Protein AF-A0A5B0BFZ2-F1 (afdb_monomer)

Radius of gyration: 32.08 Å; Cα contacts (8 Å, |Δi|>4): 1021; chains: 1; bounding box: 74×65×81 Å

Nearest PDB structures (foldseek):
  8qja-assembly3_C  TM=8.800E-01  e=3.690E-23  Advenella mimigardefordensis DPN7
  8qja-assembly2_B  TM=8.776E-01  e=1.046E-22  Advenella mimigardefordensis DPN7
  8h8b-assembly1_A  TM=8.303E-01  e=1.239E-18  Vibrio parahaemolyticus RIMD 2210633
  8uy4-assembly1_A  TM=6.242E-01  e=7.356E-19  Acinetobacter baumannii AB307-0294
  8h8c-assembly1_A  TM=7.100E-01  e=2.045E-16  Vibrio parahaemolyticus RIMD 2210633

pLDDT: mean 84.27, std 15.03, range [33.41, 98.75]

Foldseek 3Di:
DVVVCVVLVPDDPVVNVVVVVVVLVVVLVVQVVVLVVLLVVLLVCLLPVVVNVVVVVLWFPPVLSVVSVPADPVLSVQLSLCSLPVVNVVVLVVVVVVVLVVDDPVVSSLLSVQDGSSLVSSLSSLQSVLLSVGQTFTNPNSLVSRPDPVSSVVSRVSSVVHRHDHCPVVSVVVVCCVVVDDPPQPPPPQDFDDQDPDTDGDDGDDDDDDPDDPDDDDDDDDAQEDADAWAALVGARDDQQVPFDDDVASQGQFQQWRWDKDFLDWDDDPDIDTWIKTATQLQQVPDQQQFGRIFTQQSWWWDDDPQKIWTQGRNRITDIDGHADPVRQKYHHLNRQKIWGDDPDPQWIWIDHDQKIFIDHPTHTAWIAGPVRQIWGFDADPVRHTQWTDRPQFWIWGFDDDPRHGQWIFIWGWDDDVPDDTDTDTPFTQKGFDADPNRATAWIAGRVGQIKGFDADPLNGTAWIAGSVRKMKGFDWPDGHSSTHTQWIAIPDQQFIKGWDDDPQRKIWIQGSVRFIKIFHADSNSHTAWIQGSVRQIKGWDADPSGHTQWIAGSVGDIDGDDARPVGD

Sequence (569 aa):
FKPIWESYSKAGFVERYTSLQLAYAQGFGNVLYGLWDGIAQLYKWLADVKPNSEKLLQYLSQTELEALLQLSNEAIANGLLILSDEPLLFIYLSAMVSWMRMLPPHYLIELLSEITAEVLLNLLLLRAIGGMGVAVRMGTQVLGKVKSGRARKWLEQMARLGGTARMDGHAEVLKPVSLKSHAVPVKAASVPLKVGADEVSNPAPMVREPKTARTSLVKQEPVDDVPSSAKNPNGDAAASADKTATNGCPVSMVTGEELLTLTDGELDGLLPFAWTRVYRTSAVEVDCGLGFGWSHSLAQRLSVIGESVVWTDHENRSTTFVLPTVSRPAISNSLAEAAIYLGSVPDELVLAQASHFYHFRDGVLTSISDAYDNRLRISRDHSGRIQRLDNGVGRGLLLRYDRGHIVAVDYQVQRAEEYQEYVWVTELNVVSYRYDDAGRLIEATNAVGESERYRYDDQQVILERELAGGASFFWEWERSGKAARCMRHWASFSQMDTRYAWDDNGSVTVHNADGSQEVYVHDQRARLVQRIDPDGAEHFKSYDDKGRLTVEQDPLGAVTAYQYDEAGR

Structure (mmCIF, N/CA/C/O backbone):
data_AF-A0A5B0BFZ2-F1
#
_entry.id   AF-A0A5B0BFZ2-F1
#
loop_
_atom_site.group_PDB
_atom_site.id
_atom_site.type_symbol
_atom_site.label_atom_id
_atom_site.label_alt_id
_atom_site.label_comp_id
_atom_site.label_asym_id
_atom_site.label_entity_id
_atom_site.label_seq_id
_atom_site.pdbx_PDB_ins_code
_atom_site.Cartn_x
_atom_site.Cartn_y
_atom_site.Cartn_z
_atom_site.occupancy
_atom_site.B_iso_or_equiv
_atom_site.auth_seq_id
_atom_site.auth_comp_id
_atom_site.auth_asym_id
_atom_site.auth_atom_id
_atom_site.pdbx_PDB_model_num
ATOM 1 N N . PHE A 1 1 ? -26.107 25.507 -2.285 1.00 47.56 1 PHE A N 1
ATOM 2 C CA . PHE A 1 1 ? -27.474 25.271 -1.758 1.00 47.56 1 PHE A CA 1
ATOM 3 C C . PHE A 1 1 ? -28.508 24.867 -2.806 1.00 47.56 1 PHE A C 1
ATOM 5 O O . PHE A 1 1 ? -29.315 24.007 -2.489 1.00 47.56 1 PHE A O 1
ATOM 12 N N . LYS A 1 2 ? -28.516 25.433 -4.026 1.00 56.81 2 LYS A N 1
ATOM 13 C CA . LYS A 1 2 ? -29.507 25.091 -5.072 1.00 56.81 2 LYS A CA 1
ATOM 14 C C . LYS A 1 2 ? -29.691 23.573 -5.329 1.00 56.81 2 LYS A C 1
ATOM 16 O O . LYS A 1 2 ? -30.836 23.139 -5.309 1.00 56.81 2 LYS A O 1
ATOM 21 N N . PRO A 1 3 ? -28.628 22.747 -5.432 1.00 58.38 3 PRO A N 1
ATOM 22 C CA . PRO A 1 3 ? -28.780 21.299 -5.644 1.00 58.38 3 PRO A CA 1
ATOM 23 C C . PRO A 1 3 ? -29.414 20.578 -4.444 1.00 58.38 3 PRO A C 1
ATOM 25 O O . PRO A 1 3 ? -30.233 19.680 -4.600 1.00 58.38 3 PRO A O 1
ATOM 28 N N . ILE A 1 4 ? -29.074 21.019 -3.230 1.00 61.56 4 ILE A N 1
ATOM 29 C CA . ILE A 1 4 ? -29.591 20.468 -1.969 1.00 61.56 4 ILE A CA 1
ATOM 30 C C . ILE A 1 4 ? -31.086 20.790 -1.829 1.00 61.56 4 ILE A C 1
ATOM 32 O O . ILE A 1 4 ? -31.872 19.925 -1.457 1.00 61.56 4 ILE A O 1
ATOM 36 N N . TRP A 1 5 ? -31.494 22.011 -2.188 1.00 68.88 5 TRP A N 1
ATOM 37 C CA . TRP A 1 5 ? -32.904 22.412 -2.215 1.00 68.88 5 TRP A CA 1
ATOM 38 C C . TRP A 1 5 ? -33.705 21.686 -3.294 1.00 68.88 5 TRP A C 1
ATOM 40 O O . TRP A 1 5 ? -34.846 21.301 -3.043 1.00 68.88 5 TRP A O 1
ATOM 50 N N . GLU A 1 6 ? -33.131 21.466 -4.477 1.00 71.25 6 GLU A N 1
ATOM 51 C CA . GLU A 1 6 ? -33.769 20.659 -5.522 1.00 71.25 6 GLU A CA 1
ATOM 52 C C . GLU A 1 6 ? -33.957 19.203 -5.076 1.00 71.25 6 GLU A C 1
ATOM 54 O O . GLU A 1 6 ? -35.036 18.653 -5.272 1.00 71.25 6 GLU A O 1
ATOM 59 N N . SER A 1 7 ? -32.964 18.602 -4.414 1.00 68.88 7 SER A N 1
ATOM 60 C CA . SER A 1 7 ? -33.077 17.256 -3.832 1.00 68.88 7 SER A CA 1
ATOM 61 C C . SER A 1 7 ? -34.153 17.194 -2.736 1.00 68.88 7 SER A C 1
ATOM 63 O O . SER A 1 7 ? -35.082 16.390 -2.804 1.00 68.88 7 SER A O 1
ATOM 65 N N . TYR A 1 8 ? -34.111 18.124 -1.778 1.00 72.62 8 TYR A N 1
ATOM 66 C CA . TYR A 1 8 ? -35.060 18.172 -0.664 1.00 72.62 8 TYR A CA 1
ATOM 67 C C . TYR A 1 8 ? -36.505 18.444 -1.118 1.00 72.62 8 TYR A C 1
ATOM 69 O O . TYR A 1 8 ? -37.452 17.839 -0.617 1.00 72.62 8 TYR A O 1
ATOM 77 N N . SER A 1 9 ? -36.703 19.341 -2.088 1.00 81.00 9 SER A N 1
ATOM 78 C CA . SER A 1 9 ? -38.039 19.659 -2.615 1.00 81.00 9 SER A CA 1
ATOM 79 C C . SER A 1 9 ? -38.655 18.508 -3.416 1.00 81.00 9 SER A C 1
ATOM 81 O O . SER A 1 9 ? -39.875 18.337 -3.367 1.00 81.00 9 SER A O 1
ATOM 83 N N . LYS A 1 10 ? -37.831 17.692 -4.085 1.00 83.44 10 LYS A N 1
ATOM 84 C CA . LYS A 1 10 ? -38.267 16.496 -4.824 1.00 83.44 10 LYS A CA 1
ATOM 85 C C . LYS A 1 10 ? -38.565 15.287 -3.922 1.00 83.44 10 LYS A C 1
ATOM 87 O O . LYS A 1 10 ? -39.339 14.431 -4.338 1.00 83.44 10 LYS A O 1
ATOM 92 N N . ALA A 1 11 ? -38.006 15.228 -2.711 1.00 79.81 11 ALA A N 1
ATOM 93 C CA . ALA A 1 11 ? -38.215 14.132 -1.757 1.00 79.81 11 ALA A CA 1
ATOM 94 C C . ALA A 1 11 ? -39.660 14.054 -1.217 1.00 79.81 11 ALA A C 1
ATOM 96 O O . ALA A 1 11 ? -40.379 15.055 -1.149 1.00 79.81 11 ALA A O 1
ATOM 97 N N . GLY A 1 12 ? -40.099 12.868 -0.787 1.00 87.25 12 GLY A N 1
ATOM 98 C CA . GLY A 1 12 ? -41.421 12.663 -0.182 1.00 87.25 12 GLY A CA 1
ATOM 99 C C . GLY A 1 12 ? -41.578 13.336 1.193 1.00 87.25 12 GLY A C 1
ATOM 100 O O . GLY A 1 12 ? -40.607 13.749 1.824 1.00 87.25 12 GLY A O 1
ATOM 101 N N . PHE A 1 13 ? -42.811 13.433 1.718 1.00 81.56 13 PHE A N 1
ATOM 102 C CA . PHE A 1 13 ? -43.048 13.998 3.063 1.00 81.56 13 PHE A CA 1
ATOM 103 C C . PHE A 1 13 ? -42.292 13.237 4.162 1.00 81.56 13 PHE A C 1
ATOM 105 O O . PHE A 1 13 ? -41.655 13.866 5.002 1.00 81.56 13 PHE A O 1
ATOM 112 N N . VAL A 1 14 ? -42.336 11.901 4.131 1.00 78.38 14 VAL A N 1
ATOM 113 C CA . VAL A 1 14 ? -41.679 11.041 5.130 1.00 78.38 14 VAL A CA 1
ATOM 114 C C . VAL A 1 14 ? -40.160 11.211 5.086 1.00 78.38 14 VAL A C 1
ATOM 116 O O . VAL A 1 14 ? -39.538 11.358 6.134 1.00 78.38 14 VAL A O 1
ATOM 119 N N . GLU A 1 15 ? -39.569 11.271 3.892 1.00 72.56 15 GLU A N 1
ATOM 120 C CA . GLU A 1 15 ? -38.127 11.471 3.696 1.00 72.56 15 GLU A CA 1
ATOM 121 C C . GLU A 1 15 ? -37.682 12.845 4.193 1.00 72.56 15 GLU A C 1
ATOM 123 O O . GLU A 1 15 ? -36.739 12.945 4.976 1.00 72.56 15 GLU A O 1
ATOM 128 N N . ARG A 1 16 ? -38.411 13.908 3.825 1.00 75.44 16 ARG A N 1
ATOM 129 C CA . ARG A 1 16 ? -38.146 15.259 4.333 1.00 75.44 16 ARG A CA 1
ATOM 130 C C . ARG A 1 16 ? -38.253 15.324 5.852 1.00 75.44 16 ARG A C 1
ATOM 132 O O . ARG A 1 16 ? -37.333 15.807 6.504 1.00 75.44 16 ARG A O 1
ATOM 139 N N . TYR A 1 17 ? -39.342 14.812 6.422 1.00 75.12 17 TYR A N 1
ATOM 140 C CA . TYR A 1 17 ? -39.551 14.808 7.869 1.00 75.12 17 TYR A CA 1
ATOM 141 C C . TYR A 1 17 ? -38.437 14.048 8.598 1.00 75.12 17 TYR A C 1
ATOM 143 O O . TYR A 1 17 ? -37.845 14.574 9.538 1.00 75.12 17 TYR A O 1
ATOM 151 N N . THR A 1 18 ? -38.093 12.851 8.120 1.00 72.00 18 THR A N 1
ATOM 152 C CA . THR A 1 18 ? -37.031 12.020 8.704 1.00 72.00 18 THR A CA 1
ATOM 153 C C . THR A 1 18 ? -35.666 12.689 8.581 1.00 72.00 18 THR A C 1
ATOM 155 O O . THR A 1 18 ? -34.926 12.724 9.557 1.00 72.00 18 THR A O 1
ATOM 158 N N . SER A 1 19 ? -35.353 13.298 7.433 1.00 70.56 19 SER A N 1
ATOM 159 C CA . SER A 1 19 ? -34.092 14.022 7.225 1.00 70.56 19 SER A CA 1
ATOM 160 C C . SER A 1 19 ? -33.923 15.208 8.181 1.00 70.56 19 SER A C 1
ATOM 162 O O . SER A 1 19 ? -32.835 15.408 8.715 1.00 70.56 19 SER A O 1
ATOM 164 N N . LEU A 1 20 ? -35.001 15.950 8.470 1.00 73.75 20 LEU A N 1
ATOM 165 C CA . LEU A 1 20 ? -34.976 17.054 9.430 1.00 73.75 20 LEU A CA 1
ATOM 166 C C . LEU A 1 20 ? -34.769 16.551 10.860 1.00 73.75 20 LEU A C 1
ATOM 168 O O . LEU A 1 20 ? -33.971 17.125 11.598 1.00 73.75 20 LEU A O 1
ATOM 172 N N . GLN A 1 21 ? -35.456 15.473 11.246 1.00 71.94 21 GLN A N 1
ATOM 173 C CA . GLN A 1 21 ? -35.282 14.853 12.563 1.00 71.94 21 GLN A CA 1
ATOM 174 C C . GLN A 1 21 ? -33.873 14.274 12.736 1.00 71.94 21 GLN A C 1
ATOM 176 O O . GLN A 1 21 ? -33.270 14.442 13.793 1.00 71.94 21 GLN A O 1
ATOM 181 N N . LEU A 1 22 ? -33.318 13.650 11.694 1.00 70.88 22 LEU A N 1
ATOM 182 C CA . LEU A 1 22 ? -31.965 13.101 11.704 1.00 70.88 22 LEU A CA 1
ATOM 183 C C . LEU A 1 22 ? -30.913 14.210 11.826 1.00 70.88 22 LEU A C 1
ATOM 185 O O . LEU A 1 22 ? -30.053 14.137 12.699 1.00 70.88 22 LEU A O 1
ATOM 189 N N . ALA A 1 23 ? -31.010 15.261 11.004 1.00 69.31 23 ALA A N 1
ATOM 190 C CA . ALA A 1 23 ? -30.098 16.405 11.061 1.00 69.31 23 ALA A CA 1
ATOM 191 C C . ALA A 1 23 ? -30.142 17.093 12.434 1.00 69.31 23 ALA A C 1
ATOM 193 O O . ALA A 1 23 ? -29.118 17.509 12.977 1.00 69.31 23 ALA A O 1
ATOM 194 N N . TYR A 1 24 ? -31.330 17.169 13.029 1.00 69.62 24 TYR A N 1
ATOM 195 C CA . TYR A 1 24 ? -31.516 17.708 14.365 1.00 69.62 24 TYR A CA 1
ATOM 196 C C . TYR A 1 24 ? -30.904 16.818 15.458 1.00 69.62 24 TYR A C 1
ATOM 198 O O . TYR A 1 24 ? -30.181 17.312 16.324 1.00 69.62 24 TYR A O 1
ATOM 206 N N . ALA A 1 25 ? -31.129 15.502 15.395 1.00 68.62 25 ALA A N 1
ATOM 207 C CA . ALA A 1 25 ? -30.516 14.536 16.303 1.00 68.62 25 ALA A CA 1
ATOM 208 C C . ALA A 1 25 ? -28.981 14.538 16.194 1.00 68.62 25 ALA A C 1
ATOM 210 O O . ALA A 1 25 ? -28.300 14.463 17.213 1.00 68.62 25 ALA A O 1
ATOM 211 N N . GLN A 1 26 ? -28.434 14.696 14.985 1.00 70.62 26 GLN A N 1
ATOM 212 C CA . GLN A 1 26 ? -26.998 14.877 14.755 1.00 70.62 26 GLN A CA 1
ATOM 213 C C . GLN A 1 26 ? -26.478 16.176 15.384 1.00 70.62 26 GLN A C 1
ATOM 215 O O . GLN A 1 26 ? -25.454 16.155 16.064 1.00 70.62 26 GLN A O 1
ATOM 220 N N . GLY A 1 27 ? -27.194 17.294 15.218 1.00 71.25 27 GLY A N 1
ATOM 221 C CA . GLY A 1 27 ? -26.853 18.566 15.859 1.00 71.25 27 GLY A CA 1
ATOM 222 C C . GLY A 1 27 ? -26.812 18.462 17.387 1.00 71.25 27 GLY A C 1
ATOM 223 O O . GLY A 1 27 ? -25.846 18.900 18.008 1.00 71.25 27 GLY A O 1
ATOM 224 N N . PHE A 1 28 ? -27.811 17.811 17.990 1.00 74.06 28 PHE A N 1
ATOM 225 C CA . PHE A 1 28 ? -27.832 17.531 19.428 1.00 74.06 28 PHE A CA 1
ATOM 226 C C . PHE A 1 28 ? -26.7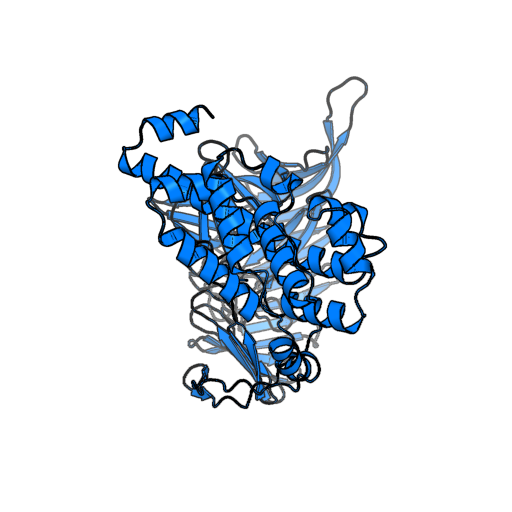11 16.570 19.856 1.00 74.06 28 PHE A C 1
ATOM 228 O O . PHE A 1 28 ? -26.059 16.797 20.873 1.00 74.06 28 PHE A O 1
ATOM 235 N N . GLY A 1 29 ? -26.434 15.534 19.059 1.00 72.56 29 GLY A N 1
ATOM 236 C CA . GLY A 1 29 ? -25.300 14.635 19.267 1.00 72.56 29 GLY A CA 1
ATOM 237 C C . GLY A 1 29 ? -23.977 15.398 19.338 1.00 72.56 29 GLY A C 1
ATOM 238 O O . GLY A 1 29 ? -23.227 15.227 20.293 1.00 72.56 29 GLY A O 1
ATOM 239 N N . ASN A 1 30 ? -23.727 16.317 18.403 1.00 72.94 30 ASN A N 1
ATOM 240 C CA . ASN A 1 30 ? -22.526 17.161 18.405 1.00 72.94 30 ASN A CA 1
ATOM 241 C C . ASN A 1 30 ? -22.423 18.043 19.662 1.00 72.94 30 ASN A C 1
ATOM 243 O O . ASN A 1 30 ? -21.329 18.233 20.189 1.00 72.94 30 ASN A O 1
ATOM 247 N N . VAL A 1 31 ? -23.550 18.548 20.177 1.00 77.00 31 VAL A N 1
ATOM 248 C CA . VAL A 1 31 ? -23.589 19.288 21.451 1.00 77.00 31 VAL A CA 1
ATOM 249 C C . VAL A 1 31 ? -23.185 18.394 22.631 1.00 77.00 31 VAL A C 1
ATOM 251 O O . VAL A 1 31 ? -22.442 18.847 23.501 1.00 77.00 31 VAL A O 1
ATOM 254 N N . LEU A 1 32 ? -23.616 17.128 22.653 1.00 73.69 32 LEU A N 1
ATOM 255 C CA . LEU A 1 32 ? -23.194 16.154 23.668 1.00 73.69 32 LEU A CA 1
ATOM 256 C C . LEU A 1 32 ? -21.711 15.779 23.544 1.00 73.69 32 LEU A C 1
ATOM 258 O O . LEU A 1 32 ? -21.042 15.660 24.566 1.00 73.69 32 LEU A O 1
ATOM 262 N N . TYR A 1 33 ? -21.175 15.648 22.327 1.00 70.56 33 TYR A N 1
ATOM 263 C CA . TYR A 1 33 ? -19.732 15.459 22.125 1.00 70.56 33 TYR A CA 1
ATOM 264 C C . TYR A 1 33 ? -18.936 16.652 22.675 1.00 70.56 33 TYR A C 1
ATOM 266 O O . TYR A 1 33 ? -17.994 16.460 23.440 1.00 70.56 33 TYR A O 1
ATOM 274 N N . GLY A 1 34 ? -19.364 17.885 22.378 1.00 69.94 34 GLY A N 1
ATOM 275 C CA . GLY A 1 34 ? -18.727 19.100 22.901 1.00 69.94 34 GLY A CA 1
ATOM 276 C C . GLY A 1 34 ? -18.830 19.269 24.425 1.00 69.94 34 GLY A C 1
ATOM 277 O O . GLY A 1 34 ? -17.996 19.946 25.026 1.00 69.94 34 GLY A O 1
ATOM 278 N N . LEU A 1 35 ? -19.816 18.638 25.079 1.00 78.31 35 LEU A N 1
ATOM 279 C CA . LEU A 1 35 ? -19.924 18.624 26.542 1.00 78.31 35 LEU A CA 1
ATOM 280 C C . LEU A 1 35 ? -18.721 17.921 27.190 1.00 78.31 35 LEU A C 1
ATOM 282 O O . LEU A 1 35 ? -18.278 18.361 28.249 1.00 78.31 35 LEU A O 1
ATOM 286 N N . TRP A 1 36 ? -18.181 16.870 26.564 1.00 73.06 36 TRP A N 1
ATOM 287 C CA . TRP A 1 36 ? -17.069 16.092 27.119 1.00 73.06 36 TRP A CA 1
ATOM 288 C C . TRP A 1 36 ? -15.797 16.934 27.279 1.00 73.06 36 TRP A C 1
ATOM 290 O O . TRP A 1 36 ? -15.208 16.973 28.361 1.00 73.06 36 TRP A O 1
ATOM 300 N N . ASP A 1 37 ? -15.446 17.717 26.255 1.00 71.81 37 ASP A N 1
ATOM 301 C CA . ASP A 1 37 ? -14.347 18.687 26.331 1.00 71.81 37 ASP A CA 1
ATOM 302 C C . ASP A 1 37 ? -14.602 19.749 27.410 1.00 71.81 37 ASP A C 1
ATOM 304 O O . ASP A 1 37 ? -13.692 20.169 28.133 1.00 71.81 37 ASP A O 1
ATOM 308 N N . GLY A 1 38 ? -15.859 20.171 27.554 1.00 77.06 38 GLY A N 1
ATOM 309 C CA . GLY A 1 38 ? -16.261 21.139 28.563 1.00 77.06 38 GLY A CA 1
ATOM 310 C C . GLY A 1 38 ? -16.169 20.611 30.003 1.00 77.06 38 GLY A C 1
ATOM 311 O O . GLY A 1 38 ? -15.830 21.384 30.898 1.00 77.06 38 GLY A O 1
ATOM 312 N N . ILE A 1 39 ? -16.378 19.312 30.254 1.00 79.44 39 ILE A N 1
ATOM 313 C CA . ILE A 1 39 ? -16.193 18.700 31.587 1.00 79.44 39 ILE A CA 1
ATOM 314 C C . ILE A 1 39 ? -14.726 18.802 32.023 1.00 79.44 39 ILE A C 1
ATOM 316 O O . ILE A 1 39 ? -14.441 19.210 33.151 1.00 79.44 39 ILE A O 1
ATOM 320 N N . ALA A 1 40 ? -13.781 18.521 31.119 1.00 77.88 40 ALA A N 1
ATOM 321 C CA . ALA A 1 40 ? -12.353 18.667 31.403 1.00 77.88 40 ALA A CA 1
ATOM 322 C C . ALA A 1 40 ? -11.968 20.127 31.715 1.00 77.88 40 ALA A C 1
ATOM 324 O O . ALA A 1 40 ? -11.109 20.387 32.563 1.00 77.88 40 ALA A O 1
ATOM 325 N N . GLN A 1 41 ? -12.612 21.096 31.057 1.00 80.81 41 GLN A N 1
ATOM 326 C CA . GLN A 1 41 ? -12.427 22.519 31.355 1.00 80.81 41 GLN A CA 1
ATOM 327 C C . GLN A 1 41 ? -13.018 22.904 32.715 1.00 80.81 41 GLN A C 1
ATOM 329 O O . GLN A 1 41 ? -12.334 23.565 33.496 1.00 80.81 41 GLN A O 1
ATOM 334 N N . LEU A 1 42 ? -14.234 22.448 33.029 1.00 82.44 42 LEU A N 1
ATOM 335 C CA . LEU A 1 42 ? -14.878 22.665 34.328 1.00 82.44 42 LEU A CA 1
ATOM 336 C C . LEU A 1 42 ? -14.030 22.118 35.477 1.00 82.44 42 LEU A C 1
ATOM 338 O O . LEU A 1 42 ? -13.842 22.809 36.478 1.00 82.44 42 LEU A O 1
ATOM 342 N N . TYR A 1 43 ? -13.465 20.919 35.309 1.00 83.19 43 TYR A N 1
ATOM 343 C CA . TYR A 1 43 ? -12.542 20.330 36.275 1.00 83.19 43 TYR A CA 1
ATOM 344 C C . TYR A 1 43 ? -11.345 21.257 36.534 1.00 83.19 43 TYR A C 1
ATOM 346 O O . TYR A 1 43 ? -11.033 21.562 37.683 1.00 83.19 43 TYR A O 1
ATOM 354 N N . LYS A 1 44 ? -10.708 21.778 35.475 1.00 82.56 44 LYS A N 1
ATOM 355 C CA . LYS A 1 44 ? -9.585 22.727 35.599 1.00 82.56 44 LYS A CA 1
ATOM 356 C C . LYS A 1 44 ? -9.993 24.033 36.286 1.00 82.56 44 LYS A C 1
ATOM 358 O O . LYS A 1 44 ? -9.218 24.556 37.081 1.00 82.56 44 LYS A O 1
ATOM 363 N N . TRP A 1 45 ? -11.179 24.567 35.988 1.00 85.81 45 TRP A N 1
ATOM 364 C CA . TRP A 1 45 ? -11.650 25.816 36.594 1.00 85.81 45 TRP A CA 1
ATOM 365 C C . TRP A 1 45 ? -11.954 25.665 38.082 1.00 85.81 45 TRP A C 1
ATOM 367 O O . TRP A 1 45 ? -11.647 26.569 38.851 1.00 85.81 45 TRP A O 1
ATOM 377 N N . LEU A 1 46 ? -12.531 24.534 38.491 1.00 82.44 46 LEU A N 1
ATOM 378 C CA . LEU A 1 46 ? -12.853 24.265 39.893 1.00 82.44 46 LEU A CA 1
ATOM 379 C C . LEU A 1 46 ? -11.641 23.815 40.714 1.00 82.44 46 LEU A C 1
ATOM 381 O O . LEU A 1 46 ? -11.612 24.055 41.917 1.00 82.44 46 LEU A O 1
ATOM 385 N N . ALA A 1 47 ? -10.634 23.206 40.082 1.00 82.00 47 ALA A N 1
ATOM 386 C CA . ALA A 1 47 ? -9.383 22.853 40.749 1.00 82.00 47 ALA A CA 1
ATOM 387 C C . ALA A 1 47 ? -8.581 24.084 41.194 1.00 82.00 47 ALA A C 1
ATOM 389 O O . ALA A 1 47 ? -7.879 24.019 42.200 1.00 82.00 47 ALA A O 1
ATOM 390 N N . ASP A 1 48 ? -8.716 25.205 40.480 1.00 82.06 48 ASP A N 1
ATOM 391 C CA . ASP A 1 48 ? -8.128 26.485 40.869 1.00 82.06 48 ASP A CA 1
ATOM 392 C C . ASP A 1 48 ? -9.118 27.634 40.619 1.00 82.06 48 ASP A C 1
ATOM 394 O O . ASP A 1 48 ? -9.113 28.303 39.579 1.00 82.06 48 ASP A O 1
ATOM 398 N N . VAL A 1 49 ? -10.020 27.833 41.584 1.00 82.19 49 VAL A N 1
ATOM 399 C CA . VAL A 1 49 ? -11.165 28.755 41.477 1.00 82.19 49 VAL A CA 1
ATOM 400 C C . VAL A 1 49 ? -10.712 30.210 41.317 1.00 82.19 49 VAL A C 1
ATOM 402 O O . VAL A 1 49 ? -11.278 30.957 40.521 1.00 82.19 49 VAL A O 1
ATOM 405 N N . LYS A 1 50 ? -9.662 30.627 42.036 1.00 78.44 50 LYS A N 1
ATOM 406 C CA . LYS A 1 50 ? -9.224 32.031 42.107 1.00 78.44 50 LYS A CA 1
ATOM 407 C C . LYS A 1 50 ? -8.805 32.610 40.741 1.00 78.44 50 LYS A C 1
ATOM 409 O O . LYS A 1 50 ? -9.408 33.609 40.344 1.00 78.44 50 LYS A O 1
ATOM 414 N N . PRO A 1 51 ? -7.861 32.021 39.982 1.00 82.75 51 PRO A N 1
ATOM 415 C CA . PRO A 1 51 ? -7.485 32.510 38.653 1.00 82.75 51 PRO A CA 1
ATOM 416 C C . PRO A 1 51 ? -8.560 32.273 37.584 1.00 82.75 51 PRO A C 1
ATOM 418 O O . PRO A 1 51 ? -8.503 32.891 36.525 1.00 82.75 51 PRO A O 1
ATOM 421 N N . ASN A 1 52 ? -9.551 31.410 37.836 1.00 86.38 52 ASN A N 1
ATOM 422 C CA . ASN A 1 52 ? -10.644 31.134 36.898 1.00 86.38 52 ASN A CA 1
ATOM 423 C C . ASN A 1 52 ? -11.957 31.864 37.246 1.00 86.38 52 ASN A C 1
ATOM 425 O O . ASN A 1 52 ? -12.982 31.611 36.612 1.00 86.38 52 ASN A O 1
ATOM 429 N N . SER A 1 53 ? -11.923 32.809 38.192 1.00 84.19 53 SER A N 1
ATOM 430 C CA . SER A 1 53 ? -13.090 33.567 38.672 1.00 84.19 53 SER A CA 1
ATOM 431 C C . SER A 1 53 ? -13.886 34.239 37.545 1.00 84.19 53 SER A C 1
ATOM 433 O O . SER A 1 53 ? -15.105 34.108 37.496 1.00 84.19 53 SER A O 1
ATOM 435 N N . GLU A 1 54 ? -13.215 34.898 36.592 1.00 84.94 54 GLU A N 1
ATOM 436 C CA . GLU A 1 54 ? -13.880 35.560 35.454 1.00 84.94 54 GLU A CA 1
ATOM 437 C C . GLU A 1 54 ? -14.642 34.577 34.555 1.00 84.94 54 GLU A C 1
ATOM 439 O O . GLU A 1 54 ? -15.717 34.896 34.049 1.00 84.94 54 GLU A O 1
ATOM 444 N N . LYS A 1 55 ? -14.113 33.360 34.382 1.00 86.25 55 LYS A N 1
ATOM 445 C CA . LYS A 1 55 ? -14.759 32.308 33.584 1.00 86.25 55 LYS A CA 1
ATOM 446 C C . LYS A 1 55 ? -15.957 31.724 34.326 1.00 86.25 55 LYS A C 1
ATOM 448 O O . LYS A 1 55 ? -17.009 31.521 33.731 1.00 86.25 55 LYS A O 1
ATOM 453 N N . LEU A 1 56 ? -15.823 31.499 35.634 1.00 83.69 56 LEU A N 1
ATOM 454 C CA . LEU A 1 56 ? -16.900 30.978 36.478 1.00 83.69 56 LEU A CA 1
ATOM 455 C C . LEU A 1 56 ? -18.072 31.965 36.610 1.00 83.69 56 LEU A C 1
ATOM 457 O O . LEU A 1 56 ? -19.219 31.526 36.639 1.00 83.69 56 LEU A O 1
ATOM 461 N N . LEU A 1 57 ? -17.821 33.280 36.586 1.00 86.44 57 LEU A N 1
ATOM 462 C CA . LEU A 1 57 ? -18.870 34.316 36.578 1.00 86.44 57 LEU A CA 1
ATOM 463 C C . LEU A 1 57 ? -19.756 34.307 35.320 1.00 86.44 57 LEU A C 1
ATOM 465 O O . LEU A 1 57 ? -20.823 34.918 35.324 1.00 86.44 57 LEU A O 1
ATOM 469 N N . GLN A 1 58 ? -19.362 33.598 34.256 1.00 84.50 58 GLN A N 1
ATOM 470 C CA . GLN A 1 58 ? -20.241 33.368 33.100 1.00 84.50 58 GLN A CA 1
ATOM 471 C C . GLN A 1 58 ? -21.386 32.396 33.429 1.00 84.50 58 GLN A C 1
ATOM 473 O O . GLN A 1 58 ? -22.435 32.403 32.783 1.00 84.50 58 GLN A O 1
ATOM 478 N N . TYR A 1 59 ? -21.187 31.561 34.451 1.00 83.62 59 TYR A N 1
ATOM 479 C CA . TYR A 1 59 ? -22.085 30.480 34.847 1.00 83.62 59 TYR A CA 1
ATOM 480 C C . TYR A 1 59 ? -22.710 30.692 36.231 1.00 83.62 59 TYR A C 1
ATOM 482 O O . TYR A 1 59 ? -23.749 30.095 36.519 1.00 83.62 59 TYR A O 1
ATOM 490 N N . LEU A 1 60 ? -22.087 31.527 37.066 1.00 83.25 60 LEU A N 1
ATOM 491 C CA . LEU A 1 60 ? -22.421 31.765 38.469 1.00 83.25 60 LEU A CA 1
ATOM 492 C C . LEU A 1 60 ? -22.646 33.253 38.737 1.00 83.25 60 LEU A C 1
ATOM 494 O O . LEU A 1 60 ? -22.055 34.120 38.097 1.00 83.25 60 LEU A O 1
ATOM 498 N N . SER A 1 61 ? -23.465 33.553 39.738 1.00 84.62 61 SER A N 1
ATOM 499 C CA . SER A 1 61 ? -23.568 34.898 40.306 1.00 84.62 61 SER A CA 1
ATOM 500 C C . SER A 1 61 ? -22.365 35.234 41.193 1.00 84.62 61 SER A C 1
ATOM 502 O O . SER A 1 61 ? -21.671 34.354 41.706 1.00 84.62 61 SER A O 1
ATOM 504 N N . GLN A 1 62 ? -22.149 36.528 41.439 1.00 84.00 62 GLN A N 1
ATOM 505 C CA . GLN A 1 62 ? -21.046 36.999 42.281 1.00 84.00 62 GLN A CA 1
ATOM 506 C C . GLN A 1 62 ? -21.108 36.431 43.709 1.00 84.00 62 GLN A C 1
ATOM 508 O O . GLN A 1 62 ? -20.092 36.003 44.247 1.00 84.00 62 GLN A O 1
ATOM 513 N N . THR A 1 63 ? -22.309 36.324 44.280 1.00 84.88 63 THR A N 1
ATOM 514 C CA . THR A 1 63 ? -22.531 35.729 45.606 1.00 84.88 63 THR A CA 1
ATOM 515 C C . THR A 1 63 ? -22.218 34.232 45.651 1.00 84.88 63 THR A C 1
ATOM 517 O O . THR A 1 63 ? -21.741 33.731 46.665 1.00 84.88 63 THR A O 1
ATOM 520 N N . GLU A 1 64 ? -22.472 33.499 44.564 1.00 83.69 64 GLU A N 1
ATOM 521 C CA . GLU A 1 64 ? -22.172 32.062 44.480 1.00 83.69 64 GLU A CA 1
ATOM 522 C C . GLU A 1 64 ? -20.667 31.818 44.306 1.00 83.69 64 GLU A C 1
ATOM 524 O O . GLU A 1 64 ? -20.126 30.890 44.906 1.00 83.69 64 GLU A O 1
ATOM 529 N N . LEU A 1 65 ? -19.970 32.675 43.551 1.00 85.00 65 LEU A N 1
ATOM 530 C CA . LEU A 1 65 ? -18.511 32.619 43.439 1.00 85.00 65 LEU A CA 1
ATOM 531 C C . LEU A 1 65 ? -17.824 32.941 44.776 1.00 85.00 65 LEU A C 1
ATOM 533 O O . LEU A 1 65 ? -16.869 32.265 45.153 1.00 85.00 65 LEU A O 1
ATOM 537 N N . GLU A 1 66 ? -18.304 33.945 45.511 1.00 84.75 66 GLU A N 1
ATOM 538 C CA . GLU A 1 66 ? -17.779 34.267 46.845 1.00 84.75 66 GLU A CA 1
ATOM 539 C C . GLU A 1 66 ? -17.957 33.094 47.818 1.00 84.75 66 GLU A C 1
ATOM 541 O O . GLU A 1 66 ? -17.027 32.767 48.555 1.00 84.75 66 GLU A O 1
ATOM 546 N N . ALA A 1 67 ? -19.103 32.405 47.768 1.00 84.06 67 ALA A N 1
ATOM 547 C CA . ALA A 1 67 ? -19.333 31.193 48.551 1.00 84.06 67 ALA A CA 1
ATOM 548 C C . ALA A 1 67 ? -18.373 30.053 48.162 1.00 84.06 67 ALA A C 1
ATOM 550 O O . ALA A 1 67 ? -17.860 29.367 49.044 1.00 84.06 67 ALA A O 1
ATOM 551 N N . LEU A 1 68 ? -18.078 29.878 46.867 1.00 82.06 68 LEU A N 1
ATOM 552 C CA . LEU A 1 68 ? -17.084 28.906 46.391 1.00 82.06 68 LEU A CA 1
ATOM 553 C C . LEU A 1 68 ? -15.667 29.209 46.887 1.00 82.06 68 LEU A C 1
ATOM 555 O O . LEU A 1 68 ? -14.952 28.295 47.283 1.00 82.06 68 LEU A O 1
ATOM 559 N N . LEU A 1 69 ? -15.256 30.479 46.883 1.00 83.12 69 LEU A N 1
ATOM 560 C CA . LEU A 1 69 ? -13.924 30.896 47.340 1.00 83.12 69 LEU A CA 1
ATOM 561 C C . LEU A 1 69 ? -13.718 30.704 48.852 1.00 83.12 69 LEU A C 1
ATOM 563 O O . LEU A 1 69 ? -12.577 30.676 49.308 1.00 83.12 69 LEU A O 1
ATOM 567 N N . GLN A 1 70 ? -14.803 30.571 49.622 1.00 84.75 70 GLN A N 1
ATOM 568 C CA . GLN A 1 70 ? -14.771 30.293 51.061 1.00 84.75 70 GLN A CA 1
ATOM 569 C C . GLN A 1 70 ? -14.776 28.792 51.401 1.00 84.75 70 GLN A C 1
ATOM 571 O O . GLN A 1 70 ? -14.686 28.438 52.578 1.00 84.75 70 GLN A O 1
ATOM 576 N N . LEU A 1 71 ? -14.885 27.904 50.407 1.00 81.62 71 LEU A N 1
ATOM 577 C CA . LEU A 1 71 ? -14.891 26.460 50.636 1.00 81.62 71 LEU A CA 1
ATOM 578 C C . LEU A 1 71 ? -13.528 25.929 51.089 1.00 81.62 71 LEU A C 1
ATOM 580 O O . LEU A 1 71 ? -12.470 26.454 50.746 1.00 81.62 71 LEU A O 1
ATOM 584 N N . SER A 1 72 ? -13.558 24.829 51.844 1.00 76.56 72 SER A N 1
ATOM 585 C CA . SER A 1 72 ? -12.347 24.093 52.199 1.00 76.56 72 SER A CA 1
ATOM 586 C C . SER A 1 72 ? -11.794 23.325 50.994 1.00 76.56 72 SER A C 1
ATOM 588 O O . SER A 1 72 ? -12.536 22.918 50.096 1.00 76.56 72 SER A O 1
ATOM 590 N N . ASN A 1 73 ? -10.491 23.032 51.021 1.00 74.44 73 ASN A N 1
ATOM 591 C CA . ASN A 1 73 ? -9.854 22.166 50.021 1.00 74.44 73 ASN A CA 1
ATOM 592 C C . ASN A 1 73 ? -10.544 20.794 49.918 1.00 74.44 73 ASN A C 1
ATOM 594 O O . ASN A 1 73 ? -10.601 20.211 48.840 1.00 74.44 73 ASN A O 1
ATOM 598 N N . GLU A 1 74 ? -11.090 20.283 51.025 1.00 73.12 74 GLU A N 1
ATOM 599 C CA . GLU A 1 74 ? -11.821 19.015 51.045 1.00 73.12 74 GLU A CA 1
ATOM 600 C C . GLU A 1 74 ? -13.181 19.106 50.340 1.00 73.12 74 GLU A C 1
ATOM 602 O O . GLU A 1 74 ? -13.539 18.199 49.590 1.00 73.12 74 GLU A O 1
ATOM 607 N N . ALA A 1 75 ? -13.912 20.212 50.506 1.00 74.50 75 ALA A N 1
ATOM 608 C CA . ALA A 1 75 ? -15.167 20.433 49.792 1.00 74.50 75 ALA A CA 1
ATOM 609 C C . ALA A 1 75 ? -14.931 20.555 48.278 1.00 74.50 75 ALA A C 1
ATOM 611 O O . ALA A 1 75 ? -15.646 19.933 47.494 1.00 74.50 75 ALA A O 1
ATOM 612 N N . ILE A 1 76 ? -13.877 21.271 47.868 1.00 74.94 76 ILE A N 1
ATOM 613 C CA . ILE A 1 76 ? -13.466 21.367 46.458 1.00 74.94 76 ILE A CA 1
ATOM 614 C C . ILE A 1 76 ? -13.088 19.981 45.915 1.00 74.94 76 ILE A C 1
ATOM 616 O O . ILE A 1 76 ? -13.556 19.590 44.846 1.00 74.94 76 ILE A O 1
ATOM 620 N N . ALA A 1 77 ? -12.310 19.197 46.669 1.00 72.62 77 ALA A N 1
ATOM 621 C CA . ALA A 1 77 ? -11.940 17.836 46.284 1.00 72.62 77 ALA A CA 1
ATOM 622 C C . ALA A 1 77 ? -13.163 16.916 46.113 1.00 72.62 77 ALA A C 1
ATOM 624 O O . ALA A 1 77 ? -13.216 16.152 45.151 1.00 72.62 77 ALA A O 1
ATOM 625 N N . ASN A 1 78 ? -14.171 17.013 46.988 1.00 73.75 78 ASN A N 1
ATOM 626 C CA . ASN A 1 78 ? -15.415 16.247 46.858 1.00 73.75 78 ASN A CA 1
ATOM 627 C C . ASN A 1 78 ? -16.172 16.598 45.564 1.00 73.75 78 ASN A C 1
ATOM 629 O O . ASN A 1 78 ? -16.667 15.702 44.882 1.00 73.75 78 ASN A O 1
ATOM 633 N N . GLY A 1 79 ? -16.237 17.876 45.180 1.00 73.81 79 GLY A N 1
ATOM 634 C CA . GLY A 1 79 ? -16.888 18.262 43.925 1.00 73.81 79 GLY A CA 1
ATOM 635 C C . GLY A 1 79 ? -16.088 17.892 42.669 1.00 73.81 79 GLY A C 1
ATOM 636 O O . GLY A 1 79 ? -16.683 17.533 41.655 1.00 73.81 79 GLY A O 1
ATOM 637 N N . LEU A 1 80 ? -14.753 17.899 42.734 1.00 78.56 80 LEU A N 1
ATOM 638 C CA . LEU A 1 80 ? -13.901 17.381 41.653 1.00 78.56 80 LEU A CA 1
ATOM 639 C C . LEU A 1 80 ? -14.045 15.864 41.486 1.00 78.56 80 LEU A C 1
ATOM 641 O O . LEU A 1 80 ? -14.073 15.380 40.357 1.00 78.56 80 LEU A O 1
ATOM 645 N N . LEU A 1 81 ? -14.206 15.127 42.588 1.00 75.69 81 LEU A N 1
ATOM 646 C CA . LEU A 1 81 ? -14.468 13.688 42.560 1.00 75.69 81 LEU A CA 1
ATOM 647 C C . LEU A 1 81 ? -15.771 13.355 41.817 1.00 75.69 81 LEU A C 1
ATOM 649 O O . LEU A 1 81 ? -15.793 12.426 41.015 1.00 75.69 81 LEU A O 1
ATOM 653 N N . ILE A 1 82 ? -16.826 14.154 42.004 1.00 75.94 82 ILE A N 1
ATOM 654 C CA . ILE A 1 82 ? -18.095 14.013 41.265 1.00 75.94 82 ILE A CA 1
ATOM 655 C C . ILE A 1 82 ? -17.891 14.226 39.761 1.00 75.94 82 ILE A C 1
ATOM 657 O O . ILE A 1 82 ? -18.465 13.498 38.957 1.00 75.94 82 ILE A O 1
ATOM 661 N N . LEU A 1 83 ? -17.067 15.205 39.377 1.00 77.25 83 LEU A N 1
ATOM 662 C CA . LEU A 1 83 ? -16.735 15.462 37.971 1.00 77.25 83 LEU A CA 1
ATOM 663 C C . LEU A 1 83 ? -15.855 14.373 37.349 1.00 77.25 83 LEU A C 1
ATOM 665 O O . LEU A 1 83 ? -15.833 14.248 36.129 1.00 77.25 83 LEU A O 1
ATOM 669 N N . SER A 1 84 ? -15.141 13.602 38.170 1.00 76.31 84 SER A N 1
ATOM 670 C CA . SER A 1 84 ? -14.329 12.465 37.725 1.00 76.31 84 SER A CA 1
ATOM 671 C C . SER A 1 84 ? -15.076 11.125 37.712 1.00 76.31 84 SER A C 1
ATOM 673 O O . SER A 1 84 ? -14.549 10.144 37.195 1.00 76.31 84 SER A O 1
ATOM 675 N N . ASP A 1 85 ? -16.288 11.060 38.272 1.00 77.50 85 ASP A N 1
ATOM 676 C CA . ASP A 1 85 ? -17.109 9.846 38.307 1.00 77.50 85 ASP A CA 1
ATOM 677 C C . ASP A 1 85 ? -17.994 9.758 37.056 1.00 77.50 85 ASP A C 1
ATOM 679 O O . ASP A 1 85 ? -19.144 10.202 37.026 1.00 77.50 85 ASP A O 1
ATOM 683 N N . GLU A 1 86 ? -17.433 9.201 35.985 1.00 75.38 86 GLU A N 1
ATOM 684 C CA . GLU A 1 86 ? -18.113 9.082 34.692 1.00 75.38 86 GLU A CA 1
ATOM 685 C C . GLU A 1 86 ? -19.417 8.259 34.762 1.00 75.38 86 GLU A C 1
ATOM 687 O O . GLU A 1 86 ? -20.412 8.709 34.182 1.00 75.38 86 GLU A O 1
ATOM 692 N N . PRO A 1 87 ? -19.496 7.117 35.487 1.00 76.19 87 PRO A N 1
ATOM 693 C CA . PRO A 1 87 ? -20.766 6.425 35.714 1.00 76.19 87 PRO A CA 1
ATOM 694 C C . PRO A 1 87 ? -21.834 7.311 36.363 1.00 76.19 87 PRO A C 1
ATOM 696 O O . PRO A 1 87 ? -22.987 7.308 35.924 1.00 76.19 87 PRO A O 1
ATOM 699 N N . LEU A 1 88 ? -21.473 8.099 37.380 1.00 78.75 88 LEU A N 1
ATOM 700 C CA . LEU A 1 88 ? -22.404 9.022 38.024 1.00 78.75 88 LEU A CA 1
ATOM 701 C C . LEU A 1 88 ? -22.872 10.120 37.055 1.00 78.75 88 LEU A C 1
ATOM 703 O O . LEU A 1 88 ? -24.070 10.414 36.988 1.00 78.75 88 LEU A O 1
ATOM 707 N N . LEU A 1 89 ? -21.959 10.698 36.268 1.00 78.62 89 LEU A N 1
ATOM 708 C CA . LEU A 1 89 ? -22.306 11.677 35.232 1.00 78.62 89 LEU A CA 1
ATOM 709 C C . LEU A 1 89 ? -23.241 11.076 34.171 1.00 78.62 89 LEU A C 1
ATOM 711 O O . LEU A 1 89 ? -24.212 11.724 33.771 1.00 78.62 89 LEU A O 1
ATOM 715 N N . PHE A 1 90 ? -23.012 9.823 33.768 1.00 77.44 90 PHE A N 1
ATOM 716 C CA . PHE A 1 90 ? -23.888 9.100 32.847 1.00 77.44 90 PHE A CA 1
ATOM 717 C C . PHE A 1 90 ? -25.285 8.870 33.434 1.00 77.44 90 PHE A C 1
ATOM 719 O O . PHE A 1 90 ? -26.281 9.030 32.724 1.00 77.44 90 PHE A O 1
ATOM 726 N N . ILE A 1 91 ? -25.392 8.543 34.726 1.00 80.81 91 ILE A N 1
ATOM 727 C CA . ILE A 1 91 ? -26.683 8.406 35.416 1.00 80.81 91 ILE A CA 1
ATOM 728 C C . ILE A 1 91 ? -27.428 9.746 35.424 1.00 80.81 91 ILE A C 1
ATOM 730 O O . ILE A 1 91 ? -28.621 9.779 35.110 1.00 80.81 91 ILE A O 1
ATOM 734 N N . TYR A 1 92 ? -26.746 10.858 35.716 1.00 78.44 92 TYR A N 1
ATOM 735 C CA . TYR A 1 92 ? -27.364 12.186 35.661 1.00 78.44 92 TYR A CA 1
ATOM 736 C C . TYR A 1 92 ? -27.855 12.536 34.258 1.00 78.44 92 TYR A C 1
ATOM 738 O O . TYR A 1 92 ? -29.001 12.963 34.101 1.00 78.44 92 TYR A O 1
ATOM 746 N N . LEU A 1 93 ? -27.027 12.303 33.239 1.00 77.12 93 LEU A N 1
ATOM 747 C CA . LEU A 1 93 ? -27.403 12.534 31.849 1.00 77.12 93 LEU A CA 1
ATOM 748 C C . LEU A 1 93 ? -28.593 11.654 31.442 1.00 77.12 93 LEU A C 1
ATOM 750 O O . LEU A 1 93 ? -29.558 12.145 30.859 1.00 77.12 93 LEU A O 1
ATOM 754 N N . SER A 1 94 ? -28.577 10.374 31.812 1.00 76.06 94 SER A N 1
ATOM 755 C CA . SER A 1 94 ? -29.659 9.424 31.533 1.00 76.06 94 SER A CA 1
ATOM 756 C C . SER A 1 94 ? -30.967 9.823 32.212 1.00 76.06 94 SER A C 1
ATOM 758 O O . SER A 1 94 ? -32.034 9.724 31.601 1.00 76.06 94 SER A O 1
ATOM 760 N N . ALA A 1 95 ? -30.908 10.327 33.447 1.00 81.94 95 ALA A N 1
ATOM 761 C CA . ALA A 1 95 ? -32.070 10.848 34.158 1.00 81.94 95 ALA A CA 1
ATOM 762 C C . ALA A 1 95 ? -32.629 12.110 33.479 1.00 81.94 95 ALA A C 1
ATOM 764 O O . ALA A 1 95 ? -33.843 12.216 33.294 1.00 81.94 95 ALA A O 1
ATOM 765 N N . MET A 1 96 ? -31.761 13.030 33.042 1.00 79.69 96 MET A N 1
ATOM 766 C CA . MET A 1 96 ? -32.160 14.216 32.273 1.00 79.69 96 MET A CA 1
ATOM 767 C C . MET A 1 96 ? -32.827 13.822 30.950 1.00 79.69 96 MET A C 1
ATOM 769 O O . MET A 1 96 ? -33.918 14.301 30.648 1.00 79.69 96 MET A O 1
ATOM 773 N N . VAL A 1 97 ? -32.225 12.904 30.187 1.00 78.81 97 VAL A N 1
ATOM 774 C CA . VAL A 1 97 ? -32.783 12.392 28.923 1.00 78.81 97 VAL A CA 1
ATOM 775 C C . VAL A 1 97 ? -34.119 11.690 29.146 1.00 78.81 97 VAL A C 1
ATOM 777 O O . VAL A 1 97 ? -35.064 11.918 28.391 1.00 78.81 97 VAL A O 1
ATOM 780 N N . SER A 1 98 ? -34.232 10.879 30.196 1.00 80.00 98 SER A N 1
ATOM 781 C CA . SER A 1 98 ? -35.478 10.190 30.543 1.00 80.00 98 SER A CA 1
ATOM 782 C C . SER A 1 98 ? -36.583 11.179 30.902 1.00 80.00 98 SER A C 1
ATOM 784 O O . SER A 1 98 ? -37.696 11.048 30.404 1.00 80.00 98 SER A O 1
ATOM 786 N N . TRP A 1 99 ? -36.267 12.216 31.684 1.00 85.31 99 TRP A N 1
ATOM 787 C CA . TRP A 1 99 ? -37.209 13.290 31.996 1.00 85.31 99 TRP A CA 1
ATOM 788 C C . TRP A 1 99 ? -37.657 14.039 30.736 1.00 85.31 99 TRP A C 1
ATOM 790 O O . TRP A 1 99 ? -38.849 14.270 30.548 1.00 85.31 99 TRP A O 1
ATOM 800 N N . MET A 1 100 ? -36.730 14.360 29.827 1.00 82.25 100 MET A N 1
ATOM 801 C CA . MET A 1 100 ? -37.067 15.016 28.559 1.00 82.25 100 MET A CA 1
ATOM 802 C C . MET A 1 100 ? -37.994 14.148 27.705 1.00 82.25 100 MET A C 1
ATOM 804 O O . MET A 1 100 ? -38.966 14.658 27.156 1.00 82.25 100 MET A O 1
ATOM 808 N N . ARG A 1 101 ? -37.760 12.831 27.642 1.00 78.38 101 ARG A N 1
ATOM 809 C CA . ARG A 1 101 ? -38.614 11.876 26.910 1.00 78.38 101 ARG A CA 1
ATOM 810 C C . ARG A 1 101 ? -40.048 11.791 27.441 1.00 78.38 101 ARG A C 1
ATOM 812 O O . ARG A 1 101 ? -40.915 11.303 26.724 1.00 78.38 101 ARG A O 1
ATOM 819 N N . MET A 1 102 ? -40.316 12.272 28.656 1.00 83.62 102 MET A N 1
ATOM 820 C CA . MET A 1 102 ? -41.676 12.375 29.196 1.00 83.62 102 MET A CA 1
ATOM 821 C C . MET A 1 102 ? -42.446 13.592 28.652 1.00 83.62 102 MET A C 1
ATOM 823 O O . MET A 1 102 ? -43.655 13.690 28.866 1.00 83.62 102 MET A O 1
ATOM 827 N N . LEU A 1 103 ? -41.781 14.527 27.962 1.00 82.25 103 LEU A N 1
ATOM 828 C CA . LEU A 1 103 ? -42.434 15.677 27.339 1.00 82.25 103 LEU A CA 1
ATOM 829 C C . LEU A 1 103 ? -43.144 15.273 26.032 1.00 82.25 103 LEU A C 1
ATOM 831 O O . LEU A 1 103 ? -42.603 14.496 25.245 1.00 82.25 103 LEU A O 1
ATOM 835 N N . PRO A 1 104 ? -44.323 15.854 25.738 1.00 83.75 104 PRO A N 1
ATOM 836 C CA . PRO A 1 104 ? -44.950 15.758 24.422 1.00 83.75 104 PRO A CA 1
ATOM 837 C C . PRO A 1 104 ? -43.986 16.135 23.277 1.00 83.75 104 PRO A C 1
ATOM 839 O O . PRO A 1 104 ? -43.205 17.075 23.449 1.00 83.75 104 PRO A O 1
ATOM 842 N N . PRO A 1 105 ? -44.061 15.491 22.092 1.00 77.19 105 PRO A N 1
ATOM 843 C CA . PRO A 1 105 ? -43.058 15.637 21.027 1.00 77.19 105 PRO A CA 1
ATOM 844 C C . PRO A 1 105 ? -42.743 17.080 20.608 1.00 77.19 105 PRO A C 1
ATOM 846 O O . PRO A 1 105 ? -41.584 17.431 20.407 1.00 77.19 105 PRO A O 1
ATOM 849 N N . HIS A 1 106 ? -43.748 17.953 20.518 1.00 76.69 106 HIS A N 1
ATOM 850 C CA . HIS A 1 106 ? -43.543 19.361 20.160 1.00 76.69 106 HIS A CA 1
ATOM 851 C C . HIS A 1 106 ? -42.830 20.163 21.258 1.00 76.69 106 HIS A C 1
ATOM 853 O O . HIS A 1 106 ? -42.068 21.073 20.947 1.00 76.69 106 HIS A O 1
ATOM 859 N N . TYR A 1 107 ? -43.029 19.810 22.531 1.00 83.69 107 TYR A N 1
ATOM 860 C CA . TYR A 1 107 ? -42.317 20.413 23.663 1.00 83.69 107 TYR A CA 1
ATOM 861 C C . TYR A 1 107 ? -40.908 19.851 23.830 1.00 83.69 107 TYR A C 1
ATOM 863 O O . TYR A 1 107 ? -39.999 20.593 24.195 1.00 83.69 107 TYR A O 1
ATOM 871 N N . LEU A 1 108 ? -40.718 18.568 23.521 1.00 80.50 108 LEU A N 1
ATOM 872 C CA . LEU A 1 108 ? -39.402 17.947 23.462 1.00 80.50 108 LEU A CA 1
ATOM 873 C C . LEU A 1 108 ? -38.514 18.658 22.431 1.00 80.50 108 LEU A C 1
ATOM 875 O O . LEU A 1 108 ? -37.395 19.031 22.761 1.00 80.50 108 LEU A O 1
ATOM 879 N N . ILE A 1 109 ? -39.027 18.906 21.220 1.00 78.31 109 ILE A N 1
ATOM 880 C CA . ILE A 1 109 ? -38.295 19.627 20.164 1.00 78.31 109 ILE A CA 1
ATOM 881 C C . ILE A 1 109 ? -38.026 21.087 20.566 1.00 78.31 109 ILE A C 1
ATOM 883 O O . ILE A 1 109 ? -36.930 21.597 20.344 1.00 78.31 109 ILE A O 1
ATOM 887 N N . GLU A 1 110 ? -38.992 21.765 21.194 1.00 83.88 110 GLU A N 1
ATOM 888 C CA . GLU A 1 110 ? -38.792 23.128 21.708 1.00 83.88 110 GLU A CA 1
ATOM 889 C C . GLU A 1 110 ? -37.649 23.173 22.733 1.00 83.88 110 GLU A C 1
ATOM 891 O O . GLU A 1 110 ? -36.753 24.005 22.617 1.00 83.88 110 GLU A O 1
ATOM 896 N N . LEU A 1 111 ? -37.631 22.244 23.693 1.00 84.31 111 LEU A N 1
ATOM 897 C CA . LEU A 1 111 ? -36.579 22.163 24.703 1.00 84.31 111 LEU A CA 1
ATOM 898 C C . LEU A 1 111 ? -35.220 21.798 24.095 1.00 84.31 111 LEU A C 1
ATOM 900 O O . LEU A 1 111 ? -34.239 22.488 24.351 1.00 84.31 111 LEU A O 1
ATOM 904 N N . LEU A 1 112 ? -35.160 20.741 23.282 1.00 79.31 112 LEU A N 1
ATOM 905 C CA . LEU A 1 112 ? -33.920 20.279 22.656 1.00 79.31 112 LEU A CA 1
ATOM 906 C C . LEU A 1 112 ? -33.280 21.377 21.783 1.00 79.31 112 LEU A C 1
ATOM 908 O O . LEU A 1 112 ? -32.060 21.424 21.676 1.00 79.31 112 LEU A O 1
ATOM 912 N N . SER A 1 113 ? -34.075 22.297 21.213 1.00 76.38 113 SER A N 1
ATOM 913 C CA . SER A 1 113 ? -33.568 23.351 20.316 1.00 76.38 113 SER A CA 1
ATOM 914 C C . SER A 1 113 ? -32.842 24.468 21.061 1.00 76.38 113 SER A C 1
ATOM 916 O O . SER A 1 113 ? -32.105 25.245 20.462 1.00 76.38 113 SER A O 1
ATOM 918 N N . GLU A 1 114 ? -33.051 24.525 22.372 1.00 85.12 114 GLU A N 1
ATOM 919 C CA . GLU A 1 114 ? -32.485 25.516 23.276 1.00 85.12 114 GLU A CA 1
ATOM 920 C C . GLU A 1 114 ? -31.356 24.931 24.140 1.00 85.12 114 GLU A C 1
ATOM 922 O O . GLU A 1 114 ? -30.666 25.672 24.843 1.00 85.12 114 GLU A O 1
ATOM 927 N N . ILE A 1 115 ? -31.155 23.605 24.112 1.00 81.75 115 ILE A N 1
ATOM 928 C CA . ILE A 1 115 ? -30.068 22.944 24.838 1.00 81.75 115 ILE A CA 1
ATOM 929 C C . ILE A 1 115 ? -28.765 23.139 24.062 1.00 81.75 115 ILE A C 1
ATOM 931 O O . ILE A 1 115 ? -28.514 22.508 23.039 1.00 81.75 115 ILE A O 1
ATOM 935 N N . THR A 1 116 ? -27.914 24.012 24.590 1.00 82.69 116 THR A N 1
ATOM 936 C CA . THR A 1 116 ? -26.544 24.228 24.117 1.00 82.69 116 THR A CA 1
ATOM 937 C C . THR A 1 116 ? -25.535 23.557 25.049 1.00 82.69 116 THR A C 1
ATOM 939 O O . THR A 1 116 ? -25.864 23.172 26.175 1.00 82.69 116 THR A O 1
ATOM 942 N N . ALA A 1 117 ? -24.277 23.461 24.608 1.00 79.00 117 ALA A N 1
ATOM 943 C CA . ALA A 1 117 ? -23.193 22.949 25.446 1.00 79.00 117 ALA A CA 1
ATOM 944 C C . ALA A 1 117 ? -23.057 23.765 26.745 1.00 79.00 117 ALA A C 1
ATOM 946 O O . ALA A 1 117 ? -22.901 23.189 27.814 1.00 79.00 117 ALA A O 1
ATOM 947 N N . GLU A 1 118 ? -23.220 25.091 26.682 1.00 81.56 118 GLU A N 1
ATOM 948 C CA . GLU A 1 118 ? -23.183 25.970 27.860 1.00 81.56 118 GLU A CA 1
ATOM 949 C C . GLU A 1 118 ? -24.304 25.669 28.866 1.00 81.56 118 GLU A C 1
ATOM 951 O O . GLU A 1 118 ? -24.068 25.691 30.072 1.00 81.56 118 GLU A O 1
ATOM 956 N N . VAL A 1 119 ? -25.520 25.364 28.393 1.00 85.75 119 VAL A N 1
ATOM 957 C CA . VAL A 1 119 ? -26.655 24.999 29.260 1.00 85.75 119 VAL A CA 1
ATOM 958 C C . VAL A 1 119 ? -26.369 23.687 29.988 1.00 85.75 119 VAL A C 1
ATOM 960 O O . VAL A 1 119 ? -26.581 23.598 31.198 1.00 85.75 119 VAL A O 1
ATOM 963 N N . LEU A 1 120 ? -25.853 22.684 29.273 1.00 83.56 120 LEU A N 1
ATOM 964 C CA . LEU A 1 120 ? -25.481 21.395 29.859 1.00 83.56 120 LEU A CA 1
ATOM 965 C C . LEU A 1 120 ? -24.304 21.529 30.833 1.00 83.56 120 LEU A C 1
ATOM 967 O O . LEU A 1 120 ? -24.355 20.966 31.925 1.00 83.56 120 LEU A O 1
ATOM 971 N N . LEU A 1 121 ? -23.288 22.324 30.483 1.00 83.69 121 LEU A N 1
ATOM 972 C CA . LEU A 1 121 ? -22.162 22.635 31.363 1.00 83.69 121 LEU A CA 1
ATOM 973 C C . LEU A 1 121 ? -22.620 23.355 32.625 1.00 83.69 121 LEU A C 1
ATOM 975 O O . LEU A 1 121 ? -22.160 23.014 33.710 1.00 83.69 121 LEU A O 1
ATOM 979 N N . ASN A 1 122 ? -23.553 24.305 32.515 1.00 86.62 122 ASN A N 1
ATOM 980 C CA . ASN A 1 122 ? -24.093 24.983 33.684 1.00 86.62 122 ASN A CA 1
ATOM 981 C C . ASN A 1 122 ? -24.837 23.994 34.584 1.00 86.62 122 ASN A C 1
ATOM 983 O O . ASN A 1 122 ? -24.548 23.946 35.772 1.00 86.62 122 ASN A O 1
ATOM 987 N N . LEU A 1 123 ? -25.703 23.137 34.031 1.00 85.00 123 LEU A N 1
ATOM 988 C CA . LEU A 1 123 ? -26.400 22.097 34.798 1.00 85.00 123 LEU A CA 1
ATOM 989 C C . LEU A 1 123 ? -25.433 21.144 35.517 1.00 85.00 123 LEU A C 1
ATOM 991 O O . LEU A 1 123 ? -25.669 20.796 36.672 1.00 85.00 123 LEU A O 1
ATOM 995 N N . LEU A 1 124 ? -24.341 20.749 34.863 1.00 82.69 124 LEU A N 1
ATOM 996 C CA . LEU A 1 124 ? -23.319 19.867 35.426 1.00 82.69 124 LEU A CA 1
ATOM 997 C C . LEU A 1 124 ? -22.474 20.577 36.499 1.00 82.69 124 LEU A C 1
ATOM 999 O O . LEU A 1 124 ? -22.226 20.011 37.565 1.00 82.69 124 LEU A O 1
ATOM 1003 N N . LEU A 1 125 ? -22.134 21.850 36.280 1.00 84.88 125 LEU A N 1
ATOM 1004 C CA . LEU A 1 125 ? -21.496 22.721 37.268 1.00 84.88 125 LEU A CA 1
ATOM 1005 C C . LEU A 1 125 ? -22.363 22.859 38.531 1.00 84.88 125 LEU A C 1
ATOM 1007 O O . LEU A 1 125 ? -21.842 22.744 39.638 1.00 84.88 125 LEU A O 1
ATOM 1011 N N . LEU A 1 126 ? -23.685 23.021 38.389 1.00 82.31 126 LEU A N 1
ATOM 1012 C CA . LEU A 1 126 ? -24.607 23.052 39.532 1.00 82.31 126 LEU A CA 1
ATOM 1013 C C . LEU A 1 126 ? -24.555 21.760 40.354 1.00 82.31 126 LEU A C 1
ATOM 1015 O O . LEU A 1 126 ? -24.643 21.818 41.579 1.00 82.31 126 LEU A O 1
ATOM 1019 N N . ARG A 1 127 ? -24.402 20.596 39.705 1.00 79.50 127 ARG A N 1
ATOM 1020 C CA . ARG A 1 127 ? -24.268 19.308 40.407 1.00 79.50 127 ARG A CA 1
ATOM 1021 C C . ARG A 1 127 ? -22.955 19.208 41.162 1.00 79.50 127 ARG A C 1
ATOM 1023 O O . ARG A 1 127 ? -22.967 18.815 42.325 1.00 79.50 127 ARG A O 1
ATOM 1030 N N . ALA A 1 128 ? -21.853 19.588 40.519 1.00 79.38 128 ALA A N 1
ATOM 1031 C CA . ALA A 1 128 ? -20.538 19.567 41.141 1.00 79.38 128 ALA A CA 1
ATOM 1032 C C . ALA A 1 128 ? -20.506 20.475 42.377 1.00 79.38 128 ALA A C 1
ATOM 1034 O O . ALA A 1 128 ? -20.172 20.009 43.461 1.00 79.38 128 ALA A O 1
ATOM 1035 N N . ILE A 1 129 ? -20.944 21.732 42.241 1.00 79.31 129 ILE A N 1
ATOM 1036 C CA . ILE A 1 129 ? -20.944 22.711 43.336 1.00 79.31 129 ILE A CA 1
ATOM 1037 C C . ILE A 1 129 ? -21.972 22.362 44.426 1.00 79.31 129 ILE A C 1
ATOM 1039 O O . ILE A 1 129 ? -21.681 22.495 45.616 1.00 79.31 129 ILE A O 1
ATOM 1043 N N . GLY A 1 130 ? -23.151 21.860 44.044 1.00 77.12 130 GLY A N 1
ATOM 1044 C CA . GLY A 1 130 ? -24.141 21.346 44.993 1.00 77.12 130 GLY A CA 1
ATOM 1045 C C . GLY A 1 130 ? -23.575 20.216 45.857 1.00 77.12 130 GLY A C 1
ATOM 1046 O O . GLY A 1 130 ? -23.793 20.191 47.068 1.00 77.12 130 GLY A O 1
ATOM 1047 N N . GLY A 1 131 ? -22.759 19.342 45.259 1.00 72.19 131 GLY A N 1
ATOM 1048 C CA . GLY A 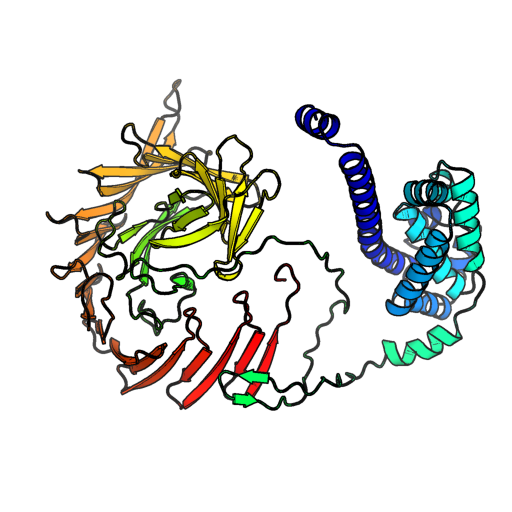1 131 ? -21.994 18.317 45.967 1.00 72.19 131 GLY A CA 1
ATOM 1049 C C . GLY A 1 131 ? -20.924 18.870 46.916 1.00 72.19 131 GLY A C 1
ATOM 1050 O O . GLY A 1 131 ? -20.641 18.229 47.922 1.00 72.19 131 GLY A O 1
ATOM 1051 N N . MET A 1 132 ? -20.398 20.074 46.656 1.00 76.75 132 MET A N 1
ATOM 1052 C CA . MET A 1 132 ? -19.499 20.811 47.563 1.00 76.75 132 MET A CA 1
ATOM 1053 C C . MET A 1 132 ? -20.248 21.523 48.709 1.00 76.75 132 MET A C 1
ATOM 1055 O O . MET A 1 132 ? -19.626 22.150 49.565 1.00 76.75 132 MET A O 1
ATOM 1059 N N . GLY A 1 133 ? -21.584 21.452 48.733 1.00 71.25 133 GLY A N 1
ATOM 1060 C CA . GLY A 1 133 ? -22.419 22.032 49.785 1.00 71.25 133 GLY A CA 1
ATOM 1061 C C . GLY A 1 133 ? -22.849 23.483 49.550 1.00 71.25 133 GLY A C 1
ATOM 1062 O O . GLY A 1 133 ? -23.418 24.083 50.464 1.00 71.25 133 GLY A O 1
ATOM 1063 N N . VAL A 1 134 ? -22.628 24.038 48.353 1.00 76.75 134 VAL A N 1
ATOM 1064 C CA . VAL A 1 134 ? -23.099 25.380 47.974 1.00 76.75 134 VAL A CA 1
ATOM 1065 C C . VAL A 1 134 ? -24.330 25.248 47.082 1.00 76.75 134 VAL A C 1
ATOM 1067 O O . VAL A 1 134 ? -24.302 24.600 46.039 1.00 76.75 134 VAL A O 1
ATOM 1070 N N . ALA A 1 135 ? -25.433 25.876 47.488 1.00 73.69 135 ALA A N 1
ATOM 1071 C CA . ALA A 1 135 ? -26.649 25.910 46.686 1.00 73.69 135 ALA A CA 1
ATOM 1072 C C . ALA A 1 135 ? -26.506 26.956 45.576 1.00 73.69 135 ALA A C 1
ATOM 1074 O O . ALA A 1 135 ? -26.428 28.151 45.856 1.00 73.69 135 ALA A O 1
ATOM 1075 N N . VAL A 1 136 ? -26.509 26.499 44.327 1.00 72.75 136 VAL A N 1
ATOM 1076 C CA . VAL A 1 136 ? -26.348 27.350 43.144 1.00 72.75 136 VAL A CA 1
ATOM 1077 C C . VAL A 1 136 ? -27.596 27.259 42.272 1.00 72.75 136 VAL A C 1
ATOM 1079 O O . VAL A 1 136 ? -28.255 26.216 42.200 1.00 72.75 136 VAL A O 1
ATOM 1082 N N . ARG A 1 137 ? -27.949 28.359 41.611 1.00 79.75 137 ARG A N 1
ATOM 1083 C CA . ARG A 1 137 ? -29.028 28.421 40.617 1.00 79.75 137 ARG A CA 1
ATOM 1084 C C . ARG A 1 137 ? -28.452 28.517 39.210 1.00 79.75 137 ARG A C 1
ATOM 1086 O O . ARG A 1 137 ? -27.330 28.960 39.016 1.00 79.75 137 ARG A O 1
ATOM 1093 N N . MET A 1 138 ? -29.250 28.132 38.214 1.00 78.25 138 MET A N 1
ATOM 1094 C CA . MET A 1 138 ? -28.879 28.344 36.810 1.00 78.25 138 MET A CA 1
ATOM 1095 C C . MET A 1 138 ? -28.500 29.808 36.578 1.00 78.25 138 MET A C 1
ATOM 1097 O O . MET A 1 138 ? -29.244 30.714 36.970 1.00 78.25 138 MET A O 1
ATOM 1101 N N . GLY A 1 139 ? -27.356 30.023 35.933 1.00 75.88 139 GLY A N 1
ATOM 1102 C CA . GLY A 1 139 ? -26.811 31.349 35.687 1.00 75.88 139 GLY A CA 1
ATOM 1103 C C . GLY A 1 139 ? -27.764 32.171 34.825 1.00 75.88 139 GLY A C 1
ATOM 1104 O O . GLY A 1 139 ? -28.225 31.722 33.772 1.00 75.88 139 GLY A O 1
ATOM 1105 N N . THR A 1 140 ? -28.050 33.404 35.242 1.00 76.56 140 THR A N 1
ATOM 1106 C CA . THR A 1 140 ? -28.948 34.313 34.506 1.00 76.56 140 THR A CA 1
ATOM 1107 C C . THR A 1 140 ? -28.430 34.625 33.102 1.00 76.56 140 THR A C 1
ATOM 1109 O O . THR A 1 140 ? -29.224 34.797 32.181 1.00 76.56 140 THR A O 1
ATOM 1112 N N . GLN A 1 141 ? -27.107 34.628 32.917 1.00 78.81 141 GLN A N 1
ATOM 1113 C CA . GLN A 1 141 ? -26.458 34.805 31.617 1.00 78.81 141 GLN A CA 1
ATOM 1114 C C . GLN A 1 141 ? -26.700 33.613 30.679 1.00 78.81 141 GLN A C 1
ATOM 1116 O O . GLN A 1 141 ? -26.993 33.812 29.501 1.00 78.81 141 GLN A O 1
ATOM 1121 N N . VAL A 1 142 ? -26.651 32.382 31.201 1.00 81.94 142 VAL A N 1
ATOM 1122 C CA . VAL A 1 142 ? -26.901 31.149 30.435 1.00 81.94 142 VAL A CA 1
ATOM 1123 C C . VAL A 1 142 ? -28.387 31.029 30.081 1.00 81.94 142 VAL A C 1
ATOM 1125 O O . VAL A 1 142 ? -28.739 30.811 28.923 1.00 81.94 142 VAL A O 1
ATOM 1128 N N . LEU A 1 143 ? -29.284 31.268 31.045 1.00 81.94 143 LEU A N 1
ATOM 1129 C CA . LEU A 1 143 ? -30.735 31.270 30.807 1.00 81.94 143 LEU A CA 1
ATOM 1130 C C . LEU A 1 143 ? -31.199 32.416 29.896 1.00 81.94 143 LEU A C 1
ATOM 1132 O O . LEU A 1 143 ? -32.193 32.269 29.184 1.00 81.94 143 LEU A O 1
ATOM 1136 N N . GLY A 1 144 ? -30.490 33.547 29.896 1.00 80.69 144 GLY A N 1
ATOM 1137 C CA . GLY A 1 144 ? -30.771 34.683 29.018 1.00 80.69 144 GLY A CA 1
ATOM 1138 C C . GLY A 1 144 ? -30.583 34.363 27.533 1.00 80.69 144 GLY A C 1
ATOM 1139 O O . GLY A 1 144 ? -31.259 34.962 26.696 1.00 80.69 144 GLY A O 1
ATOM 11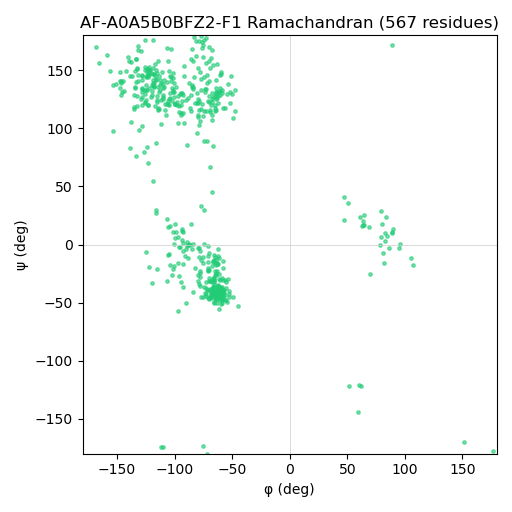40 N N . LYS A 1 145 ? -29.723 33.387 27.206 1.00 84.19 145 LYS A N 1
ATOM 1141 C CA . LYS A 1 145 ? -29.478 32.923 25.830 1.00 84.19 145 LYS A CA 1
ATOM 1142 C C . LYS A 1 145 ? -30.574 31.988 25.304 1.00 84.19 145 LYS A C 1
ATOM 1144 O O . LYS A 1 145 ? -30.778 31.931 24.094 1.00 84.19 145 LYS A O 1
ATOM 1149 N N . VAL A 1 146 ? -31.305 31.310 26.192 1.00 86.06 146 VAL A N 1
ATOM 1150 C CA . VAL A 1 146 ? -32.457 30.463 25.840 1.00 86.06 146 VAL A CA 1
ATOM 1151 C C . VAL A 1 146 ? -33.606 31.360 25.397 1.00 86.06 146 VAL A C 1
ATOM 1153 O O . VAL A 1 146 ? -34.012 32.228 26.166 1.00 86.06 146 VAL A O 1
ATOM 1156 N N . LYS A 1 147 ? -34.163 31.191 24.196 1.00 85.56 147 LYS A N 1
ATOM 1157 C CA . LYS A 1 147 ? -35.217 32.086 23.677 1.00 85.56 147 LYS A CA 1
ATOM 1158 C C . LYS A 1 147 ? -36.603 31.693 24.179 1.00 85.56 147 LYS A C 1
ATOM 1160 O O . LYS A 1 147 ? -37.380 32.570 24.563 1.00 85.56 147 LYS A O 1
ATOM 1165 N N . SER A 1 148 ? -36.912 30.398 24.234 1.00 87.56 148 SER A N 1
ATOM 1166 C CA . SER A 1 148 ? -38.199 29.916 24.744 1.00 87.56 148 SER A CA 1
ATOM 1167 C C . SER A 1 148 ? -38.358 30.149 26.252 1.00 87.56 148 SER A C 1
ATOM 1169 O O . SER A 1 148 ? -37.650 29.586 27.088 1.00 87.56 148 SER A O 1
ATOM 1171 N N . GLY A 1 149 ? -39.386 30.916 26.628 1.00 86.88 149 GLY A N 1
ATOM 1172 C CA . GLY A 1 149 ? -39.760 31.113 28.031 1.00 86.88 149 GLY A CA 1
ATOM 1173 C C . GLY A 1 149 ? -40.237 29.833 28.733 1.00 86.88 149 GLY A C 1
ATOM 1174 O O . GLY A 1 149 ? -40.124 29.735 29.955 1.00 86.88 149 GLY A O 1
ATOM 1175 N N . ARG A 1 150 ? -40.748 28.840 27.988 1.00 86.69 150 ARG A N 1
ATOM 1176 C CA . ARG A 1 150 ? -41.117 27.525 28.542 1.00 86.69 150 ARG A CA 1
ATOM 1177 C C . ARG A 1 150 ? -39.886 26.662 28.774 1.00 86.69 150 ARG A C 1
ATOM 1179 O O . ARG A 1 150 ? -39.747 26.122 29.869 1.00 86.69 150 ARG A O 1
ATOM 1186 N N . ALA A 1 151 ? -38.971 26.619 27.804 1.00 86.88 151 ALA A N 1
ATOM 1187 C CA . ALA A 1 151 ? -37.702 25.913 27.947 1.00 86.88 151 ALA A CA 1
ATOM 1188 C C . ALA A 1 151 ? -36.903 26.432 29.152 1.00 86.88 151 ALA A C 1
ATOM 1190 O O . ALA A 1 151 ? -36.423 25.625 29.942 1.00 86.88 151 ALA A O 1
ATOM 1191 N N . ARG A 1 152 ? -36.865 27.757 29.383 1.00 88.50 152 ARG A N 1
ATOM 1192 C CA . ARG A 1 152 ? -36.252 28.337 30.597 1.00 88.50 152 ARG A CA 1
ATOM 1193 C C . ARG A 1 152 ? -36.830 27.748 31.885 1.00 88.50 152 ARG A C 1
ATOM 1195 O O . ARG A 1 152 ? -36.074 27.299 32.738 1.00 88.50 152 ARG A O 1
ATOM 1202 N N . LYS A 1 153 ? -38.162 27.695 32.014 1.00 87.56 153 LYS A N 1
ATOM 1203 C CA . LYS A 1 153 ? -38.827 27.136 33.208 1.00 87.56 153 LYS A CA 1
ATOM 1204 C C . LYS A 1 153 ? -38.495 25.658 33.414 1.00 87.56 153 LYS A C 1
ATOM 1206 O O . LYS A 1 153 ? -38.291 25.233 34.547 1.00 87.56 153 LYS A O 1
ATOM 1211 N N . TRP A 1 154 ? -38.435 24.883 32.335 1.00 88.62 154 TRP A N 1
ATOM 1212 C CA . TRP A 1 154 ? -38.075 23.466 32.382 1.00 88.62 154 TRP A CA 1
ATOM 1213 C C . TRP A 1 154 ? -36.613 23.242 32.773 1.00 88.62 154 TRP A C 1
ATOM 1215 O O . TRP A 1 154 ? -36.345 22.411 33.638 1.00 88.62 154 TRP A O 1
ATOM 1225 N N . LEU A 1 155 ? -35.682 24.018 32.215 1.00 86.75 155 LEU A N 1
ATOM 1226 C CA . LEU A 1 155 ? -34.265 23.974 32.589 1.00 86.75 155 LEU A CA 1
ATOM 1227 C C . LEU A 1 155 ? -34.056 24.384 34.054 1.00 86.75 155 LEU A C 1
ATOM 1229 O O . LEU A 1 155 ? -33.322 23.721 34.783 1.00 86.75 155 LEU A O 1
ATOM 1233 N N . GLU A 1 156 ? -34.761 25.414 34.526 1.00 85.62 156 GLU A N 1
ATOM 1234 C CA . GLU A 1 156 ? -34.765 25.791 35.944 1.00 85.62 156 GLU A CA 1
ATOM 1235 C C . GLU A 1 156 ? -35.328 24.682 36.843 1.00 85.62 156 GLU A C 1
ATOM 1237 O O . GLU A 1 156 ? -34.788 24.422 37.919 1.00 85.62 156 GLU A O 1
ATOM 1242 N N . GLN A 1 157 ? -36.405 24.011 36.426 1.00 84.38 157 GLN A N 1
ATOM 1243 C CA . GLN A 1 157 ? -36.975 22.888 37.171 1.00 84.38 157 GLN A CA 1
ATOM 1244 C C . GLN A 1 157 ? -35.992 21.712 37.243 1.00 84.38 157 GLN A C 1
ATOM 1246 O O . GLN A 1 157 ? -35.802 21.134 38.313 1.00 84.38 157 GLN A O 1
ATOM 1251 N N . MET A 1 158 ? -35.325 21.400 36.132 1.00 82.25 158 MET A N 1
ATOM 1252 C CA . MET A 1 158 ? -34.308 20.353 36.042 1.00 82.25 158 MET A CA 1
ATOM 1253 C C . MET A 1 158 ? -33.092 20.650 36.931 1.00 82.25 158 MET A C 1
ATOM 1255 O O . MET A 1 158 ? -32.588 19.755 37.611 1.00 82.25 158 MET A O 1
ATOM 1259 N N . ALA A 1 159 ? -32.670 21.914 36.997 1.00 79.00 159 ALA A N 1
ATOM 1260 C CA . ALA A 1 159 ? -31.627 22.373 37.908 1.00 79.00 159 ALA A CA 1
ATOM 1261 C C . ALA A 1 159 ? -32.031 22.233 39.387 1.00 79.00 159 ALA A C 1
ATOM 1263 O O . ALA A 1 159 ? -31.248 21.760 40.211 1.00 79.00 159 ALA A O 1
ATOM 1264 N N . ARG A 1 160 ? -33.277 22.588 39.734 1.00 76.25 160 ARG A N 1
ATOM 1265 C CA . ARG A 1 160 ? -33.797 22.491 41.112 1.00 76.25 160 ARG A CA 1
ATOM 1266 C C . ARG A 1 160 ? -33.913 21.062 41.616 1.00 76.25 160 ARG A C 1
ATOM 1268 O O . ARG A 1 160 ? -33.613 20.820 42.778 1.00 76.25 160 ARG A O 1
ATOM 1275 N N . LEU A 1 161 ? -34.289 20.123 40.748 1.00 69.50 161 LEU A N 1
ATOM 1276 C CA . LEU A 1 161 ? -34.311 18.689 41.064 1.00 69.50 161 LEU A CA 1
ATOM 1277 C C . LEU A 1 161 ? -32.917 18.138 41.407 1.00 69.50 161 LEU A C 1
ATOM 1279 O O . LEU A 1 161 ? -32.783 16.966 41.748 1.00 69.50 161 LEU A O 1
ATOM 1283 N N . GLY A 1 162 ? -31.878 18.968 41.296 1.00 60.16 162 GLY A N 1
ATOM 1284 C CA . GLY A 1 162 ? -30.507 18.555 41.452 1.00 60.16 162 GLY A CA 1
ATOM 1285 C C . GLY A 1 162 ? -29.620 19.197 42.486 1.00 60.16 162 GLY A C 1
ATOM 1286 O O . GLY A 1 162 ? -28.586 18.618 42.802 1.00 60.16 162 GLY A O 1
ATOM 1287 N N . GLY A 1 163 ? -29.986 20.377 42.971 1.00 56.22 163 GLY A N 1
ATOM 1288 C CA . GLY A 1 163 ? -29.061 21.260 43.678 1.00 56.22 163 GLY A CA 1
ATOM 1289 C C . GLY A 1 163 ? -29.018 21.125 45.200 1.00 56.22 163 GLY A C 1
ATOM 1290 O O . GLY A 1 163 ? -28.467 22.013 45.838 1.00 56.22 163 GLY A O 1
ATOM 1291 N N . THR A 1 164 ? -29.624 20.102 45.816 1.00 54.00 164 THR A N 1
ATOM 1292 C CA . THR A 1 164 ? -29.815 20.090 47.286 1.00 54.00 164 THR A CA 1
ATOM 1293 C C . THR A 1 164 ? -29.267 18.872 48.022 1.00 54.00 164 THR A C 1
ATOM 1295 O O . THR A 1 164 ? -29.307 18.851 49.250 1.00 54.00 164 THR A O 1
ATOM 1298 N N . ALA A 1 165 ? -28.776 17.851 47.323 1.00 59.88 165 ALA A N 1
ATOM 1299 C CA . ALA A 1 165 ? -28.261 16.650 47.972 1.00 59.88 165 ALA A CA 1
ATOM 1300 C C . ALA A 1 165 ? -26.748 16.781 48.197 1.00 59.88 165 ALA A C 1
ATOM 1302 O O . ALA A 1 165 ? -25.981 16.810 47.236 1.00 59.88 165 ALA A O 1
ATOM 1303 N N . ARG A 1 166 ? -26.323 16.856 49.467 1.00 60.03 166 ARG A N 1
ATOM 1304 C CA . ARG A 1 166 ? -24.908 16.708 49.827 1.00 60.03 166 ARG A CA 1
ATOM 1305 C C . ARG A 1 166 ? -24.448 15.308 49.446 1.00 60.03 166 ARG A C 1
ATOM 1307 O O . ARG A 1 166 ? -25.110 14.328 49.780 1.00 60.03 166 ARG A O 1
ATOM 1314 N N . MET A 1 167 ? -23.316 15.233 48.760 1.00 64.94 167 MET A N 1
ATOM 1315 C CA . MET A 1 167 ? -22.759 13.984 48.238 1.00 64.94 167 MET A CA 1
ATOM 1316 C C . MET A 1 167 ? -21.541 13.522 49.038 1.00 64.94 167 MET A C 1
ATOM 1318 O O . MET A 1 167 ? -20.749 12.726 48.542 1.00 64.94 167 MET A O 1
ATOM 1322 N N . ASP A 1 168 ? -21.406 13.987 50.283 1.00 68.62 168 ASP A N 1
ATOM 1323 C CA . ASP A 1 168 ? -20.303 13.620 51.177 1.00 68.62 168 ASP A CA 1
ATOM 1324 C C . ASP A 1 168 ? -20.169 12.090 51.286 1.00 68.62 168 ASP A C 1
ATOM 1326 O O . ASP A 1 168 ? -19.080 11.553 51.112 1.00 68.62 168 ASP A O 1
ATOM 1330 N N . GLY A 1 169 ? -21.295 11.372 51.410 1.00 70.06 169 GLY A N 1
ATOM 1331 C CA . GLY A 1 169 ? -21.312 9.904 51.427 1.00 70.06 169 GLY A CA 1
ATOM 1332 C C . GLY A 1 169 ? -20.891 9.243 50.106 1.00 70.06 169 GLY A C 1
ATOM 1333 O O . GLY A 1 169 ? -20.298 8.169 50.126 1.00 70.06 169 GLY A O 1
ATOM 1334 N N . HIS A 1 170 ? -21.135 9.877 48.952 1.00 74.62 170 HIS A N 1
ATOM 1335 C CA . HIS A 1 170 ? -20.656 9.377 47.653 1.00 74.62 170 HIS A CA 1
ATOM 1336 C C . HIS A 1 170 ? -19.144 9.576 47.520 1.00 74.62 170 HIS A C 1
ATOM 1338 O O . HIS A 1 170 ? -18.424 8.656 47.138 1.00 74.62 170 HIS A O 1
ATOM 1344 N N . ALA A 1 171 ? -18.648 10.757 47.902 1.00 69.31 171 ALA A N 1
ATOM 1345 C CA . ALA A 1 171 ? -17.223 11.063 47.894 1.00 69.31 171 ALA A CA 1
ATOM 1346 C C . ALA A 1 171 ? -16.440 10.164 48.867 1.00 69.31 171 ALA A C 1
ATOM 1348 O O . ALA A 1 171 ? -15.358 9.696 48.522 1.00 69.31 171 ALA A O 1
ATOM 1349 N N . GLU A 1 172 ? -16.982 9.864 50.050 1.00 73.00 172 GLU A N 1
ATOM 1350 C CA . GLU A 1 172 ? -16.381 8.928 51.011 1.00 73.00 172 GLU A CA 1
ATOM 1351 C C . GLU A 1 172 ? -16.253 7.500 50.459 1.00 73.00 172 GLU A C 1
ATOM 1353 O O . GLU A 1 172 ? -15.221 6.860 50.669 1.00 73.00 172 GLU A O 1
ATOM 1358 N N . VAL A 1 173 ? -17.251 7.016 49.709 1.00 76.00 173 VAL A N 1
ATOM 1359 C CA . VAL A 1 173 ? -17.214 5.697 49.050 1.00 76.00 173 VAL A CA 1
ATOM 1360 C C . VAL A 1 173 ? -16.266 5.692 47.846 1.00 76.00 173 VAL A C 1
ATOM 1362 O O . VAL A 1 173 ? -15.555 4.710 47.623 1.00 76.00 173 VAL A O 1
ATOM 1365 N N . LEU A 1 174 ? -16.210 6.788 47.085 1.00 71.62 174 LEU A N 1
ATOM 1366 C CA . LEU A 1 174 ? -15.405 6.888 45.866 1.00 71.62 174 LEU A CA 1
ATOM 1367 C C . LEU A 1 174 ? -13.913 7.122 46.147 1.00 71.62 174 LEU A C 1
ATOM 1369 O O . LEU A 1 174 ? -13.072 6.565 45.443 1.00 71.62 174 LEU A O 1
ATOM 1373 N N . LYS A 1 175 ? -13.558 7.895 47.187 1.00 68.50 175 LYS A N 1
ATOM 1374 C CA . LYS A 1 175 ? -12.167 8.184 47.600 1.00 68.50 175 LYS A CA 1
ATOM 1375 C C . LYS A 1 175 ? -11.266 6.932 47.618 1.00 68.50 175 LYS A C 1
ATOM 1377 O O . LYS A 1 175 ? -10.225 6.966 46.962 1.00 68.50 175 LYS A O 1
ATOM 1382 N N . PRO A 1 176 ? -11.608 5.817 48.297 1.00 66.25 176 PRO A N 1
ATOM 1383 C CA . PRO A 1 176 ? -10.768 4.620 48.297 1.00 66.25 176 PRO A CA 1
ATOM 1384 C C . PRO A 1 176 ? -10.703 3.928 46.929 1.00 66.25 176 PRO A C 1
ATOM 1386 O O . PRO A 1 176 ? -9.655 3.392 46.594 1.00 66.25 176 PRO A O 1
ATOM 1389 N N . VAL A 1 177 ? -11.763 3.964 46.119 1.00 65.50 177 VAL A N 1
ATOM 1390 C CA . VAL A 1 177 ? -11.789 3.338 44.783 1.00 65.50 177 VAL A CA 1
ATOM 1391 C C . VAL A 1 177 ? -10.942 4.130 43.780 1.00 65.50 177 VAL A C 1
ATOM 1393 O O . VAL A 1 177 ? -10.170 3.549 43.020 1.00 65.50 177 VAL A O 1
ATOM 1396 N N . SER A 1 178 ? -11.043 5.461 43.813 1.00 61.06 178 SER A N 1
ATOM 1397 C CA . SER A 1 178 ? -10.342 6.365 42.898 1.00 61.06 178 SER A CA 1
ATOM 1398 C C . SER A 1 178 ? -8.877 6.600 43.280 1.00 61.06 178 SER A C 1
ATOM 1400 O O . SER A 1 178 ? -8.059 6.827 42.393 1.00 61.06 178 SER A O 1
ATOM 1402 N N . LEU A 1 179 ? -8.532 6.569 44.575 1.00 59.53 179 LEU A N 1
ATOM 1403 C CA . LEU A 1 179 ? -7.169 6.831 45.068 1.00 59.53 179 LEU A CA 1
ATOM 1404 C C . LEU A 1 179 ? -6.383 5.552 45.402 1.00 59.53 179 LEU A C 1
ATOM 1406 O O . LEU A 1 179 ? -5.158 5.600 45.475 1.00 59.53 179 LEU A O 1
ATOM 1410 N N . LYS A 1 180 ? -7.056 4.407 45.596 1.00 51.97 180 LYS A N 1
ATOM 1411 C CA . LYS A 1 180 ? -6.423 3.088 45.778 1.00 51.97 180 LYS A CA 1
ATOM 1412 C C . LYS A 1 180 ? -6.848 2.119 44.675 1.00 51.97 180 LYS A C 1
ATOM 1414 O O . LYS A 1 180 ? -7.308 1.016 44.970 1.00 51.97 180 LYS A O 1
ATOM 1419 N N . SER A 1 181 ? -6.677 2.480 43.402 1.00 43.69 181 SER A N 1
ATOM 1420 C CA . SER A 1 181 ? -6.851 1.491 42.334 1.00 43.69 181 SER A CA 1
ATOM 1421 C C . SER A 1 181 ? -5.682 0.500 42.360 1.00 43.69 181 SER A C 1
ATOM 1423 O O . SER A 1 181 ? -4.665 0.706 41.707 1.00 43.69 181 SER A O 1
ATOM 1425 N N . HIS A 1 182 ? -5.808 -0.582 43.125 1.00 46.03 182 HIS A N 1
ATOM 1426 C CA . HIS A 1 182 ? -5.149 -1.818 42.715 1.00 46.03 182 HIS A CA 1
ATOM 1427 C C . HIS A 1 182 ? -5.893 -2.319 41.481 1.00 46.03 182 HIS A C 1
ATOM 1429 O O . HIS A 1 182 ? -7.119 -2.200 41.418 1.00 46.03 182 HIS A O 1
ATOM 1435 N N . ALA A 1 183 ? -5.152 -2.840 40.504 1.00 40.72 183 ALA A N 1
ATOM 1436 C CA . ALA A 1 183 ? -5.721 -3.486 39.333 1.00 40.72 183 ALA A CA 1
ATOM 1437 C C . ALA A 1 183 ? -6.770 -4.507 39.795 1.00 40.72 183 ALA A C 1
ATOM 1439 O O . ALA A 1 183 ? -6.435 -5.520 40.405 1.00 40.72 183 ALA A O 1
ATOM 1440 N N . VAL A 1 184 ? -8.051 -4.214 39.561 1.00 39.84 184 VAL A N 1
ATOM 1441 C CA . VAL A 1 184 ? -9.096 -5.223 39.702 1.00 39.84 184 VAL A CA 1
ATOM 1442 C C . VAL A 1 184 ? -8.844 -6.189 38.551 1.00 39.84 184 VAL A C 1
ATOM 1444 O O . VAL A 1 184 ? -8.921 -5.753 37.400 1.00 39.84 184 VAL A O 1
ATOM 1447 N N . PRO A 1 185 ? -8.497 -7.461 38.813 1.00 37.47 185 PRO A N 1
ATOM 1448 C CA . PRO A 1 185 ? -8.401 -8.432 37.743 1.00 37.47 185 PRO A CA 1
ATOM 1449 C C . PRO A 1 185 ? -9.769 -8.475 37.073 1.00 37.47 185 PRO A C 1
ATOM 1451 O O . PRO A 1 185 ? -10.784 -8.779 37.708 1.00 37.47 185 PRO A O 1
ATOM 1454 N N . VAL A 1 186 ? -9.805 -8.106 35.796 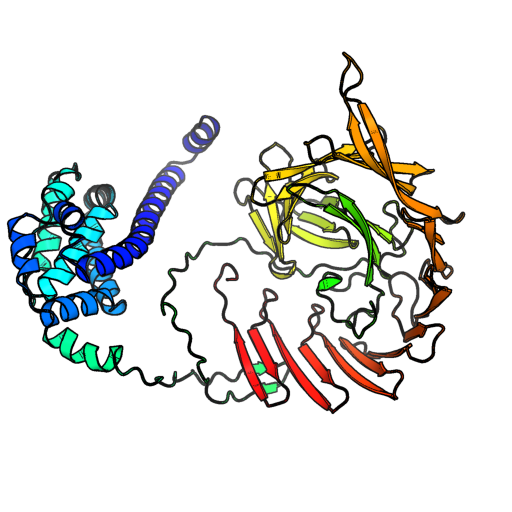1.00 34.81 186 VAL A N 1
ATOM 1455 C CA . VAL A 1 186 ? -10.986 -8.304 34.969 1.00 34.81 186 VAL A CA 1
ATOM 1456 C C . VAL A 1 186 ? -11.284 -9.797 35.051 1.00 34.81 186 VAL A C 1
ATOM 1458 O O . VAL A 1 186 ? -10.450 -10.616 34.664 1.00 34.81 186 VAL A O 1
ATOM 1461 N N . LYS A 1 187 ? -12.452 -10.176 35.586 1.00 33.94 187 LYS A N 1
ATOM 1462 C CA . LYS A 1 187 ? -12.987 -11.521 35.361 1.00 33.94 187 LYS A CA 1
ATOM 1463 C C . LYS A 1 187 ? -13.315 -11.593 33.877 1.00 33.94 187 LYS A C 1
ATOM 1465 O O . LYS A 1 187 ? -14.430 -11.284 33.468 1.00 33.94 187 LYS A O 1
ATOM 1470 N N . ALA A 1 188 ? -12.305 -11.918 33.077 1.00 34.56 188 ALA A N 1
ATOM 1471 C CA . ALA A 1 188 ? -12.496 -12.260 31.688 1.00 34.56 188 ALA A CA 1
ATOM 1472 C C . ALA A 1 188 ? -13.516 -13.399 31.656 1.00 34.56 188 ALA A C 1
ATOM 1474 O O . ALA A 1 188 ? -13.385 -14.381 32.394 1.00 34.56 188 ALA A O 1
ATOM 1475 N N . ALA A 1 189 ? -14.552 -13.252 30.833 1.00 33.59 189 ALA A N 1
ATOM 1476 C CA . ALA A 1 189 ? -15.292 -14.416 30.393 1.00 33.59 189 ALA A CA 1
ATOM 1477 C C . ALA A 1 189 ? -14.250 -15.394 29.836 1.00 33.59 189 ALA A C 1
ATOM 1479 O O . ALA A 1 189 ? -13.464 -15.030 28.962 1.00 33.59 189 ALA A O 1
ATOM 1480 N N . SER A 1 190 ? -14.191 -16.594 30.407 1.00 39.25 190 SER A N 1
ATOM 1481 C CA . SER A 1 190 ? -13.350 -17.699 29.956 1.00 39.25 190 SER A CA 1
ATOM 1482 C C . SER A 1 190 ? -13.892 -18.214 28.624 1.00 39.25 190 SER A C 1
ATOM 1484 O O . SER A 1 190 ? -14.474 -19.294 28.554 1.00 39.25 190 SER A O 1
ATOM 1486 N N . VAL A 1 191 ? -13.807 -17.386 27.587 1.00 42.44 191 VAL A N 1
ATOM 1487 C CA . VAL A 1 191 ? -14.079 -17.800 26.220 1.00 42.44 191 VAL A CA 1
ATOM 1488 C C . VAL A 1 191 ? -12.760 -18.376 25.706 1.00 42.44 191 VAL A C 1
ATOM 1490 O O . VAL A 1 191 ? -11.776 -17.631 25.662 1.00 42.44 191 VAL A O 1
ATOM 1493 N N . PRO A 1 192 ? -12.684 -19.683 25.402 1.00 44.44 192 PRO A N 1
ATOM 1494 C CA . PRO A 1 192 ? -11.500 -20.253 24.777 1.00 44.44 192 PRO A CA 1
ATOM 1495 C C . PRO A 1 192 ? -11.247 -19.532 23.449 1.00 44.44 192 PRO A C 1
ATOM 1497 O O . PRO A 1 192 ? -12.163 -19.330 22.649 1.00 44.44 192 PRO A O 1
ATOM 1500 N N . LEU A 1 193 ? -10.009 -19.084 23.250 1.00 41.75 193 LEU A N 1
ATOM 1501 C CA . LEU A 1 193 ? -9.585 -18.442 22.012 1.00 41.75 193 LEU A CA 1
ATOM 1502 C C . LEU A 1 193 ? -9.254 -19.542 21.008 1.00 41.75 193 LEU A C 1
ATOM 1504 O O . LEU A 1 193 ? -8.397 -20.383 21.273 1.00 41.75 193 LEU A O 1
ATOM 1508 N N . LYS A 1 194 ? -9.939 -19.540 19.863 1.00 44.59 194 LYS A N 1
ATOM 1509 C CA . LYS A 1 194 ? -9.574 -20.400 18.738 1.00 44.59 194 LYS A CA 1
ATOM 1510 C C . LYS A 1 194 ? -8.373 -19.801 18.017 1.00 44.59 194 LYS A C 1
ATOM 1512 O O . LYS A 1 194 ? -8.479 -18.715 17.450 1.00 44.59 194 LYS A O 1
ATOM 1517 N N . VAL A 1 195 ? -7.260 -20.522 18.028 1.00 41.84 195 VAL A N 1
ATOM 1518 C CA . VAL A 1 195 ? -6.067 -20.245 17.226 1.00 41.84 195 VAL A CA 1
ATOM 1519 C C . VAL A 1 195 ? -5.964 -21.381 16.212 1.00 41.84 195 VAL A C 1
ATOM 1521 O O . VAL A 1 195 ? -5.642 -22.513 16.558 1.00 41.84 195 VAL A O 1
ATOM 1524 N N . GLY A 1 196 ? -6.330 -21.114 14.957 1.00 55.72 196 GLY A N 1
ATOM 1525 C CA . GLY A 1 196 ? -6.427 -22.166 13.941 1.00 55.72 196 GLY A CA 1
ATOM 1526 C C . GLY A 1 196 ? -7.470 -23.236 14.304 1.00 55.72 196 GLY A C 1
ATOM 1527 O O . GLY A 1 196 ? -8.651 -22.920 14.468 1.00 55.72 196 GLY A O 1
ATOM 1528 N N . ALA A 1 197 ? -7.041 -24.499 14.402 1.00 37.88 197 ALA A N 1
ATOM 1529 C CA . ALA A 1 197 ? -7.881 -25.631 14.812 1.00 37.88 197 ALA A CA 1
ATOM 1530 C C . ALA A 1 197 ? -7.910 -25.860 16.337 1.00 37.88 197 ALA A C 1
ATOM 1532 O O . ALA A 1 197 ? -8.761 -26.614 16.813 1.00 37.88 197 ALA A O 1
ATOM 1533 N N . ASP A 1 198 ? -7.030 -25.196 17.089 1.00 33.41 198 ASP A N 1
ATOM 1534 C CA . ASP A 1 198 ? -6.811 -25.451 18.510 1.00 33.41 198 ASP A CA 1
ATOM 1535 C C . ASP A 1 198 ? -7.458 -24.376 19.398 1.00 33.41 198 ASP A C 1
ATOM 1537 O O . ASP A 1 198 ? -7.525 -23.191 19.059 1.00 33.41 198 ASP A O 1
ATOM 1541 N N . GLU A 1 199 ? -7.957 -24.796 20.562 1.00 44.81 199 GLU A N 1
ATOM 1542 C CA . GLU A 1 199 ? -8.468 -23.900 21.603 1.00 44.81 199 GLU A CA 1
ATOM 1543 C C . GLU A 1 199 ? -7.375 -23.639 22.643 1.00 44.81 199 GLU A C 1
ATOM 1545 O O . GLU A 1 199 ? -6.972 -24.538 23.383 1.00 44.81 199 GLU A O 1
ATOM 1550 N N . VAL A 1 200 ? -6.908 -22.391 22.730 1.00 45.34 200 VAL A N 1
ATOM 1551 C CA . VAL A 1 200 ? -5.901 -21.983 23.715 1.00 45.34 200 VAL A CA 1
ATOM 1552 C C . VAL A 1 200 ? -6.599 -21.433 24.959 1.00 45.34 200 VAL A C 1
ATOM 1554 O O . VAL A 1 200 ? -7.395 -20.488 24.907 1.00 45.34 200 VAL A O 1
ATOM 1557 N N . SER A 1 201 ? -6.290 -22.036 26.109 1.00 40.91 201 SER A N 1
ATOM 1558 C CA . SER A 1 201 ? -6.757 -21.574 27.416 1.00 40.91 201 SER A CA 1
ATOM 1559 C C . SER A 1 201 ? -6.016 -20.298 27.814 1.00 40.91 201 SER A C 1
ATOM 1561 O O . SER A 1 201 ? -4.817 -20.321 28.069 1.00 40.91 201 SER A O 1
ATOM 1563 N N . ASN A 1 202 ? -6.757 -19.197 27.909 1.00 41.75 202 ASN A N 1
ATOM 1564 C CA . ASN A 1 202 ? -6.258 -17.863 28.235 1.00 41.75 202 ASN A CA 1
ATOM 1565 C C . ASN A 1 202 ? -5.667 -17.786 29.667 1.00 41.75 202 ASN A C 1
ATOM 1567 O O . ASN A 1 202 ? -6.427 -17.945 30.632 1.00 41.75 202 ASN A O 1
ATOM 1571 N N . PRO A 1 203 ? -4.359 -17.525 29.862 1.00 41.69 203 PRO A N 1
ATOM 1572 C CA . PRO A 1 203 ? -3.833 -17.134 31.164 1.00 41.69 203 PRO A CA 1
ATOM 1573 C C . PRO A 1 203 ? -4.217 -15.675 31.463 1.00 41.69 203 PRO A C 1
ATOM 1575 O O . PRO A 1 203 ? -4.307 -14.838 30.572 1.00 41.69 203 PRO A O 1
ATOM 1578 N N . ALA A 1 204 ? -4.508 -15.380 32.732 1.00 40.84 204 ALA A N 1
ATOM 1579 C CA . ALA A 1 204 ? -5.144 -14.136 33.168 1.00 40.84 204 ALA A CA 1
ATOM 1580 C C . ALA A 1 204 ? -4.515 -12.857 32.558 1.00 40.84 204 ALA A C 1
ATOM 1582 O O . ALA A 1 204 ? -3.293 -12.697 32.609 1.00 40.84 204 ALA A O 1
ATOM 1583 N N . PRO A 1 205 ? -5.329 -11.915 32.038 1.00 41.91 205 PRO A N 1
ATOM 1584 C CA . PRO A 1 205 ? -4.827 -10.706 31.396 1.00 41.91 205 PRO A CA 1
ATOM 1585 C C . PRO A 1 205 ? -4.059 -9.838 32.396 1.00 41.91 205 PRO A C 1
ATOM 1587 O O . PRO A 1 205 ? -4.592 -9.447 33.437 1.00 41.91 205 PRO A O 1
ATOM 1590 N N . MET A 1 206 ? -2.816 -9.491 32.063 1.00 37.16 206 MET A N 1
ATOM 1591 C CA . MET A 1 206 ? -2.041 -8.494 32.795 1.00 37.16 206 MET A CA 1
ATOM 1592 C C . MET A 1 206 ? -2.174 -7.151 32.071 1.00 37.16 206 MET A C 1
ATOM 1594 O O . MET A 1 206 ? -1.589 -6.933 31.013 1.00 37.16 206 MET A O 1
ATOM 1598 N N . VAL A 1 207 ? -2.982 -6.249 32.629 1.00 39.25 207 VAL A N 1
ATOM 1599 C CA . VAL A 1 207 ? -3.161 -4.891 32.100 1.00 39.25 207 VAL A CA 1
ATOM 1600 C C . VAL A 1 207 ? -1.849 -4.121 32.287 1.00 39.25 207 VAL A C 1
ATOM 1602 O O . VAL A 1 207 ? -1.471 -3.816 33.418 1.00 39.25 207 VAL A O 1
ATOM 1605 N N . ARG A 1 208 ? -1.140 -3.800 31.196 1.00 35.69 208 ARG A N 1
ATOM 1606 C CA . ARG A 1 208 ? -0.075 -2.784 31.229 1.00 35.69 208 ARG A CA 1
ATOM 1607 C C . ARG A 1 208 ? -0.731 -1.423 31.472 1.00 35.69 208 ARG A C 1
ATOM 1609 O O . ARG A 1 208 ? -1.641 -1.048 30.740 1.00 35.69 208 ARG A O 1
ATOM 1616 N N . GLU A 1 209 ? -0.298 -0.701 32.504 1.00 47.34 209 GLU A N 1
ATOM 1617 C CA . GLU A 1 209 ? -0.787 0.656 32.775 1.00 47.34 209 GLU A CA 1
ATOM 1618 C C . GLU A 1 209 ? -0.415 1.626 31.644 1.00 47.34 209 GLU A C 1
ATOM 1620 O O . GLU A 1 209 ? 0.731 1.630 31.185 1.00 47.34 209 GLU A O 1
ATOM 1625 N N . PRO A 1 210 ? -1.325 2.554 31.305 1.00 44.38 210 PRO A N 1
ATOM 1626 C CA . PRO A 1 210 ? -0.876 3.903 31.002 1.00 44.38 210 PRO A CA 1
ATOM 1627 C C . PRO A 1 210 ? -1.709 4.975 31.718 1.00 44.38 210 PRO A C 1
ATOM 1629 O O . PRO A 1 210 ? -2.894 4.823 32.009 1.00 44.38 210 PRO A O 1
ATOM 1632 N N . LYS A 1 211 ? -1.046 6.102 31.991 1.00 43.44 211 LYS A N 1
ATOM 1633 C CA . LYS A 1 211 ? -1.563 7.347 32.585 1.00 43.44 211 LYS A CA 1
ATOM 1634 C C . LYS A 1 211 ? -2.548 8.096 31.664 1.00 43.44 211 LYS A C 1
ATOM 1636 O O . LYS A 1 211 ? -2.423 9.306 31.483 1.00 43.44 211 LYS A O 1
ATOM 1641 N N . THR A 1 212 ? -3.497 7.406 31.047 1.00 47.06 212 THR A N 1
ATOM 1642 C CA . THR A 1 212 ? -4.441 7.977 30.077 1.00 47.06 212 THR A CA 1
ATOM 1643 C C . THR A 1 212 ? -5.886 7.754 30.501 1.00 47.06 212 THR A C 1
ATOM 1645 O O . THR A 1 212 ? -6.208 6.813 31.227 1.00 47.06 212 THR A O 1
ATOM 1648 N N . ALA A 1 213 ? -6.749 8.687 30.085 1.00 45.50 213 ALA A N 1
ATOM 1649 C CA . ALA A 1 213 ? -8.181 8.666 30.355 1.00 45.50 213 ALA A CA 1
ATOM 1650 C C . ALA A 1 213 ? -8.776 7.297 29.990 1.00 45.50 213 ALA A C 1
ATOM 1652 O O . ALA A 1 213 ? -8.531 6.783 28.901 1.00 45.50 213 ALA A O 1
ATOM 1653 N N . ARG A 1 214 ? -9.531 6.702 30.922 1.00 49.09 214 ARG A N 1
ATOM 1654 C CA . ARG A 1 214 ? -10.066 5.334 30.804 1.00 49.09 214 ARG A CA 1
ATOM 1655 C C . ARG A 1 214 ? -11.315 5.235 29.924 1.00 49.09 214 ARG A C 1
ATOM 1657 O O . ARG A 1 214 ? -11.774 4.128 29.666 1.00 49.09 214 ARG A O 1
ATOM 1664 N N . THR A 1 215 ? -11.801 6.370 29.428 1.00 49.56 215 THR A N 1
ATOM 1665 C CA . THR A 1 215 ? -13.000 6.458 28.599 1.00 49.56 215 THR A CA 1
ATOM 1666 C C . THR A 1 215 ? -12.731 7.378 27.419 1.00 49.56 215 THR A C 1
ATOM 1668 O O . THR A 1 215 ? -12.455 8.569 27.577 1.00 49.56 215 THR A O 1
ATOM 1671 N N . SER A 1 216 ? -12.791 6.809 26.217 1.00 48.03 216 SER A N 1
ATOM 1672 C CA . SER A 1 216 ? -12.802 7.544 24.959 1.00 48.03 216 SER A CA 1
ATOM 1673 C C . SER A 1 216 ? -14.235 7.601 24.439 1.00 48.03 216 SER A C 1
ATOM 1675 O O . SER A 1 216 ? -14.962 6.606 24.425 1.00 48.03 216 SER A O 1
ATOM 1677 N N . LEU A 1 217 ? -14.670 8.787 24.017 1.00 54.53 217 LEU A N 1
ATOM 1678 C CA . LEU A 1 217 ? -15.961 8.945 23.361 1.00 54.53 217 LEU A CA 1
ATOM 1679 C C . LEU A 1 217 ? -15.794 8.545 21.895 1.00 54.53 217 LEU A C 1
ATOM 1681 O O . LEU A 1 217 ? -15.342 9.327 21.062 1.00 54.53 217 LEU A O 1
ATOM 1685 N N . VAL A 1 218 ? -16.120 7.292 21.591 1.00 54.41 218 VAL A N 1
ATOM 1686 C CA . VAL A 1 218 ? -16.036 6.751 20.235 1.00 54.41 218 VAL A CA 1
ATOM 1687 C C . VAL A 1 218 ? -17.335 7.066 19.501 1.00 54.41 218 VAL A C 1
ATOM 1689 O O . VAL A 1 218 ? -18.416 6.623 19.891 1.00 54.41 218 VAL A O 1
ATOM 1692 N N . LYS A 1 219 ? -17.248 7.855 18.429 1.00 59.88 219 LYS A N 1
ATOM 1693 C CA . LYS A 1 219 ? -18.375 8.039 17.511 1.00 59.88 219 LYS A CA 1
ATOM 1694 C C . LYS A 1 219 ? -18.503 6.794 16.646 1.00 59.88 219 LYS A C 1
ATOM 1696 O O . LYS A 1 219 ? -17.622 6.536 15.827 1.00 59.88 219 LYS A O 1
ATOM 1701 N N . GLN A 1 220 ? -19.566 6.024 16.873 1.00 59.22 220 GLN A N 1
ATOM 1702 C CA . GLN A 1 220 ? -19.942 4.923 15.995 1.00 59.22 220 GLN A CA 1
ATOM 1703 C C . GLN A 1 220 ? -20.662 5.507 14.784 1.00 59.22 220 GLN A C 1
ATOM 1705 O O . GLN A 1 220 ? -21.741 6.090 14.904 1.00 59.22 220 GLN A O 1
ATOM 1710 N N . GLU A 1 221 ? -20.007 5.416 13.633 1.00 63.94 221 GLU A N 1
ATOM 1711 C CA . GLU A 1 221 ? -20.558 5.817 12.347 1.00 63.94 221 GLU A CA 1
ATOM 1712 C C . GLU A 1 221 ? -20.747 4.553 11.505 1.00 63.94 221 GLU A C 1
ATOM 1714 O O . GLU A 1 221 ? -19.834 3.727 11.460 1.00 63.94 221 GLU A O 1
ATOM 1719 N N . PRO A 1 222 ? -21.909 4.372 10.856 1.00 67.06 222 PRO A N 1
ATOM 1720 C CA . PRO A 1 222 ? -22.089 3.263 9.934 1.00 67.06 222 PRO A CA 1
ATOM 1721 C C . PRO A 1 222 ? -21.140 3.434 8.743 1.00 67.06 222 PRO A C 1
ATOM 1723 O O . PRO A 1 222 ? -21.125 4.488 8.105 1.00 67.06 222 PRO A O 1
ATOM 1726 N N . VAL A 1 223 ? -20.365 2.390 8.449 1.00 73.69 223 VAL A N 1
ATOM 1727 C CA . VAL A 1 223 ? -19.438 2.329 7.313 1.00 73.69 223 VAL A CA 1
ATOM 1728 C C . VAL A 1 223 ? -19.917 1.243 6.354 1.00 73.69 223 VAL A C 1
ATOM 1730 O O . VAL A 1 223 ? -20.084 0.091 6.758 1.00 73.69 223 VAL A O 1
ATOM 1733 N N . ASP A 1 224 ? -20.138 1.606 5.089 1.00 81.06 224 ASP A N 1
ATOM 1734 C CA . ASP A 1 224 ? -20.426 0.648 4.020 1.00 81.06 224 ASP A CA 1
ATOM 1735 C C . ASP A 1 224 ? -19.128 -0.089 3.643 1.00 81.06 224 ASP A C 1
ATOM 1737 O O . ASP A 1 224 ? -18.379 0.353 2.772 1.00 81.06 224 ASP A O 1
ATOM 1741 N N . ASP A 1 225 ? -18.857 -1.199 4.331 1.00 83.56 225 ASP A N 1
ATOM 1742 C CA . ASP A 1 225 ? -17.657 -2.019 4.146 1.00 83.56 225 ASP A CA 1
ATOM 1743 C C . ASP A 1 225 ? -17.970 -3.304 3.372 1.00 83.56 225 ASP A C 1
ATOM 1745 O O . ASP A 1 225 ? -18.843 -4.084 3.760 1.00 83.56 225 ASP A O 1
ATOM 1749 N N . VAL A 1 226 ? -17.233 -3.543 2.285 1.00 85.56 226 VAL A N 1
ATOM 1750 C CA . VAL A 1 226 ? -17.301 -4.775 1.488 1.00 85.56 226 VAL A CA 1
ATOM 1751 C C . VAL A 1 226 ? -15.893 -5.377 1.426 1.00 85.56 226 VAL A C 1
ATOM 1753 O O . VAL A 1 226 ? -15.149 -5.120 0.476 1.00 85.56 226 VAL A O 1
ATOM 1756 N N . PRO A 1 227 ? -15.491 -6.154 2.451 1.00 85.44 227 PRO A N 1
ATOM 1757 C CA . PRO A 1 227 ? -14.143 -6.694 2.534 1.00 85.44 227 PRO A CA 1
ATOM 1758 C C . PRO A 1 227 ? -13.871 -7.669 1.385 1.00 85.44 227 PRO A C 1
ATOM 1760 O O . PRO A 1 227 ? -14.580 -8.662 1.211 1.00 85.44 227 PRO A O 1
ATOM 1763 N N . SER A 1 228 ? -12.809 -7.424 0.622 1.00 87.94 228 SER A N 1
ATOM 1764 C CA . SER A 1 228 ? -12.280 -8.385 -0.346 1.00 87.94 228 SER A CA 1
ATOM 1765 C C . SER A 1 228 ? -10.761 -8.279 -0.436 1.00 87.94 228 SER A C 1
ATOM 1767 O O . SER A 1 228 ? -10.215 -7.184 -0.565 1.00 87.94 228 SER A O 1
ATOM 1769 N N . SER A 1 229 ? -10.071 -9.418 -0.352 1.00 89.00 229 SER A N 1
ATOM 1770 C CA . SER A 1 229 ? -8.617 -9.459 -0.507 1.00 89.00 229 SER A CA 1
ATOM 1771 C C . SER A 1 229 ? -8.225 -9.042 -1.921 1.00 89.00 229 SER A C 1
ATOM 1773 O O . SER A 1 229 ? -8.801 -9.530 -2.898 1.00 89.00 229 SER A O 1
ATOM 1775 N N . ALA A 1 230 ? -7.214 -8.178 -2.021 1.00 93.00 230 ALA A N 1
ATOM 1776 C CA . ALA A 1 230 ? -6.572 -7.883 -3.291 1.00 93.00 230 ALA A CA 1
ATOM 1777 C C . ALA A 1 230 ? -5.961 -9.164 -3.879 1.00 93.00 230 ALA A C 1
ATOM 1779 O O . ALA A 1 230 ? -5.489 -10.033 -3.139 1.00 93.00 230 ALA A O 1
ATOM 1780 N N . LYS A 1 231 ? -5.977 -9.280 -5.207 1.00 95.88 231 LYS A N 1
ATOM 1781 C CA . LYS A 1 231 ? -5.446 -10.439 -5.929 1.00 95.88 231 LYS A CA 1
ATOM 1782 C C . LYS A 1 231 ? -4.303 -10.050 -6.843 1.00 95.88 231 LYS A C 1
ATOM 1784 O O . LYS A 1 231 ? -4.416 -9.059 -7.566 1.00 95.88 231 LYS A O 1
ATOM 1789 N N . ASN A 1 232 ? -3.239 -10.842 -6.855 1.00 96.06 232 ASN A N 1
ATOM 1790 C CA . ASN A 1 232 ? -2.194 -10.714 -7.867 1.00 96.06 232 ASN A CA 1
ATOM 1791 C C . ASN A 1 232 ? -2.718 -11.179 -9.253 1.00 96.06 232 ASN A C 1
ATOM 1793 O O . ASN A 1 232 ? -3.811 -11.754 -9.336 1.00 96.06 232 ASN A O 1
ATOM 1797 N N . PRO A 1 233 ? -1.987 -10.956 -10.360 1.00 96.75 233 PRO A N 1
ATOM 1798 C CA . PRO A 1 233 ? -2.450 -11.387 -11.683 1.00 96.75 233 PRO A CA 1
ATOM 1799 C C . PRO A 1 233 ? -2.546 -12.913 -11.890 1.00 96.75 233 PRO A C 1
ATOM 1801 O O . PRO A 1 233 ? -3.198 -13.346 -12.841 1.00 96.75 233 PRO A O 1
ATOM 1804 N N . ASN A 1 234 ? -1.964 -13.734 -11.005 1.00 95.75 234 ASN A N 1
ATOM 1805 C CA . ASN A 1 234 ? -2.195 -15.185 -10.981 1.00 95.75 234 ASN A CA 1
ATOM 1806 C C . ASN A 1 234 ? -3.547 -15.565 -10.339 1.00 95.75 234 ASN A C 1
ATOM 1808 O O . ASN A 1 234 ? -4.031 -16.679 -10.517 1.00 95.75 234 ASN A O 1
ATOM 1812 N N . GLY A 1 235 ? -4.203 -14.623 -9.654 1.00 94.38 235 GLY A N 1
ATOM 1813 C CA . GLY A 1 235 ? -5.505 -14.804 -9.008 1.00 94.38 235 GLY A CA 1
ATOM 1814 C C . GLY A 1 235 ? -5.429 -15.148 -7.520 1.00 94.38 235 GLY A C 1
ATOM 1815 O O . GLY A 1 235 ? -6.482 -15.274 -6.883 1.00 94.38 235 GLY A O 1
ATOM 1816 N N . ASP A 1 236 ? -4.221 -15.246 -6.966 1.00 93.62 236 ASP A N 1
ATOM 1817 C CA . ASP A 1 236 ? -3.981 -15.524 -5.552 1.00 93.62 236 ASP A CA 1
ATOM 1818 C C . ASP A 1 236 ? -4.197 -14.265 -4.712 1.00 93.62 236 ASP A C 1
ATOM 1820 O O . ASP A 1 236 ? -3.942 -13.146 -5.168 1.00 93.62 236 ASP A O 1
ATOM 1824 N N . ALA A 1 237 ? -4.654 -14.435 -3.470 1.00 93.06 237 ALA A N 1
ATOM 1825 C CA . ALA A 1 237 ? -4.709 -13.332 -2.516 1.00 93.06 237 ALA A CA 1
ATOM 1826 C C . ALA A 1 237 ? -3.293 -12.779 -2.275 1.00 93.06 237 ALA A C 1
ATOM 1828 O O . ALA A 1 237 ? -2.352 -13.547 -2.087 1.00 93.06 237 ALA A O 1
ATOM 1829 N N . ALA A 1 238 ? -3.138 -11.454 -2.285 1.00 91.94 238 ALA A N 1
ATOM 1830 C CA . ALA A 1 238 ? -1.833 -10.815 -2.154 1.00 91.94 238 ALA A CA 1
ATOM 1831 C C . ALA A 1 238 ? -1.902 -9.477 -1.404 1.00 91.94 238 ALA A C 1
ATOM 1833 O O . ALA A 1 238 ? -2.648 -8.562 -1.770 1.00 91.94 238 ALA A O 1
ATOM 1834 N N . ALA A 1 239 ? -1.055 -9.339 -0.384 1.00 90.75 239 ALA A N 1
ATOM 1835 C CA . ALA A 1 239 ? -0.766 -8.059 0.253 1.00 90.75 239 ALA A CA 1
ATOM 1836 C C . ALA A 1 239 ? 0.167 -7.201 -0.629 1.00 90.75 239 ALA A C 1
ATOM 1838 O O . ALA A 1 239 ? 0.635 -7.646 -1.682 1.00 90.75 239 ALA A O 1
ATOM 1839 N N . SER A 1 240 ? 0.369 -5.939 -0.241 1.00 91.12 240 SER A N 1
ATOM 1840 C CA . SER A 1 240 ? 1.330 -5.056 -0.912 1.00 91.12 240 SER A CA 1
ATOM 1841 C C . SER A 1 240 ? 2.739 -5.543 -0.609 1.00 91.12 240 SER A C 1
ATOM 1843 O O . SER A 1 240 ? 2.947 -6.267 0.373 1.00 91.12 240 SER A O 1
ATOM 1845 N N . ALA A 1 241 ? 3.708 -5.180 -1.441 1.00 91.88 241 ALA A N 1
ATOM 1846 C CA . ALA A 1 241 ? 5.082 -5.647 -1.282 1.00 91.88 241 ALA A CA 1
ATOM 1847 C C . ALA A 1 241 ? 5.654 -5.330 0.115 1.00 91.88 241 ALA A C 1
ATOM 1849 O O . ALA A 1 241 ? 6.309 -6.177 0.713 1.00 91.88 241 ALA A O 1
ATOM 1850 N N . ASP A 1 242 ? 5.326 -4.165 0.682 1.00 90.50 242 ASP A N 1
ATOM 1851 C CA . ASP A 1 242 ? 5.755 -3.718 2.017 1.00 90.50 242 ASP A CA 1
ATOM 1852 C C . ASP A 1 242 ? 5.094 -4.472 3.187 1.00 90.50 242 ASP A C 1
ATOM 1854 O O . ASP A 1 242 ? 5.637 -4.502 4.290 1.00 90.50 242 ASP A O 1
ATOM 1858 N N . LYS A 1 243 ? 3.931 -5.090 2.956 1.00 90.19 243 LYS A N 1
ATOM 1859 C CA . LYS A 1 243 ? 3.166 -5.845 3.966 1.00 90.19 243 LYS A CA 1
ATOM 1860 C C . LYS A 1 243 ? 3.257 -7.355 3.797 1.00 90.19 243 LYS A C 1
ATOM 1862 O O . LYS A 1 243 ? 2.748 -8.100 4.634 1.00 90.19 243 LYS A O 1
ATOM 1867 N N . THR A 1 244 ? 3.854 -7.815 2.706 1.00 92.62 244 THR A N 1
ATOM 1868 C CA . THR A 1 244 ? 4.021 -9.239 2.436 1.00 92.62 244 THR A CA 1
ATOM 1869 C C . THR A 1 244 ? 5.164 -9.780 3.286 1.00 92.62 244 THR A C 1
ATOM 1871 O O . THR A 1 244 ? 6.237 -9.184 3.348 1.00 92.62 244 THR A O 1
ATOM 1874 N N . ALA A 1 245 ? 4.946 -10.914 3.954 1.00 93.81 245 ALA A N 1
ATOM 1875 C CA . ALA A 1 245 ? 6.006 -11.572 4.706 1.00 93.81 245 ALA A CA 1
ATOM 1876 C C . ALA A 1 245 ? 7.115 -12.041 3.749 1.00 93.81 245 ALA A C 1
ATOM 1878 O O . ALA A 1 245 ? 6.840 -12.722 2.760 1.00 93.81 245 ALA A O 1
ATOM 1879 N N . THR A 1 246 ? 8.360 -11.689 4.063 1.00 94.25 246 THR A N 1
ATOM 1880 C CA . THR A 1 246 ? 9.572 -12.064 3.324 1.00 94.25 246 THR A CA 1
ATOM 1881 C C . THR A 1 246 ? 10.644 -12.583 4.293 1.00 94.25 246 THR A C 1
ATOM 1883 O O . THR A 1 246 ? 10.519 -12.423 5.510 1.00 94.25 246 THR A O 1
ATOM 1886 N N . ASN A 1 247 ? 11.704 -13.211 3.774 1.00 91.44 247 ASN A N 1
ATOM 1887 C CA . ASN A 1 247 ? 12.844 -13.695 4.566 1.00 91.44 247 ASN A CA 1
ATOM 1888 C C . ASN A 1 247 ? 14.154 -13.139 3.979 1.00 91.44 247 ASN A C 1
ATOM 1890 O O . ASN A 1 247 ? 14.811 -13.775 3.158 1.00 91.44 247 ASN A O 1
ATOM 1894 N N . GLY A 1 248 ? 14.467 -11.878 4.301 1.00 84.75 248 GLY A N 1
ATOM 1895 C CA . GLY A 1 248 ? 15.682 -11.164 3.865 1.00 84.75 248 GLY A CA 1
ATOM 1896 C C . GLY A 1 248 ? 15.755 -10.799 2.372 1.00 84.75 248 GLY A C 1
ATOM 1897 O O . GLY A 1 248 ? 16.400 -9.818 2.014 1.00 84.75 248 GLY A O 1
ATOM 1898 N N . CYS A 1 249 ? 15.065 -11.547 1.515 1.00 87.12 249 CYS A N 1
ATOM 1899 C CA . CYS A 1 249 ? 14.963 -11.348 0.072 1.00 87.12 249 CYS A CA 1
ATOM 1900 C C . CYS A 1 249 ? 13.528 -10.995 -0.329 1.00 87.12 249 CYS A C 1
ATOM 1902 O O . CYS A 1 249 ? 12.613 -11.403 0.384 1.00 87.12 249 CYS A O 1
ATOM 1904 N N . PRO A 1 250 ? 13.286 -10.351 -1.485 1.00 93.06 250 PRO A N 1
ATOM 1905 C CA . PRO A 1 250 ? 11.952 -9.906 -1.893 1.00 93.06 250 PRO A CA 1
ATOM 1906 C C . PRO A 1 250 ? 11.027 -11.040 -2.379 1.00 93.06 250 PRO A C 1
ATOM 1908 O O . PRO A 1 250 ? 10.144 -10.811 -3.195 1.00 93.06 250 PRO A O 1
ATOM 1911 N N . VAL A 1 251 ? 11.190 -12.267 -1.883 1.00 96.50 251 VAL A N 1
ATOM 1912 C CA . VAL A 1 251 ? 10.323 -13.405 -2.210 1.00 96.50 251 VAL A CA 1
ATOM 1913 C C . VAL A 1 251 ? 9.149 -13.427 -1.235 1.00 96.50 251 VAL A C 1
ATOM 1915 O O . VAL A 1 251 ? 9.343 -13.441 -0.020 1.00 96.50 251 VAL A O 1
ATOM 1918 N N . SER A 1 252 ? 7.925 -13.457 -1.757 1.00 95.94 252 SER A N 1
ATOM 1919 C CA . SER A 1 252 ? 6.698 -13.595 -0.964 1.00 95.94 252 SER A CA 1
ATOM 1920 C C . SER A 1 252 ? 6.645 -14.953 -0.266 1.00 95.94 252 SER A C 1
ATOM 1922 O O . SER A 1 252 ? 6.584 -15.968 -0.947 1.00 95.94 252 SER A O 1
ATOM 1924 N N . MET A 1 253 ? 6.577 -15.008 1.068 1.00 95.88 253 MET A N 1
ATOM 1925 C CA . MET A 1 253 ? 6.442 -16.277 1.812 1.00 95.88 253 MET A CA 1
ATOM 1926 C C . MET A 1 253 ? 5.052 -16.927 1.668 1.00 95.88 253 MET A C 1
ATOM 1928 O O . MET A 1 253 ? 4.820 -18.001 2.217 1.00 95.88 253 MET A O 1
ATOM 1932 N N . VAL A 1 254 ? 4.124 -16.301 0.936 1.00 93.00 254 VAL A N 1
ATOM 1933 C CA . VAL A 1 254 ? 2.795 -16.861 0.638 1.00 93.00 254 VAL A CA 1
ATOM 1934 C C . VAL A 1 254 ? 2.783 -17.521 -0.740 1.00 93.00 254 VAL A C 1
ATOM 1936 O O . VAL A 1 254 ? 2.420 -18.683 -0.887 1.00 93.00 254 VAL A O 1
ATOM 1939 N N . THR A 1 255 ? 3.130 -16.745 -1.766 1.00 93.69 255 THR A N 1
ATOM 1940 C CA . THR A 1 255 ? 2.955 -17.102 -3.183 1.00 93.69 255 THR A CA 1
ATOM 1941 C C . THR A 1 255 ? 4.268 -17.519 -3.840 1.00 93.69 255 THR A C 1
ATOM 1943 O O . THR A 1 255 ? 4.249 -18.140 -4.898 1.00 93.69 255 THR A O 1
ATOM 1946 N N . GLY A 1 256 ? 5.405 -17.171 -3.229 1.00 95.06 256 GLY A N 1
ATOM 1947 C CA . GLY A 1 256 ? 6.763 -17.344 -3.746 1.00 95.06 256 GLY A CA 1
ATOM 1948 C C . GLY A 1 256 ? 7.073 -16.563 -5.019 1.00 95.06 256 GLY A C 1
ATOM 1949 O O . GLY A 1 256 ? 8.061 -16.859 -5.689 1.00 95.06 256 GLY A O 1
ATOM 1950 N N . GLU A 1 257 ? 6.260 -15.562 -5.352 1.00 95.81 257 GLU A N 1
ATOM 1951 C CA . GLU A 1 257 ? 6.601 -14.570 -6.369 1.00 95.81 257 GLU A CA 1
ATOM 1952 C C . GLU A 1 257 ? 7.699 -13.624 -5.849 1.00 95.81 257 GLU A C 1
ATOM 1954 O O . GLU A 1 257 ? 7.719 -13.282 -4.664 1.00 95.81 257 GLU A O 1
ATOM 1959 N N . GLU A 1 258 ? 8.590 -13.171 -6.733 1.00 97.19 258 GLU A N 1
ATOM 1960 C CA . GLU A 1 258 ? 9.469 -12.029 -6.443 1.00 97.19 258 GLU A CA 1
ATOM 1961 C C . GLU A 1 258 ? 8.645 -10.733 -6.459 1.00 97.19 258 GLU A C 1
ATOM 1963 O O . GLU A 1 258 ? 7.866 -10.509 -7.393 1.00 97.19 258 GLU A O 1
ATOM 1968 N N . LEU A 1 259 ? 8.855 -9.900 -5.439 1.00 96.69 259 LEU A N 1
ATOM 1969 C CA . LEU A 1 259 ? 8.258 -8.591 -5.179 1.00 96.69 259 LEU A CA 1
ATOM 1970 C C . LEU A 1 259 ? 9.366 -7.538 -5.046 1.00 96.69 259 LEU A C 1
ATOM 1972 O O . LEU A 1 259 ? 9.658 -7.034 -3.960 1.00 96.69 259 LEU A O 1
ATOM 1976 N N . LEU A 1 260 ? 10.018 -7.222 -6.160 1.00 96.44 260 LEU A N 1
ATOM 1977 C CA . LEU A 1 260 ? 11.165 -6.322 -6.175 1.00 96.44 260 LEU A CA 1
ATOM 1978 C C . LEU A 1 260 ? 10.718 -4.877 -6.419 1.00 96.44 260 LEU A C 1
ATOM 1980 O O . LEU A 1 260 ? 10.430 -4.493 -7.550 1.00 96.44 260 LEU A O 1
ATOM 1984 N N . THR A 1 261 ? 10.723 -4.065 -5.364 1.00 97.00 261 THR A N 1
ATOM 1985 C CA . THR A 1 261 ? 10.449 -2.621 -5.437 1.00 97.00 261 THR A CA 1
ATOM 1986 C C . THR A 1 261 ? 11.749 -1.825 -5.407 1.00 97.00 261 THR A C 1
ATOM 1988 O O . THR A 1 261 ? 12.558 -1.979 -4.493 1.00 97.00 261 THR A O 1
ATOM 1991 N N . LEU A 1 262 ? 11.939 -0.945 -6.391 1.00 96.88 262 LEU A N 1
ATOM 1992 C CA . LEU A 1 262 ? 13.101 -0.066 -6.512 1.00 96.88 262 LEU A CA 1
ATOM 1993 C C . LEU A 1 262 ? 12.645 1.379 -6.708 1.00 96.88 262 LEU A C 1
ATOM 1995 O O . LEU A 1 262 ? 11.803 1.655 -7.562 1.00 96.88 262 LEU A O 1
ATOM 1999 N N . THR A 1 263 ? 13.214 2.302 -5.937 1.00 97.62 263 THR A N 1
ATOM 2000 C CA . THR A 1 263 ? 12.998 3.745 -6.109 1.00 97.62 263 THR A CA 1
ATOM 2001 C C . THR A 1 263 ? 14.107 4.307 -6.984 1.00 97.62 263 THR A C 1
ATOM 2003 O O . THR A 1 263 ? 15.259 4.345 -6.557 1.00 97.62 263 THR A O 1
ATOM 2006 N N . ASP A 1 264 ? 13.767 4.757 -8.191 1.00 97.50 264 ASP A N 1
ATOM 2007 C CA . ASP A 1 264 ? 14.757 5.312 -9.124 1.00 97.50 264 ASP A CA 1
ATOM 2008 C C . ASP A 1 264 ? 14.886 6.841 -8.992 1.00 97.50 264 ASP A C 1
ATOM 2010 O O . ASP A 1 264 ? 15.871 7.423 -9.442 1.00 97.50 264 ASP A O 1
ATOM 2014 N N . GLY A 1 265 ? 13.916 7.508 -8.357 1.00 95.94 265 GLY A N 1
ATOM 2015 C CA . GLY A 1 265 ? 14.027 8.917 -7.982 1.00 95.94 265 GLY A CA 1
ATOM 2016 C C . GLY A 1 265 ? 12.771 9.478 -7.336 1.00 95.94 265 GLY A C 1
ATOM 2017 O O . GLY A 1 265 ? 11.793 8.765 -7.120 1.00 95.94 265 GLY A O 1
ATOM 2018 N N . GLU A 1 266 ? 12.791 10.772 -7.024 1.00 96.44 266 GLU A N 1
ATOM 2019 C CA . GLU A 1 266 ? 11.714 11.438 -6.291 1.00 96.44 266 GLU A CA 1
ATOM 2020 C C . GLU A 1 266 ? 11.410 12.826 -6.869 1.00 96.44 266 GLU A C 1
ATOM 2022 O O . GLU A 1 266 ? 12.300 13.550 -7.318 1.00 96.44 266 GLU A O 1
ATOM 2027 N N . LEU A 1 267 ? 10.132 13.201 -6.843 1.00 97.31 267 LEU A N 1
ATOM 2028 C CA . LEU A 1 267 ? 9.665 14.570 -7.016 1.00 97.31 267 LEU A CA 1
ATOM 2029 C C . LEU A 1 267 ? 9.422 15.169 -5.633 1.00 97.31 267 LEU A C 1
ATOM 2031 O O . LEU A 1 267 ? 8.596 14.672 -4.869 1.00 97.31 267 LEU A O 1
ATOM 2035 N N . ASP A 1 268 ? 10.124 16.251 -5.326 1.00 94.56 268 ASP A N 1
ATOM 2036 C CA . ASP A 1 268 ? 10.004 16.962 -4.062 1.00 94.56 268 ASP A CA 1
ATOM 2037 C C . ASP A 1 268 ? 8.834 17.968 -4.060 1.00 94.56 268 ASP A C 1
ATOM 2039 O O . ASP A 1 268 ? 8.342 18.433 -5.096 1.00 94.56 268 ASP A O 1
ATOM 2043 N N . GLY A 1 269 ? 8.367 18.321 -2.862 1.00 91.56 269 GLY A N 1
ATOM 2044 C CA . GLY A 1 269 ? 7.253 19.246 -2.663 1.00 91.56 269 GLY A CA 1
ATOM 2045 C C . GLY A 1 269 ? 6.486 18.969 -1.372 1.00 91.56 269 GLY A C 1
ATOM 2046 O O . GLY A 1 269 ? 6.918 18.174 -0.544 1.00 91.56 269 GLY A O 1
ATOM 2047 N N . LEU A 1 270 ? 5.334 19.628 -1.208 1.00 91.69 270 LEU A N 1
ATOM 2048 C CA . LEU A 1 270 ? 4.429 19.398 -0.070 1.00 91.69 270 LEU A CA 1
ATOM 2049 C C . LEU A 1 270 ? 3.811 17.995 -0.084 1.00 91.69 270 LEU A C 1
ATOM 2051 O O . LEU A 1 270 ? 3.562 17.430 0.974 1.00 91.69 270 LEU A O 1
ATOM 2055 N N . LEU A 1 271 ? 3.617 17.444 -1.284 1.00 95.25 271 LEU A N 1
ATOM 2056 C CA . LEU A 1 271 ? 3.281 16.047 -1.514 1.00 95.25 271 LEU A CA 1
ATOM 2057 C C . LEU A 1 271 ? 4.433 15.400 -2.300 1.00 95.25 271 LEU A C 1
ATOM 2059 O O . LEU A 1 271 ? 4.410 15.438 -3.533 1.00 95.25 271 LEU A O 1
ATOM 2063 N N . PRO A 1 272 ? 5.475 14.889 -1.615 1.00 95.38 272 PRO A N 1
ATOM 2064 C CA . PRO A 1 272 ? 6.566 14.181 -2.268 1.00 95.38 272 PRO A CA 1
ATOM 2065 C C . PRO A 1 272 ? 6.058 12.951 -3.018 1.00 95.38 272 PRO A C 1
ATOM 2067 O O . PRO A 1 272 ? 5.100 12.303 -2.594 1.00 95.38 272 PRO A O 1
ATOM 2070 N N . PHE A 1 273 ? 6.718 12.604 -4.117 1.00 97.38 273 PHE A N 1
ATOM 2071 C CA . PHE A 1 273 ? 6.354 11.444 -4.919 1.00 97.38 273 PHE A CA 1
ATOM 2072 C C . PHE A 1 273 ? 7.578 10.639 -5.320 1.00 97.38 273 PHE A C 1
ATOM 2074 O O . PHE A 1 273 ? 8.427 11.125 -6.065 1.00 97.38 273 PHE A O 1
ATOM 2081 N N . ALA A 1 274 ? 7.632 9.386 -4.881 1.00 97.56 274 ALA A N 1
ATOM 2082 C CA . ALA A 1 274 ? 8.649 8.444 -5.316 1.00 97.56 274 ALA A CA 1
ATOM 2083 C C . ALA A 1 274 ? 8.284 7.854 -6.687 1.00 97.56 274 ALA A C 1
ATOM 2085 O O . ALA A 1 274 ? 7.231 7.233 -6.870 1.00 97.56 274 ALA A O 1
ATOM 2086 N N . TRP A 1 275 ? 9.171 8.031 -7.663 1.00 98.12 275 TRP A N 1
ATOM 2087 C CA . TRP A 1 275 ? 9.152 7.255 -8.892 1.00 98.12 275 TRP A CA 1
ATOM 2088 C C . TRP A 1 275 ? 9.767 5.887 -8.603 1.00 98.12 275 TRP A C 1
ATOM 2090 O O . TRP A 1 275 ? 10.985 5.741 -8.471 1.00 98.12 275 TRP A O 1
ATOM 2100 N N . THR A 1 276 ? 8.897 4.891 -8.466 1.00 98.06 276 THR A N 1
ATOM 2101 C CA . THR A 1 276 ? 9.298 3.511 -8.215 1.00 98.06 276 THR A CA 1
ATOM 2102 C C . THR A 1 276 ? 9.007 2.655 -9.427 1.00 98.06 276 THR A C 1
ATOM 2104 O O . THR A 1 276 ? 8.034 2.893 -10.146 1.00 98.06 276 THR A O 1
ATOM 2107 N N . ARG A 1 277 ? 9.837 1.634 -9.616 1.00 97.31 277 ARG A N 1
ATOM 2108 C CA . ARG A 1 277 ? 9.559 0.489 -10.472 1.00 97.31 277 ARG A CA 1
ATOM 2109 C C . ARG A 1 277 ? 9.403 -0.751 -9.608 1.00 97.31 277 ARG A C 1
ATOM 2111 O O . ARG A 1 277 ? 10.156 -0.948 -8.654 1.00 97.31 277 ARG A O 1
ATOM 2118 N N . VAL A 1 278 ? 8.411 -1.565 -9.931 1.00 97.62 278 VAL A N 1
ATOM 2119 C CA . VAL A 1 278 ? 8.070 -2.767 -9.172 1.00 97.62 278 VAL A CA 1
ATOM 2120 C C . VAL A 1 278 ? 8.057 -3.937 -10.133 1.00 97.62 278 VAL A C 1
ATOM 2122 O O . VAL A 1 278 ? 7.327 -3.908 -11.118 1.00 97.62 278 VAL A O 1
ATOM 2125 N N . TYR A 1 279 ? 8.859 -4.959 -9.859 1.00 97.88 279 TYR A N 1
ATOM 2126 C CA . TYR A 1 279 ? 8.745 -6.239 -10.537 1.00 97.88 279 TYR A CA 1
ATOM 2127 C C . TYR A 1 279 ? 7.922 -7.192 -9.683 1.00 97.88 279 TYR A C 1
ATOM 2129 O O . TYR A 1 279 ? 8.220 -7.406 -8.505 1.00 97.88 279 TYR A O 1
ATOM 2137 N N . ARG A 1 280 ? 6.898 -7.780 -10.299 1.00 97.56 280 ARG A N 1
ATOM 2138 C CA . ARG A 1 280 ? 6.071 -8.821 -9.699 1.00 97.56 280 ARG A CA 1
ATOM 2139 C C . ARG A 1 280 ? 6.060 -10.025 -10.627 1.00 97.56 280 ARG A C 1
ATOM 2141 O O . ARG A 1 280 ? 5.602 -9.923 -11.762 1.00 97.56 280 ARG A O 1
ATOM 2148 N N . THR A 1 281 ? 6.499 -11.184 -10.136 1.00 97.88 281 THR A N 1
ATOM 2149 C CA . THR A 1 281 ? 6.592 -12.395 -10.983 1.00 97.88 281 THR A CA 1
ATOM 2150 C C . THR A 1 281 ? 5.233 -12.825 -11.533 1.00 97.88 281 THR A C 1
ATOM 2152 O O . THR A 1 281 ? 5.120 -13.209 -12.690 1.00 97.88 281 THR A O 1
ATOM 2155 N N . SER A 1 282 ? 4.158 -12.685 -10.759 1.00 97.62 282 SER A N 1
ATOM 2156 C CA . SER A 1 282 ? 2.818 -12.989 -11.270 1.00 97.62 282 SER A CA 1
ATOM 2157 C C . SER A 1 282 ? 2.349 -12.025 -12.374 1.00 97.62 282 SER A C 1
ATOM 2159 O O . SER A 1 282 ? 1.418 -12.345 -13.104 1.00 97.62 282 SER A O 1
ATOM 2161 N N . ALA A 1 283 ? 3.005 -10.874 -12.561 1.00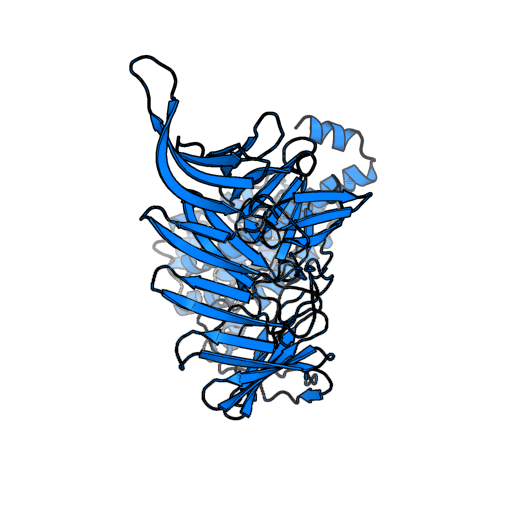 97.69 283 ALA A N 1
ATOM 2162 C CA . ALA A 1 283 ? 2.671 -9.872 -13.572 1.00 97.69 283 ALA A CA 1
ATOM 2163 C C . ALA A 1 283 ? 3.442 -10.025 -14.898 1.00 97.69 283 ALA A C 1
ATOM 2165 O O . ALA A 1 283 ? 3.373 -9.127 -15.730 1.00 97.69 283 ALA A O 1
ATOM 2166 N N . VAL A 1 284 ? 4.149 -11.134 -15.139 1.00 97.38 284 VAL A N 1
ATOM 2167 C CA . VAL A 1 284 ? 4.967 -11.358 -16.357 1.00 97.38 284 VAL A CA 1
ATOM 2168 C C . VAL A 1 284 ? 4.193 -11.357 -17.683 1.00 97.38 284 VAL A C 1
ATOM 2170 O O . VAL A 1 284 ? 4.785 -11.280 -18.751 1.00 97.38 284 VAL A O 1
ATOM 2173 N N . GLU A 1 285 ? 2.862 -11.395 -17.639 1.00 96.50 285 GLU A N 1
ATOM 2174 C CA . GLU A 1 285 ? 1.984 -11.239 -18.813 1.00 96.50 285 GLU A CA 1
ATOM 2175 C C . GLU A 1 285 ? 1.469 -9.794 -18.985 1.00 96.50 285 GLU A C 1
ATOM 2177 O O . GLU A 1 285 ? 0.725 -9.498 -19.921 1.00 96.50 285 GLU A O 1
ATOM 2182 N N . VAL A 1 286 ? 1.827 -8.888 -18.071 1.00 96.62 286 VAL A N 1
ATOM 2183 C CA . VAL A 1 286 ? 1.352 -7.503 -18.015 1.00 96.62 286 VAL A CA 1
ATOM 2184 C C . VAL A 1 286 ? 2.501 -6.559 -18.344 1.00 96.62 286 VAL A C 1
ATOM 2186 O O . VAL A 1 286 ? 3.524 -6.556 -17.664 1.00 96.62 286 VAL A O 1
ATOM 2189 N N . ASP A 1 287 ? 2.296 -5.716 -19.352 1.00 96.06 287 ASP A N 1
ATOM 2190 C CA . ASP A 1 287 ? 3.180 -4.600 -19.680 1.00 96.06 287 ASP A CA 1
ATOM 2191 C C . ASP A 1 287 ? 2.431 -3.282 -19.459 1.00 96.06 287 ASP A C 1
ATOM 2193 O O . ASP A 1 287 ? 1.407 -3.004 -20.091 1.00 96.06 287 ASP A O 1
ATOM 2197 N N . CYS A 1 288 ? 2.937 -2.473 -18.529 1.00 94.69 288 CYS A N 1
ATOM 2198 C CA . CYS A 1 288 ? 2.431 -1.128 -18.255 1.00 94.69 288 CYS A CA 1
ATOM 2199 C C . CYS A 1 288 ? 3.462 -0.029 -18.548 1.00 94.69 288 CYS A C 1
ATOM 2201 O O . CYS A 1 288 ? 3.428 1.040 -17.946 1.00 94.69 288 CYS A O 1
ATOM 2203 N N . GLY A 1 289 ? 4.353 -0.276 -19.510 1.00 95.94 289 GLY A N 1
ATOM 2204 C CA . GLY A 1 289 ? 5.287 0.705 -20.056 1.00 95.94 289 GLY A CA 1
ATOM 2205 C C . GLY A 1 289 ? 6.730 0.535 -19.590 1.00 95.94 289 GLY A C 1
ATOM 2206 O O . GLY A 1 289 ? 7.605 1.147 -20.193 1.00 95.94 289 GLY A O 1
ATOM 2207 N N . LEU A 1 290 ? 6.997 -0.296 -18.578 1.00 97.88 290 LEU A N 1
ATOM 2208 C CA . LEU A 1 290 ? 8.353 -0.693 -18.168 1.00 97.88 290 LEU A CA 1
ATOM 2209 C C . LEU A 1 290 ? 8.704 -2.132 -18.584 1.00 97.88 290 LEU A C 1
ATOM 2211 O O . LEU A 1 290 ? 9.688 -2.685 -18.101 1.00 97.88 290 LEU A O 1
ATOM 2215 N N . GLY A 1 291 ? 7.935 -2.727 -19.499 1.00 97.19 291 GLY A N 1
ATOM 2216 C CA . GLY A 1 291 ? 8.123 -4.101 -19.951 1.00 97.19 291 GLY A CA 1
ATOM 2217 C C . GLY A 1 291 ? 7.370 -5.120 -19.096 1.00 97.19 291 GLY A C 1
ATOM 2218 O O . GLY A 1 291 ? 6.790 -4.800 -18.057 1.00 97.19 291 GLY A O 1
ATOM 2219 N N . PHE A 1 292 ? 7.364 -6.368 -19.559 1.00 97.06 292 PHE A N 1
ATOM 2220 C CA . PHE A 1 292 ? 6.633 -7.466 -18.927 1.00 97.06 292 PHE A CA 1
ATOM 2221 C C . PHE A 1 292 ? 7.091 -7.730 -17.486 1.00 97.06 292 PHE A C 1
ATOM 2223 O O . PHE A 1 292 ? 8.287 -7.806 -17.209 1.00 97.06 292 PHE A O 1
ATOM 2230 N N . GLY A 1 293 ? 6.136 -7.861 -16.560 1.00 96.75 293 GLY A N 1
ATOM 2231 C CA . GLY A 1 293 ? 6.412 -8.077 -15.133 1.00 96.75 293 GLY A CA 1
ATOM 2232 C C . GLY A 1 293 ? 6.736 -6.806 -14.350 1.00 96.75 293 GLY A C 1
ATOM 2233 O O . GLY A 1 293 ? 6.644 -6.824 -13.122 1.00 96.75 293 GLY A O 1
ATOM 2234 N N . TRP A 1 294 ? 7.051 -5.704 -15.037 1.00 98.25 294 TRP A N 1
ATOM 2235 C CA . TRP A 1 294 ? 7.403 -4.427 -14.428 1.00 98.25 294 TRP A CA 1
ATOM 2236 C C . TRP A 1 294 ? 6.248 -3.425 -14.469 1.00 98.25 294 TRP A C 1
ATOM 2238 O O . TRP A 1 294 ? 5.608 -3.184 -15.496 1.00 98.25 294 TRP A O 1
ATOM 2248 N N . SER A 1 295 ? 6.028 -2.769 -13.337 1.00 98.12 295 SER A N 1
ATOM 2249 C CA . SER A 1 295 ? 5.131 -1.632 -13.174 1.00 98.12 295 SER A CA 1
ATOM 2250 C C . SER A 1 295 ? 5.831 -0.438 -12.552 1.00 98.12 295 SER A C 1
ATOM 2252 O O . SER A 1 295 ? 7.012 -0.499 -12.219 1.00 98.12 295 SER A O 1
ATOM 2254 N N . HIS A 1 296 ? 5.113 0.680 -12.442 1.00 98.00 296 HIS A N 1
ATOM 2255 C CA . HIS A 1 296 ? 5.642 1.916 -11.877 1.00 98.00 296 HIS A CA 1
ATOM 2256 C C . HIS A 1 296 ? 4.613 2.627 -10.997 1.00 98.00 296 HIS A C 1
ATOM 2258 O O . HIS A 1 296 ? 3.415 2.397 -11.143 1.00 98.00 296 HIS A O 1
ATOM 2264 N N . SER A 1 297 ? 5.046 3.547 -10.131 1.00 97.00 297 SER A N 1
ATOM 2265 C CA . SER A 1 297 ? 4.182 4.231 -9.144 1.00 97.00 297 SER A CA 1
ATOM 2266 C C . SER A 1 297 ? 2.983 5.012 -9.716 1.00 97.00 297 SER A C 1
ATOM 2268 O O . SER A 1 297 ? 2.053 5.339 -8.978 1.00 97.00 297 SER A O 1
ATOM 2270 N N . LEU A 1 298 ? 2.947 5.274 -11.030 1.00 97.62 298 LEU A N 1
ATOM 2271 C CA . LEU A 1 298 ? 1.802 5.883 -11.734 1.00 97.62 298 LEU A CA 1
ATOM 2272 C C . LEU A 1 298 ? 0.911 4.872 -12.491 1.00 97.62 298 LEU A C 1
ATOM 2274 O O . LEU A 1 298 ? -0.074 5.287 -13.102 1.00 97.62 298 LEU A O 1
ATOM 2278 N N . ALA A 1 299 ? 1.208 3.569 -12.458 1.00 96.56 299 ALA A N 1
ATOM 2279 C CA . ALA A 1 299 ? 0.509 2.505 -13.200 1.00 96.56 299 ALA A CA 1
ATOM 2280 C C . ALA A 1 299 ? -0.845 2.087 -12.578 1.00 96.56 299 ALA A C 1
ATOM 2282 O O . ALA A 1 299 ? -1.266 0.932 -12.648 1.00 96.56 299 ALA A O 1
ATOM 2283 N N . GLN A 1 300 ? -1.539 3.046 -11.971 1.00 95.69 300 GLN A N 1
ATOM 2284 C CA . GLN A 1 300 ? -2.837 2.886 -11.323 1.00 95.69 300 GLN A CA 1
ATOM 2285 C C . GLN A 1 300 ? -3.964 2.982 -12.363 1.00 95.69 300 GLN A C 1
ATOM 2287 O O . GLN A 1 300 ? -3.965 3.893 -13.199 1.00 95.69 300 GLN A O 1
ATOM 2292 N N . ARG A 1 301 ? -4.958 2.089 -12.301 1.00 94.81 301 ARG A N 1
ATOM 2293 C CA . ARG A 1 301 ? -6.085 2.066 -13.256 1.00 94.81 301 ARG A CA 1
ATOM 2294 C C . ARG A 1 301 ? -7.388 1.595 -12.623 1.00 94.81 301 ARG A C 1
ATOM 2296 O O . ARG A 1 301 ? -7.378 0.732 -11.747 1.00 94.81 301 ARG A O 1
ATOM 2303 N N . LEU A 1 302 ? -8.505 2.124 -13.113 1.00 95.75 302 LEU A N 1
ATOM 2304 C CA . LEU A 1 302 ? -9.846 1.650 -12.777 1.00 95.75 302 LEU A CA 1
ATOM 2305 C C . LEU A 1 302 ? -10.538 1.092 -14.020 1.00 95.75 302 LEU A C 1
ATOM 2307 O O . LEU A 1 302 ? -10.447 1.659 -15.107 1.00 95.75 302 LEU A O 1
ATOM 2311 N N . SER A 1 303 ? -11.288 0.011 -13.839 1.00 95.19 303 SER A N 1
ATOM 2312 C CA . SER A 1 303 ? -12.219 -0.511 -14.835 1.00 95.19 303 SER A CA 1
ATOM 2313 C C . SER A 1 303 ? -13.603 -0.634 -14.213 1.00 95.19 303 SER A C 1
ATOM 2315 O O . SER A 1 303 ? -13.763 -1.276 -13.177 1.00 95.19 303 SER A O 1
ATOM 2317 N N . VAL A 1 304 ? -14.601 -0.001 -14.826 1.00 93.88 304 VAL A N 1
ATOM 2318 C CA . VAL A 1 304 ? -15.998 -0.101 -14.391 1.00 93.88 304 VAL A CA 1
ATOM 2319 C C . VAL A 1 304 ? -16.673 -1.209 -15.193 1.00 93.88 304 VAL A C 1
ATOM 2321 O O . VAL A 1 304 ? -16.726 -1.147 -16.421 1.00 93.88 304 VAL A O 1
ATOM 2324 N N . ILE A 1 305 ? -17.182 -2.226 -14.500 1.00 91.69 305 ILE A N 1
ATOM 2325 C CA . ILE A 1 305 ? -17.843 -3.393 -15.088 1.00 91.69 305 ILE A CA 1
ATOM 2326 C C . ILE A 1 305 ? -19.196 -3.561 -14.393 1.00 91.69 305 ILE A C 1
ATOM 2328 O O . ILE A 1 305 ? -19.278 -4.054 -13.268 1.00 91.69 305 ILE A O 1
ATOM 2332 N N . GLY A 1 306 ? -20.272 -3.138 -15.060 1.00 90.25 306 GLY A N 1
ATOM 2333 C CA . GLY A 1 306 ? -21.616 -3.158 -14.478 1.00 90.25 306 GLY A CA 1
ATOM 2334 C C . GLY A 1 306 ? -21.698 -2.291 -13.218 1.00 90.25 306 GLY A C 1
ATOM 2335 O O . GLY A 1 306 ? -21.424 -1.097 -13.270 1.00 90.25 306 GLY A O 1
ATOM 2336 N N . GLU A 1 307 ? -22.059 -2.901 -12.089 1.00 90.75 307 GLU A N 1
ATOM 2337 C CA . GLU A 1 307 ? -22.156 -2.238 -10.776 1.00 90.75 307 GLU A CA 1
ATOM 2338 C C . GLU A 1 307 ? -20.872 -2.370 -9.935 1.00 90.75 307 GLU A C 1
ATOM 2340 O O . GLU A 1 307 ? -20.878 -2.124 -8.729 1.00 90.75 307 GLU A O 1
ATOM 2345 N N . SER A 1 308 ? -19.762 -2.794 -10.541 1.00 93.25 308 SER A N 1
ATOM 2346 C CA . SER A 1 308 ? -18.480 -2.984 -9.858 1.00 93.25 308 SER A CA 1
ATOM 2347 C C . SER A 1 308 ? -17.374 -2.139 -10.477 1.00 93.25 308 SER A C 1
ATOM 2349 O O . SER A 1 308 ? -17.360 -1.870 -11.678 1.00 93.25 308 SER A O 1
ATOM 2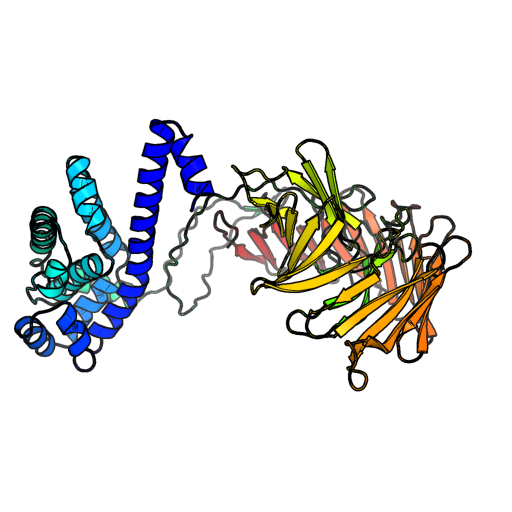351 N N . VAL A 1 309 ? -16.416 -1.749 -9.643 1.00 95.06 309 VAL A N 1
ATOM 2352 C CA . VAL A 1 309 ? -15.181 -1.080 -10.044 1.00 95.06 309 VAL A CA 1
ATOM 2353 C C . VAL A 1 309 ? -14.012 -1.974 -9.667 1.00 95.06 309 VAL A C 1
ATOM 2355 O O . VAL A 1 309 ? -13.804 -2.269 -8.493 1.00 95.06 309 VAL A O 1
ATOM 2358 N N . VAL A 1 310 ? -13.239 -2.399 -10.659 1.00 96.19 310 VAL A N 1
ATOM 2359 C CA . VAL A 1 310 ? -11.983 -3.115 -10.449 1.00 96.19 310 VAL A CA 1
ATOM 2360 C C . VAL A 1 310 ? -10.859 -2.097 -10.467 1.00 96.19 310 VAL A C 1
ATOM 2362 O O . VAL A 1 310 ? -10.549 -1.506 -11.503 1.00 96.19 310 VAL A O 1
ATOM 2365 N N . TRP A 1 311 ? -10.249 -1.892 -9.311 1.00 97.06 311 TRP A N 1
ATOM 2366 C CA . TRP A 1 311 ? -9.035 -1.112 -9.179 1.00 97.06 311 TRP A CA 1
ATOM 2367 C C . TRP A 1 311 ? -7.832 -2.023 -9.343 1.00 97.06 311 TRP A C 1
ATOM 2369 O O . TRP A 1 311 ? -7.725 -3.016 -8.631 1.00 97.06 311 TRP A O 1
ATOM 2379 N N . THR A 1 312 ? -6.942 -1.700 -10.282 1.00 96.88 312 THR A N 1
ATOM 2380 C CA . THR A 1 312 ? -5.606 -2.296 -10.300 1.00 96.88 312 THR A CA 1
ATOM 2381 C C . THR A 1 312 ? -4.585 -1.278 -9.835 1.00 96.88 312 THR A C 1
ATOM 2383 O O . THR A 1 312 ? -4.486 -0.189 -10.414 1.00 96.88 312 THR A O 1
ATOM 2386 N N . ASP A 1 313 ? -3.848 -1.644 -8.793 1.00 95.81 313 ASP A N 1
ATOM 2387 C CA . ASP A 1 313 ? -2.852 -0.781 -8.192 1.00 95.81 313 ASP A CA 1
ATOM 2388 C C . ASP A 1 313 ? -1.532 -0.741 -8.978 1.00 95.81 313 ASP A C 1
ATOM 2390 O O . ASP A 1 313 ? -1.336 -1.452 -9.969 1.00 95.81 313 ASP A O 1
ATOM 2394 N N . HIS A 1 314 ? -0.611 0.110 -8.524 1.00 95.69 314 HIS A N 1
ATOM 2395 C CA . HIS A 1 314 ? 0.721 0.239 -9.109 1.00 95.69 314 HIS A CA 1
ATOM 2396 C C . HIS A 1 314 ? 1.600 -1.018 -8.976 1.00 95.69 314 HIS A C 1
ATOM 2398 O O . HIS A 1 314 ? 2.634 -1.080 -9.631 1.00 95.69 314 HIS A O 1
ATOM 2404 N N . GLU A 1 315 ? 1.208 -2.020 -8.183 1.00 95.81 315 GLU A N 1
ATOM 2405 C CA . GLU A 1 315 ? 1.871 -3.327 -8.073 1.00 95.81 315 GLU A CA 1
ATOM 2406 C C . GLU A 1 315 ? 1.169 -4.413 -8.913 1.00 95.81 315 GLU A C 1
ATOM 2408 O O . GLU A 1 315 ? 1.456 -5.602 -8.762 1.00 95.81 315 GLU A O 1
ATOM 2413 N N . ASN A 1 316 ? 0.229 -4.024 -9.784 1.00 96.69 316 ASN A N 1
ATOM 2414 C CA . ASN A 1 316 ? -0.627 -4.909 -10.575 1.00 96.69 316 ASN A CA 1
ATOM 2415 C C . ASN A 1 316 ? -1.587 -5.799 -9.765 1.00 96.69 316 ASN A C 1
ATOM 2417 O O . ASN A 1 316 ? -2.118 -6.776 -10.300 1.00 96.69 316 ASN A O 1
ATOM 2421 N N . ARG A 1 317 ? -1.883 -5.454 -8.510 1.00 95.88 317 ARG A N 1
ATOM 2422 C CA . ARG A 1 317 ? -2.904 -6.153 -7.723 1.00 95.88 317 ARG A CA 1
ATOM 2423 C C . ARG A 1 317 ? -4.282 -5.584 -8.005 1.00 95.88 317 ARG A C 1
ATOM 2425 O O . ARG A 1 317 ? -4.469 -4.372 -8.052 1.00 95.88 317 ARG A O 1
ATOM 2432 N N . SER A 1 318 ? -5.263 -6.464 -8.145 1.00 96.06 318 SER A N 1
ATOM 2433 C CA . SER A 1 318 ? -6.653 -6.104 -8.408 1.00 96.06 318 SER A CA 1
ATOM 2434 C C . SER A 1 318 ? -7.510 -6.189 -7.145 1.00 96.06 318 SER A C 1
ATOM 2436 O O . SER A 1 318 ? -7.494 -7.192 -6.434 1.00 96.06 318 SER A O 1
ATOM 2438 N N . THR A 1 319 ? -8.286 -5.142 -6.882 1.00 95.50 319 THR A N 1
ATOM 2439 C CA . THR A 1 319 ? -9.279 -5.075 -5.804 1.00 95.50 319 THR A CA 1
ATOM 2440 C C . THR A 1 319 ? -10.618 -4.672 -6.400 1.00 95.50 319 THR A C 1
ATOM 2442 O O . THR A 1 319 ? -10.690 -3.736 -7.196 1.00 95.50 319 THR A O 1
ATOM 2445 N N . THR A 1 320 ? -11.689 -5.374 -6.032 1.00 94.56 320 THR A N 1
ATOM 2446 C CA . THR A 1 320 ? -13.036 -5.073 -6.532 1.00 94.56 320 THR A CA 1
ATOM 2447 C C . THR A 1 320 ? -13.823 -4.293 -5.489 1.00 94.56 320 THR A C 1
ATOM 2449 O O . THR A 1 320 ? -13.894 -4.692 -4.330 1.00 94.56 320 THR A O 1
ATOM 2452 N N . PHE A 1 321 ? -14.444 -3.202 -5.920 1.00 94.00 321 PHE A N 1
ATOM 2453 C CA . PHE A 1 321 ? -15.375 -2.404 -5.137 1.00 94.00 321 PHE A CA 1
ATOM 2454 C C . PHE A 1 321 ? -16.757 -2.420 -5.782 1.00 94.00 321 PHE A C 1
ATOM 2456 O O . PHE A 1 321 ? -16.894 -2.578 -6.996 1.00 94.00 321 PHE A O 1
ATOM 2463 N N . VAL A 1 322 ? -17.786 -2.187 -4.972 1.00 92.88 322 VAL A N 1
ATOM 2464 C CA . VAL A 1 322 ? -19.103 -1.793 -5.484 1.00 92.88 322 VAL A CA 1
ATOM 2465 C C . VAL A 1 322 ? -19.006 -0.357 -6.000 1.00 92.88 322 VAL A C 1
ATOM 2467 O O . VAL A 1 322 ? -18.353 0.477 -5.373 1.00 92.88 322 VAL A O 1
ATOM 2470 N N . LEU A 1 323 ? -19.640 -0.062 -7.136 1.00 91.56 323 LEU A N 1
ATOM 2471 C CA . LEU A 1 323 ? -19.657 1.283 -7.708 1.00 91.56 323 LEU A CA 1
ATOM 2472 C C . LEU A 1 323 ? -20.353 2.269 -6.745 1.00 91.56 323 LEU A C 1
ATOM 2474 O O . LEU A 1 323 ? -21.526 2.064 -6.414 1.00 91.56 323 LEU A O 1
ATOM 2478 N N . PRO A 1 324 ? -19.673 3.347 -6.304 1.00 91.56 324 PRO A N 1
ATOM 2479 C CA . PRO A 1 324 ? -20.289 4.366 -5.462 1.00 91.56 324 PRO A CA 1
ATOM 2480 C C . PRO A 1 324 ? -21.487 5.040 -6.133 1.00 91.56 324 PRO A C 1
ATOM 2482 O O . PRO A 1 324 ? -21.515 5.262 -7.343 1.00 91.56 324 PRO A O 1
ATOM 2485 N N . THR A 1 325 ? -22.478 5.415 -5.329 1.00 87.12 325 THR A N 1
ATOM 2486 C CA . THR A 1 325 ? -23.700 6.100 -5.782 1.00 87.12 325 THR A CA 1
ATOM 2487 C C . THR A 1 325 ? -23.952 7.342 -4.939 1.00 87.12 325 THR A C 1
ATOM 2489 O O . THR A 1 325 ? -23.393 7.492 -3.860 1.00 87.12 325 THR A O 1
ATOM 2492 N N . VAL A 1 326 ? -24.853 8.230 -5.366 1.00 82.19 326 VAL A N 1
ATOM 2493 C CA . VAL A 1 326 ? -25.231 9.404 -4.552 1.00 82.19 326 VAL A CA 1
ATOM 2494 C C . VAL A 1 326 ? -25.788 8.990 -3.178 1.00 82.19 326 VAL A C 1
ATOM 2496 O O . VAL A 1 326 ? -25.607 9.707 -2.199 1.00 82.19 326 VAL A O 1
ATOM 2499 N N . SER A 1 327 ? -26.430 7.819 -3.087 1.00 79.19 327 SER A N 1
ATOM 2500 C CA . SER A 1 327 ? -26.904 7.235 -1.825 1.00 79.19 327 SER A CA 1
ATOM 2501 C C . SER A 1 327 ? -25.810 6.577 -0.981 1.00 79.19 327 SER A C 1
ATOM 2503 O O . SER A 1 327 ? -25.958 6.515 0.235 1.00 79.19 327 SER A O 1
ATOM 2505 N N . ARG A 1 328 ? -24.742 6.077 -1.613 1.00 80.25 328 ARG A N 1
ATOM 2506 C CA . ARG A 1 328 ? -23.582 5.436 -0.973 1.00 80.25 328 ARG A CA 1
ATOM 2507 C C . ARG A 1 328 ? -22.305 6.010 -1.583 1.00 80.25 328 ARG A C 1
ATOM 2509 O O . ARG A 1 328 ? -21.716 5.387 -2.471 1.00 80.25 328 ARG A O 1
ATOM 2516 N N . PRO A 1 329 ? -21.936 7.243 -1.197 1.00 82.50 329 PRO A N 1
ATOM 2517 C CA . PRO A 1 329 ? -20.864 7.973 -1.861 1.00 82.50 329 PRO A CA 1
ATOM 2518 C C . PRO A 1 329 ? -19.477 7.454 -1.490 1.00 82.50 329 PRO A C 1
ATOM 2520 O O . PRO A 1 329 ? -18.520 7.878 -2.123 1.00 82.50 329 PRO A O 1
ATOM 2523 N N . ALA A 1 330 ? -19.371 6.582 -0.484 1.00 87.31 330 ALA A N 1
ATOM 2524 C CA . ALA A 1 330 ? -18.138 5.983 -0.001 1.00 87.31 330 ALA A CA 1
ATOM 2525 C C . ALA A 1 330 ? -18.355 4.481 0.212 1.00 87.31 330 ALA A C 1
ATOM 2527 O O . ALA A 1 330 ? -19.307 4.102 0.891 1.00 87.31 330 ALA A O 1
ATOM 2528 N N . ILE A 1 331 ? -17.475 3.653 -0.344 1.00 90.25 331 ILE A N 1
ATOM 2529 C CA . ILE A 1 331 ? -17.437 2.206 -0.111 1.00 90.25 331 ILE A CA 1
ATOM 2530 C C . ILE A 1 331 ? -16.041 1.867 0.404 1.00 90.25 331 ILE A C 1
ATOM 2532 O O . ILE A 1 331 ? -15.057 2.122 -0.294 1.00 90.25 331 ILE A O 1
ATOM 2536 N N . SER A 1 332 ? -15.940 1.311 1.610 1.00 90.44 332 SER A N 1
ATOM 2537 C CA . SER A 1 332 ? -14.669 0.836 2.155 1.00 90.44 332 SER A CA 1
ATOM 2538 C C . SER A 1 332 ? -14.434 -0.634 1.823 1.00 90.44 332 SER A C 1
ATOM 2540 O O . SER A 1 332 ? -15.365 -1.416 1.627 1.00 90.44 332 SER A O 1
ATOM 2542 N N . ASN A 1 333 ? -13.162 -1.006 1.777 1.00 91.12 333 ASN A N 1
ATOM 2543 C CA . ASN A 1 333 ? -12.707 -2.381 1.781 1.00 91.12 333 ASN A CA 1
ATOM 2544 C C . ASN A 1 333 ? -11.612 -2.511 2.842 1.00 91.12 333 ASN A C 1
ATOM 2546 O O . ASN A 1 333 ? -10.448 -2.178 2.603 1.00 91.12 333 ASN A O 1
ATOM 2550 N N . SER A 1 334 ? -12.003 -2.996 4.017 1.00 87.69 334 SER A N 1
ATOM 2551 C CA . SER A 1 334 ? -11.103 -3.193 5.155 1.00 87.69 334 SER A CA 1
ATOM 2552 C C . SER A 1 334 ? -9.929 -4.135 4.861 1.00 87.69 334 SER A C 1
ATOM 2554 O O . SER A 1 334 ? -8.815 -3.840 5.284 1.00 87.69 334 SER A O 1
ATOM 2556 N N . LEU A 1 335 ? -10.124 -5.194 4.063 1.00 86.56 335 LEU A N 1
ATOM 2557 C CA . LEU A 1 335 ? -9.051 -6.131 3.690 1.00 86.56 335 LEU A CA 1
ATOM 2558 C C . LEU A 1 335 ? -8.007 -5.519 2.746 1.00 86.56 335 LEU A C 1
ATOM 2560 O O . LEU A 1 335 ? -6.853 -5.940 2.759 1.00 86.56 335 LEU A O 1
ATOM 2564 N N . ALA A 1 336 ? -8.403 -4.551 1.920 1.00 85.50 336 ALA A N 1
ATOM 2565 C CA . ALA A 1 336 ? -7.492 -3.825 1.034 1.00 85.50 336 ALA A CA 1
ATOM 2566 C C . ALA A 1 336 ? -6.941 -2.531 1.663 1.00 85.50 336 ALA A C 1
ATOM 2568 O O . ALA A 1 336 ? -6.105 -1.869 1.044 1.00 85.50 336 ALA A O 1
ATOM 2569 N N . GLU A 1 337 ? -7.422 -2.162 2.859 1.00 89.19 337 GLU A N 1
ATOM 2570 C CA . GLU A 1 337 ? -7.166 -0.873 3.519 1.00 89.19 337 GLU A CA 1
ATOM 2571 C C . GLU A 1 337 ? -7.368 0.322 2.573 1.00 89.19 337 GLU A C 1
ATOM 2573 O O . GLU A 1 337 ? -6.584 1.275 2.529 1.00 89.19 337 GLU A O 1
ATOM 2578 N N . ALA A 1 338 ? -8.424 0.235 1.767 1.00 92.25 338 ALA A N 1
ATOM 2579 C CA . ALA A 1 338 ? -8.724 1.195 0.722 1.00 92.25 338 ALA A CA 1
ATOM 2580 C C . ALA A 1 338 ? -10.218 1.502 0.690 1.00 92.25 338 ALA A C 1
ATOM 2582 O O . ALA A 1 338 ? -11.054 0.707 1.123 1.00 92.25 338 ALA A O 1
ATOM 2583 N N . ALA A 1 339 ? -10.564 2.662 0.151 1.00 93.62 339 ALA A N 1
ATOM 2584 C CA . ALA A 1 339 ? -11.945 3.072 -0.030 1.00 93.62 339 ALA A CA 1
ATOM 2585 C C . ALA A 1 339 ? -12.110 3.819 -1.350 1.00 93.62 339 ALA A C 1
ATOM 2587 O O . ALA A 1 339 ? -11.190 4.489 -1.814 1.00 93.62 339 ALA A O 1
ATOM 2588 N N . ILE A 1 340 ? -13.288 3.708 -1.955 1.00 95.12 340 ILE A N 1
ATOM 2589 C CA . ILE A 1 340 ? -13.628 4.395 -3.199 1.00 95.12 340 ILE A CA 1
ATOM 2590 C C . ILE A 1 340 ? -14.803 5.346 -2.978 1.00 95.12 340 ILE A C 1
ATOM 2592 O O . ILE A 1 340 ? -15.767 5.018 -2.282 1.00 95.12 340 ILE A O 1
ATOM 2596 N N . TYR A 1 341 ? -14.713 6.527 -3.584 1.00 92.81 341 TYR A N 1
ATOM 2597 C CA . TYR A 1 341 ? -15.633 7.635 -3.387 1.00 92.81 341 TYR A CA 1
ATOM 2598 C C . TYR A 1 341 ? -16.077 8.244 -4.715 1.00 92.81 341 TYR A C 1
ATOM 2600 O O . TYR A 1 341 ? -15.321 8.253 -5.691 1.00 92.81 341 TYR A O 1
ATOM 2608 N N . LEU A 1 342 ? -17.277 8.827 -4.729 1.00 91.75 342 LEU A N 1
ATOM 2609 C CA . LEU A 1 342 ? -17.637 9.799 -5.763 1.00 91.75 342 LEU A CA 1
ATOM 2610 C C . LEU A 1 342 ? -16.848 11.093 -5.544 1.00 91.75 342 LEU A C 1
ATOM 2612 O O . LEU A 1 342 ? -16.856 11.657 -4.448 1.00 91.75 342 LEU A O 1
ATOM 2616 N N . GLY A 1 343 ? -16.175 11.553 -6.594 1.00 87.88 343 GLY A N 1
ATOM 2617 C CA . GLY A 1 343 ? -15.426 12.799 -6.591 1.00 87.88 343 GLY A CA 1
ATOM 2618 C C . GLY A 1 343 ? -16.309 14.046 -6.582 1.00 87.88 343 GLY A C 1
ATOM 2619 O O . GLY A 1 343 ? -17.541 13.997 -6.567 1.00 87.88 343 GLY A O 1
ATOM 2620 N N . SER A 1 344 ? -15.649 15.202 -6.580 1.00 84.06 344 SER A N 1
ATOM 2621 C CA . SER A 1 344 ? -16.320 16.510 -6.537 1.00 84.06 344 SER A CA 1
ATOM 2622 C C . SER A 1 344 ? -16.807 16.972 -7.915 1.00 84.06 344 SER A C 1
ATOM 2624 O O . SER A 1 344 ? -17.698 17.820 -8.018 1.00 84.06 344 SER A O 1
ATOM 2626 N N . VAL A 1 345 ? -16.228 16.402 -8.974 1.00 86.06 345 VAL A N 1
ATOM 2627 C CA . VAL A 1 345 ? -16.538 16.676 -10.379 1.00 86.06 345 VAL A CA 1
ATOM 2628 C C . VAL A 1 345 ? -17.353 15.506 -10.957 1.00 86.06 345 VAL A C 1
ATOM 2630 O O . VAL A 1 345 ? -17.164 14.369 -10.526 1.00 86.06 345 VAL A O 1
ATOM 2633 N N . PRO A 1 346 ? -18.258 15.735 -11.932 1.00 83.25 346 PRO A N 1
ATOM 2634 C CA . PRO A 1 346 ? -18.962 14.644 -12.601 1.00 83.25 346 PRO A CA 1
ATOM 2635 C C . PRO A 1 346 ? -18.005 13.590 -13.171 1.00 83.25 346 PRO A C 1
ATOM 2637 O O . PRO A 1 346 ? -16.974 13.931 -13.762 1.00 83.25 346 PRO A O 1
ATOM 2640 N N . ASP A 1 347 ? -18.381 12.324 -12.989 1.00 84.38 347 ASP A N 1
ATOM 2641 C CA . ASP A 1 347 ? -17.666 11.131 -13.464 1.00 84.38 347 ASP A CA 1
ATOM 2642 C C . ASP A 1 347 ? -16.255 10.943 -12.874 1.00 84.38 347 ASP A C 1
ATOM 2644 O O . ASP A 1 347 ? -15.452 10.158 -13.379 1.00 84.38 347 ASP A O 1
ATOM 2648 N N . GLU A 1 348 ? -15.941 11.656 -11.789 1.00 94.00 348 GLU A N 1
ATOM 2649 C CA . GLU A 1 348 ? -14.721 11.449 -11.017 1.00 94.00 348 GLU A CA 1
ATOM 2650 C C . GLU A 1 348 ? -14.927 10.343 -9.974 1.00 94.00 348 GLU A C 1
ATOM 2652 O O . GLU A 1 348 ? -15.854 10.394 -9.161 1.00 94.00 348 GLU A O 1
ATOM 2657 N N . LEU A 1 349 ? -14.022 9.365 -9.968 1.00 96.31 349 LEU A N 1
ATOM 2658 C CA . LEU A 1 349 ? -13.892 8.383 -8.896 1.00 96.31 349 LEU A CA 1
ATOM 2659 C C . LEU A 1 349 ? -12.595 8.654 -8.143 1.00 96.31 349 LEU A C 1
ATOM 2661 O O . LEU A 1 349 ? -11.531 8.765 -8.751 1.00 96.31 349 LEU A O 1
ATOM 2665 N N . VAL A 1 350 ? -12.681 8.750 -6.822 1.00 96.62 350 VAL A N 1
ATOM 2666 C CA . VAL A 1 350 ? -11.520 8.960 -5.955 1.00 96.62 350 VAL A CA 1
ATOM 2667 C C . VAL A 1 350 ? -11.278 7.685 -5.171 1.00 96.62 350 VAL A C 1
ATOM 2669 O O . VAL A 1 350 ? -12.192 7.180 -4.531 1.00 96.62 350 VAL A O 1
ATOM 2672 N N . LEU A 1 351 ? -10.062 7.157 -5.213 1.00 96.44 351 LEU A N 1
ATOM 2673 C CA . LEU A 1 351 ? -9.658 6.010 -4.411 1.00 96.44 351 LEU A CA 1
ATOM 2674 C C . LEU A 1 351 ? -8.703 6.477 -3.315 1.00 96.44 351 LEU A C 1
ATOM 2676 O O . LEU A 1 351 ? -7.655 7.037 -3.621 1.00 96.44 351 LEU A O 1
ATOM 2680 N N . ALA A 1 352 ? -9.058 6.258 -2.054 1.00 94.94 352 ALA A N 1
ATOM 2681 C CA . ALA A 1 352 ? -8.167 6.497 -0.929 1.00 94.94 352 ALA A CA 1
ATOM 2682 C C . ALA A 1 352 ? -7.443 5.206 -0.555 1.00 94.94 352 ALA A C 1
ATOM 2684 O O . ALA A 1 352 ? -8.080 4.170 -0.353 1.00 94.94 352 ALA A O 1
ATOM 2685 N N . GLN A 1 353 ? -6.124 5.288 -0.421 1.00 92.19 353 GLN A N 1
ATOM 2686 C CA . GLN A 1 353 ? -5.298 4.245 0.171 1.00 92.19 353 GLN A CA 1
ATOM 2687 C C . GLN A 1 353 ? -4.160 4.904 0.952 1.00 92.19 353 GLN A C 1
ATOM 2689 O O . GLN A 1 353 ? -3.482 5.798 0.439 1.00 92.19 353 GLN A O 1
ATOM 2694 N N . ALA A 1 354 ? -3.943 4.449 2.189 1.00 85.75 354 ALA A N 1
ATOM 2695 C CA . ALA A 1 354 ? -3.002 5.071 3.120 1.00 85.75 354 ALA A CA 1
ATOM 2696 C C . ALA A 1 354 ? -3.256 6.591 3.247 1.00 85.75 354 ALA A C 1
ATOM 2698 O O . ALA A 1 354 ? -4.352 7.004 3.621 1.00 85.75 354 ALA A O 1
ATOM 2699 N N . SER A 1 355 ? -2.260 7.425 2.940 1.00 87.69 355 SER A N 1
ATOM 2700 C CA . SER A 1 355 ? -2.345 8.891 2.984 1.00 87.69 355 SER A CA 1
ATOM 2701 C C . SER A 1 355 ? -2.635 9.546 1.628 1.00 87.69 355 SER A C 1
ATOM 2703 O O . SER A 1 355 ? -2.582 10.773 1.532 1.00 87.69 355 SER A O 1
ATOM 2705 N N . HIS A 1 356 ? -2.910 8.760 0.583 1.00 94.38 356 HIS A N 1
ATOM 2706 C CA . HIS A 1 356 ? -3.095 9.255 -0.779 1.00 94.38 356 HIS A CA 1
ATOM 2707 C C . HIS A 1 356 ? -4.524 9.067 -1.282 1.00 94.38 356 HIS A C 1
ATOM 2709 O O . HIS A 1 356 ? -5.178 8.056 -1.026 1.00 94.38 356 HIS A O 1
ATOM 2715 N N . PHE A 1 357 ? -4.963 10.037 -2.075 1.00 96.69 357 PHE A N 1
ATOM 2716 C CA . PHE A 1 357 ? -6.201 10.031 -2.835 1.00 96.69 357 PHE A CA 1
ATOM 2717 C C . PHE A 1 357 ? -5.855 10.029 -4.322 1.00 96.69 357 PHE A C 1
ATOM 2719 O O . PHE A 1 357 ? -5.263 10.973 -4.842 1.00 96.69 357 PHE A O 1
ATOM 2726 N N . TYR A 1 358 ? -6.213 8.959 -5.016 1.00 97.50 358 TYR A N 1
ATOM 2727 C CA . TYR A 1 358 ? -6.001 8.780 -6.445 1.00 97.50 358 TYR A CA 1
ATOM 2728 C C . TYR A 1 358 ? -7.274 9.172 -7.191 1.00 97.50 358 TYR A C 1
ATOM 2730 O O . TYR A 1 358 ? -8.331 8.583 -6.980 1.00 97.50 358 TYR A O 1
ATOM 2738 N N . HIS A 1 359 ? -7.178 10.170 -8.064 1.00 97.38 359 HIS A N 1
ATOM 2739 C CA . HIS A 1 359 ? -8.318 10.724 -8.788 1.00 97.38 359 HIS A CA 1
ATOM 2740 C C . HIS A 1 359 ? -8.384 10.162 -10.203 1.00 97.38 359 HIS A C 1
ATOM 2742 O O . HIS A 1 359 ? -7.465 10.368 -11.006 1.00 97.38 359 HIS A O 1
ATOM 2748 N N . PHE A 1 360 ? -9.493 9.514 -10.536 1.00 96.94 360 PHE A N 1
ATOM 2749 C CA . PHE A 1 360 ? -9.721 8.882 -11.827 1.00 96.94 360 PHE A CA 1
ATOM 2750 C C . PHE A 1 360 ? -10.875 9.533 -12.576 1.00 96.94 360 PHE A C 1
ATOM 2752 O O . PHE A 1 360 ? -11.900 9.875 -11.989 1.00 96.94 360 PHE A O 1
ATOM 2759 N N . ARG A 1 361 ? -10.724 9.636 -13.896 1.00 93.88 361 ARG A N 1
ATOM 2760 C CA . ARG A 1 361 ? -11.806 9.960 -14.833 1.00 93.88 361 ARG A CA 1
ATOM 2761 C C . ARG A 1 361 ? -11.716 8.993 -15.998 1.00 93.88 361 ARG A C 1
ATOM 2763 O O . ARG A 1 361 ? -10.610 8.710 -16.443 1.00 93.88 361 ARG A O 1
ATOM 2770 N N . ASP A 1 362 ? -12.843 8.440 -16.433 1.00 89.62 362 ASP A N 1
ATOM 2771 C CA . ASP A 1 362 ? -12.892 7.444 -17.516 1.00 89.62 362 ASP A CA 1
ATOM 2772 C C . ASP A 1 362 ? -11.900 6.274 -17.325 1.00 89.62 362 ASP A C 1
ATOM 2774 O O . ASP A 1 362 ? -11.285 5.779 -18.266 1.00 89.62 362 ASP A O 1
ATOM 2778 N N . GLY A 1 363 ? -11.693 5.854 -16.072 1.00 90.69 363 GLY A N 1
ATOM 2779 C CA . GLY A 1 363 ? -10.783 4.760 -15.715 1.00 90.69 363 GLY A CA 1
ATOM 2780 C C . GLY A 1 363 ? -9.293 5.123 -15.636 1.00 90.69 363 GLY A C 1
ATOM 2781 O O . GLY A 1 363 ? -8.495 4.308 -15.164 1.00 90.69 363 GLY A O 1
ATOM 2782 N N . VAL A 1 364 ? -8.894 6.337 -16.033 1.00 94.12 364 VAL A N 1
ATOM 2783 C CA . VAL A 1 364 ? -7.487 6.770 -16.047 1.00 94.12 364 VAL A CA 1
ATOM 2784 C C . VAL A 1 364 ? -7.144 7.693 -14.881 1.00 94.12 364 VAL A C 1
ATOM 2786 O O . VAL A 1 364 ? -7.918 8.578 -14.523 1.00 94.12 364 VAL A O 1
ATOM 2789 N N . LEU A 1 365 ? -5.951 7.513 -14.302 1.00 96.88 365 LEU A N 1
ATOM 2790 C CA . LEU A 1 365 ? -5.439 8.388 -13.245 1.00 96.88 365 LEU A CA 1
ATOM 2791 C C . LEU A 1 365 ? -5.157 9.795 -13.804 1.00 96.88 365 LEU A C 1
ATOM 2793 O O . LEU A 1 365 ? -4.490 9.936 -14.838 1.00 96.88 365 LEU A O 1
ATOM 2797 N N . THR A 1 366 ? -5.657 10.817 -13.108 1.00 96.25 366 THR A N 1
ATOM 2798 C CA . THR A 1 366 ? -5.583 12.241 -13.491 1.00 96.25 366 THR A CA 1
ATOM 2799 C C . THR A 1 366 ? -4.839 13.104 -12.474 1.00 96.25 366 THR A C 1
ATOM 2801 O O . THR A 1 366 ? -4.172 14.068 -12.847 1.00 96.25 366 THR A O 1
ATOM 2804 N N . SER A 1 367 ? -4.931 12.775 -11.187 1.00 97.06 367 SER A N 1
ATOM 2805 C CA . SER A 1 367 ? -4.182 13.454 -10.131 1.00 97.06 367 SER A CA 1
ATOM 2806 C C . SER A 1 367 ? -4.064 12.586 -8.883 1.00 97.06 367 SER A C 1
ATOM 2808 O O . SER A 1 367 ? -4.792 11.606 -8.727 1.00 97.06 367 SER A O 1
ATOM 2810 N N . ILE A 1 368 ? -3.127 12.950 -8.014 1.00 97.81 368 ILE A N 1
ATOM 2811 C CA . ILE A 1 368 ? -2.929 12.350 -6.694 1.00 97.81 368 ILE A CA 1
ATOM 2812 C C . ILE A 1 368 ? -2.977 13.493 -5.685 1.00 97.81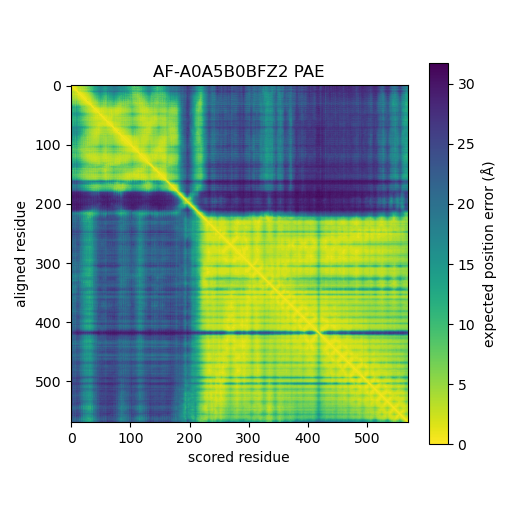 368 ILE A C 1
ATOM 2814 O O . ILE A 1 368 ? -2.337 14.518 -5.922 1.00 97.81 368 ILE A O 1
ATOM 2818 N N . SER A 1 369 ? -3.721 13.351 -4.595 1.00 96.62 369 SER A N 1
ATOM 2819 C CA . SER A 1 369 ? -3.711 14.327 -3.504 1.00 96.62 369 SER A CA 1
ATOM 2820 C C . SER A 1 369 ? -3.560 13.682 -2.135 1.00 96.62 369 SER A C 1
ATOM 2822 O O . SER A 1 369 ? -3.625 12.462 -2.004 1.00 96.62 369 SER A O 1
ATOM 2824 N N . ASP A 1 370 ? -3.350 14.500 -1.110 1.00 94.06 370 ASP A N 1
ATOM 2825 C CA . ASP A 1 370 ? -3.356 14.083 0.292 1.00 94.06 370 ASP A CA 1
ATOM 2826 C C . ASP A 1 370 ? -4.583 14.636 1.041 1.00 94.06 370 ASP A C 1
ATOM 2828 O O . ASP A 1 370 ? -5.477 15.253 0.454 1.00 94.06 370 ASP A O 1
ATOM 2832 N N . ALA A 1 371 ? -4.632 14.412 2.356 1.00 90.56 371 ALA A N 1
ATOM 2833 C CA . ALA A 1 371 ? -5.711 14.893 3.221 1.00 90.56 371 ALA A CA 1
ATOM 2834 C C . ALA A 1 371 ? -5.769 16.430 3.361 1.00 90.56 371 ALA A C 1
ATOM 2836 O O . ALA A 1 371 ? -6.773 16.958 3.840 1.00 90.56 371 ALA A O 1
ATOM 2837 N N . TYR A 1 372 ? -4.714 17.141 2.954 1.00 91.06 372 TYR A N 1
ATOM 2838 C CA . TYR A 1 372 ? -4.626 18.602 2.966 1.00 91.06 372 TYR A CA 1
ATOM 2839 C C . TYR A 1 372 ? -4.896 19.217 1.582 1.00 91.06 372 TYR A C 1
ATOM 2841 O O . TYR A 1 372 ? -4.775 20.431 1.429 1.00 91.06 372 TYR A O 1
ATOM 2849 N N . ASP A 1 373 ? -5.276 18.396 0.594 1.00 89.12 373 ASP A N 1
ATOM 2850 C CA . ASP A 1 373 ? -5.479 18.767 -0.814 1.00 89.12 373 ASP A CA 1
ATOM 2851 C C . ASP A 1 373 ? -4.211 19.310 -1.509 1.00 89.12 373 ASP A C 1
ATOM 2853 O O . ASP A 1 373 ? -4.284 19.996 -2.533 1.00 89.12 373 ASP A O 1
ATOM 2857 N N . ASN A 1 374 ? -3.019 18.954 -1.012 1.00 93.69 374 ASN A N 1
ATOM 2858 C CA . ASN A 1 374 ? -1.801 19.079 -1.814 1.00 93.69 374 ASN A CA 1
ATOM 2859 C C . ASN A 1 374 ? -1.933 18.128 -3.006 1.00 93.69 374 ASN A C 1
ATOM 2861 O O . ASN A 1 374 ? -2.290 16.969 -2.812 1.00 93.69 374 ASN A O 1
ATOM 2865 N N . ARG A 1 375 ? -1.677 18.591 -4.238 1.00 95.75 375 ARG A N 1
ATOM 2866 C CA . ARG A 1 375 ? -2.067 17.852 -5.450 1.00 95.75 375 ARG A CA 1
ATOM 2867 C C . ARG A 1 375 ? -0.954 17.751 -6.485 1.00 95.75 375 ARG A C 1
ATOM 2869 O O . ARG A 1 375 ? -0.451 18.761 -6.967 1.00 95.75 375 ARG A O 1
ATOM 2876 N N . LEU A 1 376 ? -0.684 16.523 -6.913 1.00 98.12 376 LEU A N 1
ATOM 2877 C CA . LEU A 1 376 ? 0.104 16.197 -8.094 1.00 98.12 376 LEU A CA 1
ATOM 2878 C C . LEU A 1 376 ? -0.828 16.015 -9.291 1.00 98.12 376 LEU A C 1
ATOM 2880 O O . LEU A 1 376 ? -1.824 15.294 -9.212 1.00 98.12 376 LEU A O 1
ATOM 2884 N N . ARG A 1 377 ? -0.522 16.660 -10.413 1.00 97.56 377 ARG A N 1
ATOM 2885 C CA . ARG A 1 377 ? -1.342 16.653 -11.629 1.00 97.56 377 ARG A CA 1
ATOM 2886 C C . ARG A 1 377 ? -0.668 15.844 -12.719 1.00 97.56 377 ARG A C 1
ATOM 2888 O O . ARG A 1 377 ? 0.521 16.007 -12.969 1.00 97.56 377 ARG A O 1
ATOM 2895 N N . ILE A 1 378 ? -1.445 15.009 -13.396 1.00 98.31 378 ILE A N 1
ATOM 2896 C CA . ILE A 1 378 ? -0.963 14.175 -14.492 1.00 98.31 378 ILE A CA 1
ATOM 2897 C C . ILE A 1 378 ? -1.467 14.758 -15.805 1.00 98.31 378 ILE A C 1
ATOM 2899 O O . ILE A 1 378 ? -2.668 14.875 -16.039 1.00 98.31 378 ILE A O 1
ATOM 2903 N N . SER A 1 379 ? -0.529 15.098 -16.680 1.00 97.31 379 SER A N 1
ATOM 2904 C CA . SER A 1 379 ? -0.799 15.457 -18.070 1.00 97.31 379 SER A CA 1
ATOM 2905 C C . SER A 1 379 ? -0.488 14.274 -18.978 1.00 97.31 379 SER A C 1
ATOM 2907 O O . SER A 1 379 ? 0.398 13.467 -18.683 1.00 97.31 379 SER A O 1
ATOM 2909 N N . ARG A 1 380 ? -1.234 14.153 -20.075 1.00 97.06 380 ARG A N 1
ATOM 2910 C CA . ARG A 1 380 ? -1.111 13.054 -21.034 1.00 97.06 380 ARG A CA 1
ATOM 2911 C C . ARG A 1 380 ? -0.817 13.585 -22.429 1.00 97.06 380 ARG A C 1
ATOM 2913 O O . ARG A 1 380 ? -1.225 14.694 -22.765 1.00 97.06 380 ARG A O 1
ATOM 2920 N N . ASP A 1 381 ? -0.106 12.790 -23.220 1.00 95.12 381 ASP A N 1
ATOM 2921 C CA . ASP A 1 381 ? 0.120 13.079 -24.633 1.00 95.12 381 ASP A CA 1
ATOM 2922 C C . ASP A 1 381 ? -1.145 12.812 -25.473 1.00 95.12 381 ASP A C 1
ATOM 2924 O O . ASP A 1 381 ? -2.167 12.328 -24.980 1.00 95.12 381 ASP A O 1
ATOM 2928 N N . HIS A 1 382 ? -1.081 13.115 -26.770 1.00 93.44 382 HIS A N 1
ATOM 2929 C CA . HIS A 1 382 ? -2.194 12.895 -27.701 1.00 93.44 382 HIS A CA 1
ATOM 2930 C C . HIS A 1 382 ? -2.586 11.414 -27.864 1.00 93.44 382 HIS A C 1
ATOM 2932 O O . HIS A 1 382 ? -3.664 11.121 -28.373 1.00 93.44 382 HIS A O 1
ATOM 2938 N N . SER A 1 383 ? -1.717 10.483 -27.461 1.00 92.81 383 SER A N 1
ATOM 2939 C CA . SER A 1 383 ? -1.962 9.038 -27.477 1.00 92.81 383 SER A CA 1
ATOM 2940 C C . SER A 1 383 ? -2.500 8.530 -26.134 1.00 92.81 383 SER A C 1
ATOM 2942 O O . SER A 1 383 ? -2.666 7.326 -25.957 1.00 92.81 383 SER A O 1
ATOM 2944 N N . GLY A 1 384 ? -2.759 9.426 -25.175 1.00 93.25 384 GLY A N 1
ATOM 2945 C CA . GLY A 1 384 ? -3.281 9.096 -23.852 1.00 93.25 384 GLY A CA 1
ATOM 2946 C C . GLY A 1 384 ? -2.237 8.558 -22.869 1.00 93.25 384 GLY A C 1
ATOM 2947 O O . GLY A 1 384 ? -2.606 8.170 -21.757 1.00 93.25 384 GLY A O 1
ATOM 2948 N N . ARG A 1 385 ? -0.943 8.546 -23.213 1.00 95.81 385 ARG A N 1
ATOM 2949 C CA . ARG A 1 385 ? 0.135 8.123 -22.298 1.00 95.81 385 ARG A CA 1
ATOM 2950 C C . ARG A 1 385 ? 0.474 9.248 -21.332 1.00 95.81 385 ARG A C 1
ATOM 2952 O O . ARG A 1 385 ? 0.307 10.416 -21.669 1.00 95.81 385 ARG A O 1
ATOM 2959 N N . ILE A 1 386 ? 0.950 8.914 -20.136 1.00 97.50 386 ILE A N 1
ATOM 2960 C CA . ILE A 1 386 ? 1.359 9.923 -19.150 1.00 97.50 386 ILE A CA 1
ATOM 2961 C C . ILE A 1 386 ? 2.559 10.686 -19.701 1.00 97.50 386 ILE A C 1
ATOM 2963 O O . ILE A 1 386 ? 3.605 10.103 -19.913 1.00 97.50 386 ILE A O 1
ATOM 2967 N N . GLN A 1 387 ? 2.424 11.989 -19.914 1.00 97.38 387 GLN A N 1
ATOM 2968 C CA . GLN A 1 387 ? 3.527 12.828 -20.366 1.00 97.38 387 GLN A CA 1
ATOM 2969 C C . GLN A 1 387 ? 4.294 13.401 -19.176 1.00 97.38 387 GLN A C 1
ATOM 2971 O O . GLN A 1 387 ? 5.516 13.307 -19.134 1.00 97.38 387 GLN A O 1
ATOM 2976 N N . ARG A 1 388 ? 3.592 14.003 -18.208 1.00 97.81 388 ARG A N 1
ATOM 2977 C CA . ARG A 1 388 ? 4.232 14.668 -17.065 1.00 97.81 388 ARG A CA 1
ATOM 2978 C C . ARG A 1 388 ? 3.394 14.577 -15.796 1.00 97.81 388 ARG A C 1
ATOM 2980 O O . ARG A 1 388 ? 2.178 14.765 -15.861 1.00 97.81 388 ARG A O 1
ATOM 2987 N N . LEU A 1 389 ? 4.069 14.366 -14.668 1.00 98.44 389 LEU A N 1
ATOM 2988 C CA . LEU A 1 389 ? 3.562 14.561 -13.308 1.00 98.44 389 LEU A CA 1
ATOM 2989 C C . LEU A 1 389 ? 4.073 15.907 -12.771 1.00 98.44 389 LEU A C 1
ATOM 2991 O O . LEU A 1 389 ? 5.280 16.104 -12.706 1.00 98.44 389 LEU A O 1
ATOM 2995 N N . ASP A 1 390 ? 3.184 16.824 -12.407 1.00 96.62 390 ASP A N 1
ATOM 2996 C CA . ASP A 1 390 ? 3.498 18.192 -11.958 1.00 96.62 390 ASP A CA 1
ATOM 2997 C C . ASP A 1 390 ? 3.002 18.423 -10.525 1.00 96.62 390 ASP A C 1
ATOM 2999 O O . ASP A 1 390 ? 1.874 18.054 -10.200 1.00 96.62 390 ASP A O 1
ATOM 3003 N N . ASN A 1 391 ? 3.815 19.054 -9.676 1.00 95.38 391 ASN A N 1
ATOM 3004 C CA . ASN A 1 391 ? 3.443 19.398 -8.301 1.00 95.38 391 ASN A CA 1
ATOM 3005 C C . ASN A 1 391 ? 2.724 20.755 -8.159 1.00 95.38 391 ASN A C 1
ATOM 3007 O O . ASN A 1 391 ? 2.390 21.167 -7.049 1.00 95.38 391 ASN A O 1
ATOM 3011 N N . GLY A 1 392 ? 2.497 21.471 -9.263 1.00 92.00 392 GLY A N 1
ATOM 3012 C CA . GLY A 1 392 ? 1.769 22.739 -9.302 1.00 92.00 392 GLY A CA 1
ATOM 3013 C C . GLY A 1 392 ? 2.577 23.959 -8.850 1.00 92.00 392 GLY A C 1
ATOM 3014 O O . GLY A 1 392 ? 2.057 25.072 -8.896 1.00 92.00 392 GLY A O 1
ATOM 3015 N N . VAL A 1 393 ? 3.842 23.775 -8.457 1.00 91.75 393 VAL A N 1
ATOM 3016 C CA . VAL A 1 393 ? 4.786 24.851 -8.104 1.00 91.75 393 VAL A CA 1
ATOM 3017 C C . VAL A 1 393 ? 5.982 24.897 -9.059 1.00 91.75 393 VAL A C 1
ATOM 3019 O O . VAL A 1 393 ? 7.068 25.352 -8.703 1.00 91.75 393 VAL A O 1
ATOM 3022 N N . GLY A 1 394 ? 5.774 24.436 -10.296 1.00 92.75 394 GLY A N 1
ATOM 3023 C CA . GLY A 1 394 ? 6.753 24.533 -11.375 1.00 92.75 394 GLY A CA 1
ATOM 3024 C C . GLY A 1 394 ? 7.858 23.483 -11.303 1.00 92.75 394 GLY A C 1
ATOM 3025 O O . GLY A 1 394 ? 8.964 23.753 -11.763 1.00 92.75 394 GLY A O 1
ATOM 3026 N N . ARG A 1 395 ? 7.592 22.304 -10.730 1.00 96.69 395 ARG A N 1
ATOM 3027 C CA . ARG A 1 395 ? 8.494 21.143 -10.770 1.00 96.69 395 ARG A CA 1
ATOM 3028 C C . ARG A 1 395 ? 7.712 19.901 -11.169 1.00 96.69 395 ARG A C 1
ATOM 3030 O O . ARG A 1 395 ? 6.549 19.748 -10.802 1.00 96.69 395 ARG A O 1
ATOM 3037 N N . GLY A 1 396 ? 8.346 19.000 -11.905 1.00 97.81 396 GLY A N 1
ATOM 3038 C CA . GLY A 1 396 ? 7.669 17.793 -12.347 1.00 97.81 396 GLY A CA 1
ATOM 3039 C C . GLY A 1 396 ? 8.586 16.740 -12.937 1.00 97.81 396 GLY A C 1
ATOM 3040 O O . GLY A 1 396 ? 9.752 16.994 -13.221 1.00 97.81 396 GLY A O 1
ATOM 3041 N N . LEU A 1 397 ? 8.024 15.555 -13.147 1.00 98.56 397 LEU A N 1
ATOM 3042 C CA . LEU A 1 397 ? 8.673 14.435 -13.817 1.00 98.56 397 LEU A CA 1
ATOM 3043 C C . LEU A 1 397 ? 8.097 14.291 -15.222 1.00 98.56 397 LEU A C 1
ATOM 3045 O O . LEU A 1 397 ? 6.891 14.089 -15.373 1.00 98.56 397 LEU A O 1
ATOM 3049 N N . LEU A 1 398 ? 8.943 14.400 -16.243 1.00 98.56 398 LEU A N 1
ATOM 3050 C CA . LEU A 1 398 ? 8.606 14.127 -17.638 1.00 98.56 398 LEU A CA 1
ATOM 3051 C C . LEU A 1 398 ? 8.951 12.675 -17.968 1.00 98.56 398 LEU A C 1
ATOM 3053 O O . LEU A 1 398 ? 10.081 12.245 -17.757 1.00 98.56 398 LEU A O 1
ATOM 3057 N N . LEU A 1 399 ? 7.999 11.945 -18.540 1.00 98.50 399 LEU A N 1
ATOM 3058 C CA . LEU A 1 399 ? 8.200 10.578 -19.008 1.00 98.50 399 LEU A CA 1
ATOM 3059 C C . LEU A 1 399 ? 8.470 10.612 -20.516 1.00 98.50 399 LEU A C 1
ATOM 3061 O O . LEU A 1 399 ? 7.663 11.123 -21.298 1.00 98.50 399 LEU A O 1
ATOM 3065 N N . ARG A 1 400 ? 9.614 10.067 -20.936 1.00 98.25 400 ARG A N 1
ATOM 3066 C CA . ARG A 1 400 ? 9.979 9.914 -22.351 1.00 98.25 400 ARG A CA 1
ATOM 3067 C C . ARG A 1 400 ? 9.719 8.491 -22.805 1.00 98.25 400 ARG A C 1
ATOM 3069 O O . ARG A 1 400 ? 10.043 7.545 -22.094 1.00 98.25 400 ARG A O 1
ATOM 3076 N N . TYR A 1 401 ? 9.191 8.354 -24.017 1.00 98.19 401 TYR A N 1
ATOM 3077 C CA . TYR A 1 401 ? 8.787 7.066 -24.568 1.00 98.19 401 TYR A CA 1
ATOM 3078 C C . TYR A 1 401 ? 9.487 6.751 -25.884 1.00 98.19 401 TYR A C 1
ATOM 3080 O O . TYR A 1 401 ? 9.645 7.638 -26.723 1.00 98.19 401 TYR A O 1
ATOM 3088 N N . ASP A 1 402 ? 9.773 5.471 -26.099 1.00 96.38 402 ASP A N 1
ATOM 3089 C CA . ASP A 1 402 ? 10.034 4.889 -27.414 1.00 96.38 402 ASP A CA 1
ATOM 3090 C C . ASP A 1 402 ? 9.140 3.661 -27.604 1.00 96.38 402 ASP A C 1
ATOM 3092 O O . ASP A 1 402 ? 8.980 2.863 -26.688 1.00 96.38 402 ASP A O 1
ATOM 3096 N N . ARG A 1 403 ? 8.488 3.546 -28.767 1.00 91.44 403 ARG A N 1
ATOM 3097 C CA . ARG A 1 403 ? 7.605 2.415 -29.141 1.00 91.44 403 ARG A CA 1
ATOM 3098 C C . ARG A 1 403 ? 6.564 1.957 -28.097 1.00 91.44 403 ARG A C 1
ATOM 3100 O O . ARG A 1 403 ? 6.034 0.862 -28.210 1.00 91.44 403 ARG A O 1
ATOM 3107 N N . GLY A 1 404 ? 6.203 2.814 -27.141 1.00 92.06 404 GLY A N 1
ATOM 3108 C CA . GLY A 1 404 ? 5.230 2.505 -26.084 1.00 92.06 404 GLY A CA 1
ATOM 3109 C C . GLY A 1 404 ? 5.852 2.292 -24.703 1.00 92.06 404 GLY A C 1
ATOM 3110 O O . GLY A 1 404 ? 5.149 2.474 -23.713 1.00 92.06 404 GLY A O 1
ATOM 3111 N N . HIS A 1 405 ? 7.159 2.040 -24.625 1.00 97.94 405 HIS A N 1
ATOM 3112 C CA . HIS A 1 405 ? 7.898 1.886 -23.374 1.00 97.94 405 HIS A CA 1
ATOM 3113 C C . HIS A 1 405 ? 8.487 3.204 -22.889 1.00 97.94 405 HIS A C 1
ATOM 3115 O O . HIS A 1 405 ? 8.909 4.041 -23.689 1.00 97.94 405 HIS A O 1
ATOM 3121 N N . ILE A 1 406 ? 8.526 3.388 -21.573 1.00 98.62 406 ILE A N 1
ATOM 3122 C CA . ILE A 1 406 ? 9.189 4.513 -20.919 1.00 98.62 406 ILE A CA 1
ATOM 3123 C C . ILE A 1 406 ? 10.689 4.256 -21.010 1.00 98.62 406 ILE A C 1
ATOM 3125 O O . ILE A 1 406 ? 11.198 3.308 -20.424 1.00 98.62 406 ILE A O 1
ATOM 3129 N N . VAL A 1 407 ? 11.411 5.096 -21.740 1.00 98.62 407 VAL A N 1
ATOM 3130 C CA . VAL A 1 407 ? 12.871 4.979 -21.895 1.00 98.62 407 VAL A CA 1
ATOM 3131 C C . VAL A 1 407 ? 13.633 5.884 -20.942 1.00 98.62 407 VAL A C 1
ATOM 3133 O O . VAL A 1 407 ? 14.832 5.701 -20.763 1.00 98.62 407 VAL A O 1
ATOM 3136 N N . ALA A 1 408 ? 12.966 6.871 -20.344 1.00 98.56 408 ALA A N 1
ATOM 3137 C CA . ALA A 1 408 ? 13.575 7.746 -19.358 1.00 98.56 408 ALA A CA 1
ATOM 3138 C C . ALA A 1 408 ? 12.545 8.555 -18.572 1.00 98.56 408 ALA A C 1
ATOM 3140 O O . ALA A 1 408 ? 11.459 8.861 -19.075 1.00 98.56 408 ALA A O 1
ATOM 3141 N N . VAL A 1 409 ? 12.952 8.972 -17.375 1.00 98.75 409 VAL A N 1
ATOM 3142 C CA . VAL A 1 409 ? 12.250 9.967 -16.564 1.00 98.75 409 VAL A CA 1
ATOM 3143 C C . VAL A 1 409 ? 13.182 11.142 -16.310 1.00 98.75 409 VAL A C 1
ATOM 3145 O O . VAL A 1 409 ? 14.306 10.966 -15.845 1.00 98.75 409 VAL A O 1
ATOM 3148 N N . ASP A 1 410 ? 12.715 12.344 -16.626 1.00 98.62 410 ASP A N 1
ATOM 3149 C CA . ASP A 1 410 ? 13.471 13.581 -16.469 1.00 98.62 410 ASP A CA 1
ATOM 3150 C C . ASP A 1 410 ? 12.824 14.458 -15.393 1.00 98.62 410 ASP A C 1
ATOM 3152 O O . ASP A 1 410 ? 11.622 14.718 -15.432 1.00 98.62 410 ASP A O 1
ATOM 3156 N N . TYR A 1 411 ? 13.623 14.962 -14.459 1.00 98.38 411 TYR A N 1
ATOM 3157 C CA . TYR A 1 411 ? 13.210 15.991 -13.516 1.00 98.38 411 TYR A CA 1
ATOM 3158 C C . TYR A 1 411 ? 13.273 17.354 -14.211 1.00 98.38 411 TYR A C 1
ATOM 3160 O O . TYR A 1 411 ? 14.323 17.765 -14.719 1.00 98.38 411 TYR A O 1
ATOM 3168 N N . GLN A 1 412 ? 12.142 18.053 -14.254 1.00 97.75 412 GLN A N 1
ATOM 3169 C CA . GLN A 1 412 ? 11.998 19.343 -14.916 1.00 97.75 412 GLN A CA 1
ATOM 3170 C C . GLN A 1 412 ? 11.563 20.431 -13.942 1.00 97.75 412 GLN A C 1
ATOM 3172 O O . GLN A 1 412 ? 10.760 20.193 -13.039 1.00 97.75 412 GLN A O 1
ATOM 3177 N N . VAL A 1 413 ? 12.017 21.654 -14.205 1.00 96.69 413 VAL A N 1
ATOM 3178 C CA . VAL A 1 413 ? 11.554 22.858 -13.515 1.00 96.69 413 VAL A CA 1
ATOM 3179 C C . VAL A 1 413 ? 11.067 23.899 -14.514 1.00 96.69 413 VAL A C 1
ATOM 3181 O O . VAL A 1 413 ? 11.556 23.981 -15.641 1.00 96.69 413 VAL A O 1
ATOM 3184 N N . GLN A 1 414 ? 10.112 24.722 -14.101 1.00 94.50 414 GLN A N 1
ATOM 3185 C CA . GLN A 1 414 ? 9.686 25.882 -14.866 1.00 94.50 414 GLN A CA 1
ATOM 3186 C C . GLN A 1 414 ? 10.664 27.036 -14.657 1.00 94.50 414 GLN A C 1
ATOM 3188 O O . GLN A 1 414 ? 10.927 27.463 -13.530 1.00 94.50 414 GLN A O 1
ATOM 3193 N N . ARG A 1 415 ? 11.189 27.571 -15.758 1.00 91.12 415 ARG A N 1
ATOM 3194 C CA . ARG A 1 415 ? 12.008 28.786 -15.776 1.00 91.12 415 ARG A CA 1
ATOM 3195 C C . ARG A 1 415 ? 11.294 29.843 -16.610 1.00 91.12 415 ARG A C 1
ATOM 3197 O O . ARG A 1 415 ? 10.705 29.530 -17.641 1.00 91.12 415 ARG A O 1
ATOM 3204 N N . ALA A 1 416 ? 11.324 31.085 -16.141 1.00 84.94 416 ALA A N 1
ATOM 3205 C CA . ALA A 1 416 ? 10.890 32.214 -16.950 1.00 84.94 416 ALA A CA 1
ATOM 3206 C C . ALA A 1 416 ? 12.016 32.560 -17.930 1.00 84.94 416 ALA A C 1
ATOM 3208 O O . ALA A 1 416 ? 13.139 32.823 -17.495 1.00 84.94 416 ALA A O 1
ATOM 3209 N N . GLU A 1 417 ? 11.727 32.564 -19.228 1.00 76.50 417 GLU A N 1
ATOM 3210 C CA . GLU A 1 417 ? 12.582 33.246 -20.201 1.00 76.50 417 GLU A CA 1
ATOM 3211 C C . GLU A 1 417 ? 12.209 34.736 -20.227 1.00 76.50 417 GLU A C 1
ATOM 3213 O O . GLU A 1 417 ? 11.045 35.090 -20.023 1.00 76.50 417 GLU A O 1
ATOM 3218 N N . GLU A 1 418 ? 13.195 35.627 -20.403 1.00 59.44 418 GLU A N 1
ATOM 3219 C CA . GLU A 1 418 ? 13.000 37.083 -20.329 1.00 59.44 418 GLU A CA 1
ATOM 3220 C C . GLU A 1 418 ? 11.779 37.539 -21.155 1.00 59.44 418 GLU A C 1
ATOM 3222 O O . GLU A 1 418 ? 11.757 37.443 -22.380 1.00 59.44 418 GLU A O 1
ATOM 3227 N N . TYR A 1 419 ? 10.763 38.060 -20.453 1.00 63.56 419 TYR A N 1
ATOM 3228 C CA . TYR A 1 419 ? 9.486 38.559 -20.986 1.00 63.56 419 TYR A CA 1
ATOM 3229 C C . TYR A 1 419 ? 8.552 37.524 -21.666 1.00 63.56 419 TYR A C 1
ATOM 3231 O O . TYR A 1 419 ? 7.610 37.940 -22.345 1.00 63.56 419 TYR A O 1
ATOM 3239 N N . GLN A 1 420 ? 8.741 36.210 -21.465 1.00 65.69 420 GLN A N 1
ATOM 3240 C CA . GLN A 1 420 ? 7.887 35.141 -22.023 1.00 65.69 420 GLN A CA 1
ATOM 3241 C C . GLN A 1 420 ? 7.187 34.270 -20.958 1.00 65.69 420 GLN A C 1
ATOM 3243 O O . GLN A 1 420 ? 7.364 34.453 -19.753 1.00 65.69 420 GLN A O 1
ATOM 3248 N N . GLU A 1 421 ? 6.340 33.339 -21.418 1.00 79.00 421 GLU A N 1
ATOM 3249 C CA . GLU A 1 421 ? 5.707 32.310 -20.584 1.00 79.00 421 GLU A CA 1
ATOM 3250 C C . GLU A 1 421 ? 6.747 31.355 -19.972 1.00 79.00 421 GLU A C 1
ATOM 3252 O O . GLU A 1 421 ? 7.847 31.177 -20.492 1.00 79.00 421 GLU A O 1
ATOM 3257 N N . TYR A 1 422 ? 6.394 30.727 -18.848 1.00 85.19 422 TYR A N 1
ATOM 3258 C CA . TYR A 1 422 ? 7.241 29.725 -18.204 1.00 85.19 422 TYR A CA 1
ATOM 3259 C C . TYR A 1 422 ? 7.451 28.513 -19.117 1.00 85.19 422 TYR A C 1
ATOM 3261 O O . TYR A 1 422 ? 6.487 27.888 -19.564 1.00 85.19 422 TYR A O 1
ATOM 3269 N N . VAL A 1 423 ? 8.712 28.132 -19.323 1.00 92.19 423 VAL A N 1
ATOM 3270 C CA . VAL A 1 423 ? 9.092 26.950 -20.105 1.00 92.19 423 VAL A CA 1
ATOM 3271 C C . VAL A 1 423 ? 9.643 25.876 -19.173 1.00 92.19 423 VAL A C 1
ATOM 3273 O O . VAL A 1 423 ? 10.349 26.160 -18.204 1.00 92.19 423 VAL A O 1
ATOM 3276 N N . TRP A 1 424 ? 9.304 24.621 -19.462 1.00 94.50 424 TRP A N 1
ATOM 3277 C CA . TRP A 1 424 ? 9.854 23.466 -18.761 1.00 94.50 424 TRP A CA 1
ATOM 3278 C C . TRP A 1 424 ? 11.277 23.182 -19.238 1.00 94.50 424 TRP A C 1
ATOM 3280 O O . TRP A 1 424 ? 11.493 22.892 -20.414 1.00 94.50 424 TRP A O 1
ATOM 3290 N N . VAL A 1 425 ? 12.227 23.208 -18.310 1.00 95.88 425 VAL A N 1
ATOM 3291 C CA . VAL A 1 425 ? 13.635 22.892 -18.551 1.00 95.88 425 VAL A CA 1
ATOM 3292 C C . VAL A 1 425 ? 13.989 21.638 -17.763 1.00 95.88 425 VAL A C 1
ATOM 3294 O O . VAL A 1 425 ? 13.733 21.565 -16.562 1.00 95.88 425 VAL A O 1
ATOM 3297 N N . THR A 1 426 ? 14.563 20.641 -18.436 1.00 97.25 426 THR A N 1
ATOM 3298 C CA . THR A 1 426 ? 15.104 19.448 -17.773 1.00 97.25 426 THR A CA 1
ATOM 3299 C C . THR A 1 426 ? 16.359 19.819 -16.991 1.00 97.25 426 THR A C 1
ATOM 3301 O O . THR A 1 426 ? 17.318 20.314 -17.577 1.00 97.25 426 THR A O 1
ATOM 3304 N N . GLU A 1 427 ? 16.361 19.558 -15.685 1.00 95.75 427 GLU A N 1
ATOM 3305 C CA . GLU A 1 427 ? 17.548 19.725 -14.837 1.00 95.75 427 GLU A CA 1
ATOM 3306 C C . GLU A 1 427 ? 18.344 18.428 -14.716 1.00 95.75 427 GLU A C 1
ATOM 3308 O O . GLU A 1 427 ? 19.572 18.461 -14.682 1.00 95.75 427 GLU A O 1
ATOM 3313 N N . LEU A 1 428 ? 17.651 17.287 -14.665 1.00 96.56 428 LEU A N 1
ATOM 3314 C CA . LEU A 1 428 ? 18.271 15.994 -14.407 1.00 96.56 428 LEU A CA 1
ATOM 3315 C C . LEU A 1 428 ? 17.538 14.879 -15.155 1.00 96.56 428 LEU A C 1
ATOM 3317 O O . LEU A 1 428 ? 16.314 14.802 -15.102 1.00 96.56 428 LEU A O 1
ATOM 3321 N N . ASN A 1 429 ? 18.279 13.979 -15.804 1.00 97.88 429 ASN A N 1
ATOM 3322 C CA . ASN A 1 429 ? 17.739 12.671 -16.167 1.00 97.88 429 ASN A CA 1
ATOM 3323 C C . ASN A 1 429 ? 17.800 11.786 -14.918 1.00 97.88 429 ASN A C 1
ATOM 3325 O O . ASN A 1 429 ? 18.886 11.456 -14.455 1.00 97.88 429 ASN A O 1
ATOM 3329 N N . VAL A 1 430 ? 16.641 11.472 -14.344 1.00 98.00 430 VAL A N 1
ATOM 3330 C CA . VAL A 1 430 ? 16.529 10.710 -13.092 1.00 98.00 430 VAL A CA 1
ATOM 3331 C C . VAL A 1 430 ? 16.944 9.262 -13.322 1.00 98.00 430 VAL A C 1
ATOM 3333 O O . VAL A 1 430 ? 17.723 8.697 -12.558 1.00 98.00 430 VAL A O 1
ATOM 3336 N N . VAL A 1 431 ? 16.428 8.679 -14.402 1.00 98.62 431 VAL A N 1
ATOM 3337 C CA . VAL A 1 431 ? 16.679 7.293 -14.783 1.00 98.62 431 VAL A CA 1
ATOM 3338 C C . VAL A 1 431 ? 16.461 7.116 -16.281 1.00 98.62 431 VAL A C 1
ATOM 3340 O O . VAL A 1 431 ? 15.629 7.801 -16.890 1.00 98.62 431 VAL A O 1
ATOM 3343 N N . SER A 1 432 ? 17.208 6.190 -16.872 1.00 98.62 432 SER A N 1
ATOM 3344 C CA . SER A 1 432 ? 17.034 5.713 -18.242 1.00 98.62 432 SER A CA 1
ATOM 3345 C C . SER A 1 432 ? 16.865 4.196 -18.264 1.00 98.62 432 SER A C 1
ATOM 3347 O O . SER A 1 432 ? 17.495 3.486 -17.485 1.00 98.62 432 SER A O 1
ATOM 3349 N N . TYR A 1 433 ? 16.035 3.698 -19.175 1.00 98.75 433 TYR A N 1
ATOM 3350 C CA . TYR A 1 433 ? 15.688 2.286 -19.305 1.00 98.75 433 TYR A CA 1
ATOM 3351 C C . TYR A 1 433 ? 15.983 1.781 -20.713 1.00 98.75 433 TYR A C 1
ATOM 3353 O O . TYR A 1 433 ? 15.796 2.502 -21.699 1.00 98.75 433 TYR A O 1
ATOM 3361 N N . ARG A 1 434 ? 16.407 0.522 -20.818 1.00 98.56 434 ARG A N 1
ATOM 3362 C CA . ARG A 1 434 ? 16.619 -0.152 -22.100 1.00 98.56 434 ARG A CA 1
ATOM 3363 C C . ARG A 1 434 ? 15.909 -1.483 -22.151 1.00 98.56 434 ARG A C 1
ATOM 3365 O O . ARG A 1 434 ? 15.866 -2.220 -21.168 1.00 98.56 434 ARG A O 1
ATOM 3372 N N . TYR A 1 435 ? 15.449 -1.794 -23.352 1.00 98.56 435 TYR A N 1
ATOM 3373 C CA . TYR A 1 435 ? 14.653 -2.971 -23.638 1.00 98.56 435 TYR A CA 1
ATOM 3374 C C . TYR A 1 435 ? 15.327 -3.826 -24.704 1.00 98.56 435 TYR A C 1
ATOM 3376 O O . TYR A 1 435 ? 16.083 -3.310 -25.533 1.00 98.56 435 TYR A O 1
ATOM 3384 N N . ASP A 1 436 ? 15.066 -5.127 -24.670 1.00 96.69 436 ASP A N 1
ATOM 3385 C CA . ASP A 1 436 ? 15.361 -6.002 -25.800 1.00 96.69 436 ASP A CA 1
ATOM 3386 C C . ASP A 1 436 ? 14.237 -5.971 -26.853 1.00 96.69 436 ASP A C 1
ATOM 3388 O O . ASP A 1 436 ? 13.216 -5.300 -26.689 1.00 96.69 436 ASP A O 1
ATOM 3392 N N . ASP A 1 437 ? 14.415 -6.714 -27.948 1.00 95.00 437 ASP A N 1
ATOM 3393 C CA . ASP A 1 437 ? 13.433 -6.781 -29.039 1.00 95.00 437 ASP A CA 1
ATOM 3394 C C . ASP A 1 437 ? 12.091 -7.415 -28.620 1.00 95.00 437 ASP A C 1
ATOM 3396 O O . ASP A 1 437 ? 11.094 -7.259 -29.326 1.00 95.00 437 ASP A O 1
ATOM 3400 N N . ALA A 1 438 ? 12.052 -8.118 -27.482 1.00 94.19 438 ALA A N 1
ATOM 3401 C CA . ALA A 1 438 ? 10.837 -8.687 -26.904 1.00 94.19 438 ALA A CA 1
ATOM 3402 C C . ALA A 1 438 ? 10.123 -7.715 -25.943 1.00 94.19 438 ALA A C 1
ATOM 3404 O O . ALA A 1 438 ? 9.063 -8.053 -25.423 1.00 94.19 438 ALA A O 1
ATOM 3405 N N . GLY A 1 439 ? 10.670 -6.514 -25.715 1.00 94.50 439 GLY A N 1
ATOM 3406 C CA . GLY A 1 439 ? 10.098 -5.518 -24.806 1.00 94.50 439 GLY A CA 1
ATOM 3407 C C . GLY A 1 439 ? 10.405 -5.770 -23.327 1.00 94.50 439 GLY A C 1
ATOM 3408 O O . GLY A 1 439 ? 9.725 -5.218 -22.465 1.00 94.50 439 GLY A O 1
ATOM 3409 N N . ARG A 1 440 ? 11.413 -6.590 -23.002 1.00 97.56 440 ARG A N 1
ATOM 3410 C CA . ARG A 1 440 ? 11.846 -6.831 -21.614 1.00 97.56 440 ARG A CA 1
ATOM 3411 C C . ARG A 1 440 ? 12.819 -5.766 -21.159 1.00 97.56 440 ARG A C 1
ATOM 3413 O O . ARG A 1 440 ? 13.760 -5.462 -21.887 1.00 97.56 440 ARG A O 1
ATOM 3420 N N . LEU A 1 441 ? 12.650 -5.252 -19.942 1.00 98.50 441 LEU A N 1
ATOM 3421 C CA . LEU A 1 441 ? 13.594 -4.315 -19.332 1.00 98.50 441 LEU A CA 1
ATOM 3422 C C . LEU A 1 441 ? 14.927 -5.014 -19.045 1.00 98.50 441 LEU A C 1
ATOM 3424 O O . LEU A 1 441 ? 15.014 -5.807 -18.117 1.00 98.50 441 LEU A O 1
ATOM 3428 N N . ILE A 1 442 ? 15.974 -4.721 -19.810 1.00 98.44 442 ILE A N 1
ATOM 3429 C CA . ILE A 1 442 ? 17.289 -5.372 -19.671 1.00 98.44 442 ILE A CA 1
ATOM 3430 C C . ILE A 1 442 ? 18.314 -4.519 -18.930 1.00 98.44 442 ILE A C 1
ATOM 3432 O O . ILE A 1 442 ? 19.293 -5.064 -18.426 1.00 98.44 442 ILE A O 1
ATOM 3436 N N . GLU A 1 443 ? 18.114 -3.203 -18.862 1.00 98.50 443 GLU A N 1
ATOM 3437 C CA . GLU A 1 443 ? 19.018 -2.290 -18.163 1.00 98.50 443 GLU A CA 1
ATOM 3438 C C . GLU A 1 443 ? 18.257 -1.071 -17.632 1.00 98.50 443 GLU A C 1
ATOM 3440 O O . GLU A 1 443 ? 17.416 -0.506 -18.335 1.00 98.50 443 GLU A O 1
ATOM 3445 N N . ALA A 1 444 ? 18.582 -0.654 -16.411 1.00 98.56 444 ALA A N 1
ATOM 3446 C CA . ALA A 1 444 ? 18.163 0.621 -15.844 1.00 98.56 444 ALA A CA 1
ATOM 3447 C C . ALA A 1 444 ? 19.381 1.371 -15.310 1.00 98.56 444 ALA A C 1
ATOM 3449 O O . ALA A 1 444 ? 20.134 0.822 -14.508 1.00 98.56 444 ALA A O 1
ATOM 3450 N N . THR A 1 445 ? 19.556 2.614 -15.747 1.00 98.50 445 THR A N 1
ATOM 3451 C CA . THR A 1 445 ? 20.701 3.464 -15.411 1.00 98.50 445 THR A CA 1
ATOM 3452 C C . THR A 1 445 ? 20.228 4.670 -14.613 1.00 98.50 445 THR A C 1
ATOM 3454 O O . THR A 1 445 ? 19.382 5.424 -15.096 1.00 98.50 445 THR A O 1
ATOM 3457 N N . ASN A 1 446 ? 20.761 4.855 -13.406 1.00 96.88 446 ASN A N 1
ATOM 3458 C CA . ASN A 1 446 ? 20.413 5.984 -12.543 1.00 96.88 446 ASN A CA 1
ATOM 3459 C C . ASN A 1 446 ? 21.074 7.299 -13.006 1.00 96.88 446 ASN A C 1
ATOM 3461 O O . ASN A 1 446 ? 21.917 7.321 -13.906 1.00 96.88 446 ASN A O 1
ATOM 3465 N N . ALA A 1 447 ? 20.727 8.403 -12.345 1.00 95.56 447 ALA A N 1
ATOM 3466 C CA . ALA A 1 447 ? 21.236 9.742 -12.644 1.00 95.56 447 ALA A CA 1
ATOM 3467 C C . ALA A 1 447 ? 22.772 9.900 -12.577 1.00 95.56 447 ALA A C 1
ATOM 3469 O O . ALA A 1 447 ? 23.316 10.844 -13.152 1.00 95.56 447 ALA A O 1
ATOM 3470 N N . VAL A 1 448 ? 23.480 9.003 -11.879 1.00 95.44 448 VAL A N 1
ATOM 3471 C CA . VAL A 1 448 ? 24.950 9.027 -11.729 1.00 95.44 448 VAL A CA 1
ATOM 3472 C C . VAL A 1 448 ? 25.641 8.118 -12.760 1.00 95.44 448 VAL A C 1
ATOM 3474 O O . VAL A 1 448 ? 26.866 8.090 -12.847 1.00 95.44 448 VAL A O 1
ATOM 3477 N N . GLY A 1 449 ? 24.870 7.411 -13.592 1.00 95.31 449 GLY A N 1
ATOM 3478 C CA . GLY A 1 449 ? 25.384 6.512 -14.625 1.00 95.31 449 GLY A CA 1
ATOM 3479 C C . GLY A 1 449 ? 25.625 5.077 -14.151 1.00 95.31 449 GLY A C 1
ATOM 3480 O O . GLY A 1 449 ? 26.231 4.294 -14.880 1.00 95.31 449 GLY A O 1
ATOM 3481 N N . GLU A 1 450 ? 25.167 4.715 -12.954 1.00 97.19 450 GLU A N 1
ATOM 3482 C CA . GLU A 1 450 ? 25.225 3.340 -12.461 1.00 97.19 450 GLU A CA 1
ATOM 3483 C C . GLU A 1 450 ? 24.069 2.528 -13.053 1.00 97.19 450 GLU A C 1
ATOM 3485 O O . GLU A 1 450 ? 22.916 2.960 -13.004 1.00 97.19 450 GLU A O 1
ATOM 3490 N N . SER A 1 451 ? 24.378 1.351 -13.602 1.00 97.38 451 SER A N 1
ATOM 3491 C CA . SER A 1 451 ? 23.398 0.484 -14.261 1.00 97.38 451 SER A CA 1
ATOM 3492 C C . SER A 1 451 ? 23.143 -0.805 -13.492 1.00 97.38 451 SER A C 1
ATOM 3494 O O . SER A 1 451 ? 24.085 -1.483 -13.082 1.00 97.38 451 SER A O 1
ATOM 3496 N N . GLU A 1 452 ? 21.878 -1.204 -13.422 1.00 97.50 452 GLU A N 1
ATOM 3497 C CA . GLU A 1 452 ? 21.471 -2.575 -13.120 1.00 97.50 452 GLU A CA 1
ATOM 3498 C C . GLU A 1 452 ? 21.025 -3.291 -14.394 1.00 97.50 452 GLU A C 1
ATOM 3500 O O . GLU A 1 452 ? 20.401 -2.672 -15.257 1.00 97.50 452 GLU A O 1
ATOM 3505 N N . ARG A 1 453 ? 21.309 -4.592 -14.504 1.00 98.50 453 ARG A N 1
ATOM 3506 C CA . ARG A 1 453 ? 20.936 -5.420 -15.659 1.00 98.50 453 ARG A CA 1
ATOM 3507 C C . ARG A 1 453 ? 20.080 -6.607 -15.253 1.00 98.50 453 ARG A C 1
ATOM 3509 O O . ARG A 1 453 ? 20.269 -7.163 -14.175 1.00 98.50 453 ARG A O 1
ATOM 3516 N N . TYR A 1 454 ? 19.187 -7.021 -16.147 1.00 98.38 454 TYR A N 1
ATOM 3517 C CA . TYR A 1 454 ? 18.266 -8.133 -15.918 1.00 98.38 454 TYR A CA 1
ATOM 3518 C C . TYR A 1 454 ? 18.335 -9.147 -17.056 1.00 98.38 454 TYR A C 1
ATOM 3520 O O . TYR A 1 454 ? 18.433 -8.783 -18.232 1.00 98.38 454 TYR A O 1
ATOM 3528 N N . ARG A 1 455 ? 18.243 -10.430 -16.709 1.00 98.31 455 ARG A N 1
ATOM 3529 C CA . ARG A 1 455 ? 18.060 -11.529 -17.661 1.00 98.31 455 ARG A CA 1
ATOM 3530 C C . ARG A 1 455 ? 16.826 -12.321 -17.290 1.00 98.31 455 ARG A C 1
ATOM 3532 O O . ARG A 1 455 ? 16.522 -12.477 -16.112 1.00 98.31 455 ARG A O 1
ATOM 3539 N N . TYR A 1 456 ? 16.180 -12.872 -18.306 1.00 98.31 456 TYR A N 1
ATOM 3540 C CA . TYR A 1 456 ? 14.898 -13.547 -18.178 1.00 98.31 456 TYR A CA 1
ATOM 3541 C C . TYR A 1 456 ? 14.905 -14.884 -18.909 1.00 98.31 456 TYR A C 1
ATOM 3543 O O . TYR A 1 456 ? 15.703 -15.088 -19.832 1.00 98.31 456 TYR A O 1
ATOM 3551 N N . ASP A 1 457 ? 13.978 -15.756 -18.533 1.00 96.38 457 ASP A N 1
ATOM 3552 C CA . ASP A 1 457 ? 13.594 -16.912 -19.335 1.00 96.38 457 ASP A CA 1
ATOM 3553 C C . ASP A 1 457 ? 12.705 -16.504 -20.534 1.00 96.38 457 ASP A C 1
ATOM 3555 O O . ASP A 1 457 ? 12.524 -15.320 -20.847 1.00 96.38 457 ASP A O 1
ATOM 3559 N N . ASP A 1 458 ? 12.182 -17.491 -21.261 1.00 94.94 458 ASP A N 1
ATOM 3560 C CA . ASP A 1 458 ? 11.274 -17.289 -22.395 1.00 94.94 458 ASP A CA 1
ATOM 3561 C C . ASP A 1 458 ? 9.873 -16.805 -21.979 1.00 94.94 458 ASP A C 1
ATOM 3563 O O . ASP A 1 458 ? 9.168 -16.188 -22.781 1.00 94.94 458 ASP A O 1
ATOM 3567 N N . GLN A 1 459 ? 9.501 -17.006 -20.716 1.00 95.38 459 GLN A N 1
ATOM 3568 C CA . GLN A 1 459 ? 8.228 -16.615 -20.111 1.00 95.38 459 GLN A CA 1
ATOM 3569 C C . GLN A 1 459 ? 8.328 -15.321 -19.294 1.00 95.38 459 GLN A C 1
ATOM 3571 O O . GLN A 1 459 ? 7.416 -14.997 -18.535 1.00 95.38 459 GLN A O 1
ATOM 3576 N N . GLN A 1 460 ? 9.390 -14.541 -19.529 1.00 95.56 460 GLN A N 1
ATOM 3577 C CA . GLN A 1 460 ? 9.623 -13.213 -18.954 1.00 95.56 460 GLN A CA 1
ATOM 3578 C C . GLN A 1 460 ? 9.901 -13.219 -17.440 1.00 95.56 460 GLN A C 1
ATOM 3580 O O . GLN A 1 460 ? 9.871 -12.161 -16.815 1.00 95.56 460 GLN A O 1
ATOM 3585 N N . VAL A 1 461 ? 10.211 -14.372 -16.842 1.00 97.44 461 VAL A N 1
ATOM 3586 C CA . VAL A 1 461 ? 10.581 -14.472 -15.427 1.00 97.44 461 VAL A CA 1
ATOM 3587 C C . VAL A 1 461 ? 12.073 -14.167 -15.255 1.00 97.44 461 VAL A C 1
ATOM 3589 O O . VAL A 1 461 ? 12.901 -14.679 -16.009 1.00 97.44 461 VAL A O 1
ATOM 3592 N N . ILE A 1 462 ? 12.437 -13.331 -14.274 1.00 97.69 462 ILE A N 1
ATOM 3593 C CA . ILE A 1 462 ? 13.840 -12.986 -13.977 1.00 97.69 462 ILE A CA 1
ATOM 3594 C C . ILE A 1 462 ? 14.643 -14.237 -13.591 1.00 97.69 462 ILE A C 1
ATOM 3596 O O . ILE A 1 462 ? 14.271 -14.983 -12.690 1.00 97.69 462 ILE A O 1
ATOM 3600 N N . LEU A 1 463 ? 15.787 -14.426 -14.249 1.00 97.88 463 LEU A N 1
ATOM 3601 C CA . LEU A 1 463 ? 16.795 -15.445 -13.939 1.00 97.88 463 LEU A CA 1
ATOM 3602 C C . LEU A 1 463 ? 18.045 -14.845 -13.295 1.00 97.88 463 LEU A C 1
ATOM 3604 O O . LEU A 1 463 ? 18.701 -15.511 -12.498 1.00 97.88 463 LEU A O 1
ATOM 3608 N N . GLU A 1 464 ? 18.389 -13.607 -13.655 1.00 98.31 464 GLU A N 1
ATOM 3609 C CA . GLU A 1 464 ? 19.562 -12.910 -13.134 1.00 98.31 464 GLU A CA 1
ATOM 3610 C C . GLU A 1 464 ? 19.297 -11.407 -13.010 1.00 98.31 464 GLU A C 1
ATOM 3612 O O . GLU A 1 464 ? 18.699 -10.798 -13.901 1.00 98.31 464 GLU A O 1
ATOM 3617 N N . ARG A 1 465 ? 19.806 -10.813 -11.930 1.00 98.06 465 ARG A N 1
ATOM 3618 C CA . ARG A 1 465 ? 19.897 -9.369 -11.710 1.00 98.06 465 ARG A CA 1
ATOM 3619 C C . ARG A 1 465 ? 21.327 -9.024 -11.334 1.00 98.06 465 ARG A C 1
ATOM 3621 O O . ARG A 1 465 ? 21.818 -9.477 -10.307 1.00 98.06 465 ARG A O 1
ATOM 3628 N N . GLU A 1 466 ? 21.962 -8.179 -12.126 1.00 98.12 466 GLU A N 1
ATOM 3629 C CA . GLU A 1 466 ? 23.304 -7.665 -11.871 1.00 98.12 466 GLU A CA 1
ATOM 3630 C C . GLU A 1 466 ? 23.204 -6.216 -11.387 1.00 98.12 466 GLU A C 1
ATOM 3632 O O . GLU A 1 466 ? 22.594 -5.377 -12.052 1.00 98.12 466 GLU A O 1
ATOM 3637 N N . LEU A 1 467 ? 23.786 -5.912 -10.228 1.00 96.38 467 LEU A N 1
ATOM 3638 C CA . LEU A 1 467 ? 23.875 -4.553 -9.696 1.00 96.38 467 LEU A CA 1
ATOM 3639 C C . LEU A 1 467 ? 25.097 -3.822 -10.254 1.00 96.38 467 LEU A C 1
ATOM 3641 O O . LEU A 1 467 ? 26.096 -4.443 -10.617 1.00 96.38 467 LEU A O 1
ATOM 3645 N N . ALA A 1 468 ? 25.081 -2.490 -10.198 1.00 92.56 468 ALA A N 1
ATOM 3646 C CA . ALA A 1 468 ? 26.199 -1.658 -10.647 1.00 92.56 468 ALA A CA 1
ATOM 3647 C C . ALA A 1 468 ? 27.539 -1.986 -9.960 1.00 92.56 468 ALA A C 1
ATOM 3649 O O . ALA A 1 468 ? 28.599 -1.863 -10.568 1.00 92.56 468 ALA A O 1
ATOM 3650 N N . GLY A 1 469 ? 27.493 -2.456 -8.708 1.00 90.12 469 GLY A N 1
ATOM 3651 C CA . GLY A 1 469 ? 28.668 -2.900 -7.952 1.00 90.12 469 GLY A CA 1
ATOM 3652 C C . GLY A 1 469 ? 29.244 -4.262 -8.372 1.00 90.12 469 GLY A C 1
ATOM 3653 O O . GLY A 1 469 ? 30.198 -4.719 -7.748 1.00 90.12 469 GLY A O 1
ATOM 3654 N N . GLY A 1 470 ? 28.670 -4.932 -9.380 1.00 90.94 470 GLY A N 1
ATOM 3655 C CA . GLY A 1 470 ? 29.107 -6.244 -9.879 1.00 90.94 470 GLY A CA 1
ATOM 3656 C C . GLY A 1 470 ? 28.587 -7.449 -9.084 1.00 90.94 470 GLY A C 1
ATOM 3657 O O . GLY A 1 470 ? 28.951 -8.587 -9.377 1.00 90.94 470 GLY A O 1
ATOM 3658 N N . ALA A 1 471 ? 27.747 -7.222 -8.072 1.00 95.62 471 ALA A N 1
ATOM 3659 C CA . ALA A 1 471 ? 27.011 -8.290 -7.404 1.00 95.62 471 ALA A CA 1
ATOM 3660 C C . ALA A 1 471 ? 25.884 -8.795 -8.316 1.00 95.62 471 ALA A C 1
ATOM 3662 O O . ALA A 1 471 ? 25.126 -7.983 -8.846 1.00 95.62 471 ALA A O 1
ATOM 3663 N N . SER A 1 472 ? 25.748 -10.115 -8.444 1.00 97.38 472 SER A N 1
ATOM 3664 C CA . SER A 1 472 ? 24.677 -10.740 -9.226 1.00 97.38 472 SER A CA 1
ATOM 3665 C C . SER A 1 472 ? 23.815 -11.608 -8.327 1.00 97.38 472 SER A C 1
ATOM 3667 O O . SER A 1 472 ? 24.332 -12.294 -7.447 1.00 97.38 472 SER A O 1
ATOM 3669 N N . PHE A 1 473 ? 22.516 -11.582 -8.573 1.00 97.31 473 PHE A N 1
ATOM 3670 C CA . PHE A 1 473 ? 21.498 -12.387 -7.912 1.00 97.31 473 PHE A CA 1
ATOM 3671 C C . PHE A 1 473 ? 20.842 -13.285 -8.947 1.00 97.31 473 PHE A C 1
ATOM 3673 O O . PHE A 1 473 ? 20.689 -12.879 -10.099 1.00 97.31 473 PHE A O 1
ATOM 3680 N N . PHE A 1 474 ? 20.471 -14.490 -8.540 1.00 97.94 474 PHE A N 1
ATOM 3681 C CA . PHE A 1 474 ? 19.969 -15.531 -9.421 1.00 97.94 474 PHE A CA 1
ATOM 3682 C C . PHE A 1 474 ? 18.766 -16.225 -8.803 1.00 97.94 474 PHE A C 1
ATOM 3684 O O . PHE A 1 474 ? 18.732 -16.453 -7.591 1.00 97.94 474 PHE A O 1
ATOM 3691 N N . TRP A 1 475 ? 17.824 -16.614 -9.655 1.00 98.00 475 TRP A N 1
ATOM 3692 C CA . TRP A 1 475 ? 16.593 -17.280 -9.252 1.00 98.00 475 TRP A CA 1
ATOM 3693 C C . TRP A 1 475 ? 16.431 -18.616 -9.968 1.00 98.00 475 TRP A C 1
ATOM 3695 O O . TRP A 1 475 ? 16.769 -18.766 -11.143 1.00 98.00 475 TRP A O 1
ATOM 3705 N N . GLU A 1 476 ? 15.864 -19.578 -9.250 1.00 97.88 476 GLU A N 1
ATOM 3706 C CA . GLU A 1 476 ? 15.376 -20.843 -9.790 1.00 97.88 476 GLU A CA 1
ATOM 3707 C C . GLU A 1 476 ? 13.891 -20.983 -9.458 1.00 97.88 476 GLU A C 1
ATOM 3709 O O . GLU A 1 476 ? 13.472 -20.731 -8.325 1.00 97.88 476 GLU A O 1
ATOM 3714 N N . TRP A 1 477 ? 13.096 -21.397 -10.442 1.00 97.81 477 TRP A N 1
ATOM 3715 C CA . TRP A 1 477 ? 11.636 -21.390 -10.381 1.00 97.81 477 TRP A CA 1
ATOM 3716 C C . TRP A 1 477 ? 11.081 -22.807 -10.534 1.00 97.81 477 TRP A C 1
ATOM 3718 O O . TRP A 1 477 ? 11.549 -23.573 -11.371 1.00 97.81 477 TRP A O 1
ATOM 3728 N N . GLU A 1 478 ? 10.085 -23.168 -9.723 1.00 94.81 478 GLU A N 1
ATOM 3729 C CA . GLU A 1 478 ? 9.424 -24.485 -9.790 1.00 94.81 478 GLU A CA 1
ATOM 3730 C C . GLU A 1 478 ? 8.464 -24.589 -10.982 1.00 94.81 478 GLU A C 1
ATOM 3732 O O . GLU A 1 478 ? 8.393 -25.594 -11.687 1.00 94.81 478 GLU A O 1
ATOM 3737 N N . ARG A 1 479 ? 7.673 -23.531 -11.155 1.00 94.00 479 ARG A N 1
ATOM 3738 C CA . ARG A 1 479 ? 6.599 -23.378 -12.140 1.00 94.00 479 ARG A CA 1
ATOM 3739 C C . ARG A 1 479 ? 7.018 -22.316 -13.157 1.00 94.00 479 ARG A C 1
ATOM 3741 O O . ARG A 1 479 ? 8.139 -21.820 -13.110 1.00 94.00 479 ARG A O 1
ATOM 3748 N N . SER A 1 480 ? 6.122 -21.944 -14.063 1.00 94.50 480 SER A N 1
ATOM 3749 C CA . SER A 1 480 ? 6.449 -21.044 -15.167 1.00 94.50 480 SER A CA 1
ATOM 3750 C C . SER A 1 480 ? 5.398 -19.938 -15.354 1.00 94.50 480 SER A C 1
ATOM 3752 O O . SER A 1 480 ? 4.262 -20.051 -14.876 1.00 94.50 480 SER A O 1
ATOM 3754 N N . GLY A 1 481 ? 5.789 -18.846 -16.018 1.00 95.38 481 GLY A N 1
ATOM 3755 C CA . GLY A 1 481 ? 4.928 -17.694 -16.284 1.00 95.38 481 GLY A CA 1
ATOM 3756 C C . GLY A 1 481 ? 4.411 -17.056 -14.995 1.00 95.38 481 GLY A C 1
ATOM 3757 O O . GLY A 1 481 ? 5.099 -17.039 -13.976 1.00 95.38 481 GLY A O 1
ATOM 3758 N N . LYS A 1 482 ? 3.167 -16.570 -15.000 1.00 96.38 482 LYS A N 1
ATOM 3759 C CA . LYS A 1 482 ? 2.565 -15.924 -13.818 1.00 96.38 482 LYS A CA 1
ATOM 3760 C C . LYS A 1 482 ? 2.403 -16.830 -12.592 1.00 96.38 482 LYS A C 1
ATOM 3762 O O . LYS A 1 482 ? 2.193 -16.322 -11.496 1.00 96.38 482 LYS A O 1
ATOM 3767 N N . ALA A 1 483 ? 2.492 -18.148 -12.775 1.00 96.06 483 ALA A N 1
ATOM 3768 C CA . ALA A 1 483 ? 2.426 -19.128 -11.697 1.00 96.06 483 ALA A CA 1
ATOM 3769 C C . ALA A 1 483 ? 3.815 -19.503 -11.149 1.00 96.06 483 ALA A C 1
ATOM 3771 O O . ALA A 1 483 ? 3.895 -20.374 -10.281 1.00 96.06 483 ALA A O 1
ATOM 3772 N N . ALA A 1 484 ? 4.900 -18.906 -11.665 1.00 96.75 484 ALA A N 1
ATOM 3773 C CA . ALA A 1 484 ? 6.263 -19.167 -11.220 1.00 96.75 484 ALA A CA 1
ATOM 3774 C C . ALA A 1 484 ? 6.440 -18.854 -9.727 1.00 96.75 484 ALA A C 1
ATOM 3776 O O . ALA A 1 484 ? 6.039 -17.802 -9.230 1.00 96.75 484 ALA A O 1
ATOM 3777 N N . ARG A 1 485 ? 7.066 -19.804 -9.029 1.00 95.12 485 ARG A N 1
ATOM 3778 C CA . ARG A 1 485 ? 7.305 -19.783 -7.588 1.00 95.12 485 ARG A CA 1
ATOM 3779 C C . ARG A 1 485 ? 8.777 -20.073 -7.310 1.00 95.12 485 ARG A C 1
ATOM 3781 O O . ARG A 1 485 ? 9.302 -21.067 -7.817 1.00 95.12 485 ARG A O 1
ATOM 3788 N N . CYS A 1 486 ? 9.441 -19.191 -6.568 1.00 97.56 486 CYS A N 1
ATOM 3789 C CA . CYS A 1 486 ? 10.882 -19.243 -6.331 1.00 97.56 486 CYS A CA 1
ATOM 3790 C C . CYS A 1 486 ? 11.238 -20.472 -5.485 1.00 97.56 486 CYS A C 1
ATOM 3792 O O . CYS A 1 486 ? 10.725 -20.624 -4.381 1.00 97.56 486 CYS A O 1
ATOM 3794 N N . MET A 1 487 ? 12.106 -21.354 -5.981 1.00 97.38 487 MET A N 1
ATOM 3795 C CA . MET A 1 487 ? 12.663 -22.492 -5.229 1.00 97.38 487 MET A CA 1
ATOM 3796 C C . MET A 1 487 ? 14.022 -22.178 -4.625 1.00 97.38 487 MET A C 1
ATOM 3798 O O . MET A 1 487 ? 14.412 -22.781 -3.624 1.00 97.38 487 MET A O 1
ATOM 3802 N N . ARG A 1 488 ? 14.764 -21.261 -5.245 1.00 97.25 488 ARG A N 1
ATOM 3803 C CA . ARG A 1 488 ? 16.088 -20.863 -4.789 1.00 97.25 488 ARG A CA 1
ATOM 3804 C C . ARG A 1 488 ? 16.394 -19.443 -5.227 1.00 97.25 488 ARG A C 1
ATOM 3806 O O . ARG A 1 488 ? 16.165 -19.094 -6.381 1.00 97.25 488 ARG A O 1
ATOM 3813 N N . HIS A 1 489 ? 16.974 -18.673 -4.321 1.00 97.25 489 HIS A N 1
ATOM 3814 C CA . HIS A 1 489 ? 17.485 -17.339 -4.584 1.00 97.25 489 HIS A CA 1
ATOM 3815 C C . HIS A 1 489 ? 18.887 -17.225 -3.985 1.00 97.25 489 HIS A C 1
ATOM 3817 O O . HIS A 1 489 ? 19.075 -17.428 -2.785 1.00 97.25 489 HIS A O 1
ATOM 3823 N N . TRP A 1 490 ? 19.888 -16.961 -4.823 1.00 96.69 490 TRP A N 1
ATOM 3824 C CA . TRP A 1 490 ? 21.285 -16.913 -4.391 1.00 96.69 490 TRP A CA 1
ATOM 3825 C C . TRP A 1 490 ? 22.037 -15.766 -5.050 1.00 96.69 490 TRP A C 1
ATOM 3827 O O . TRP A 1 490 ? 21.648 -15.278 -6.110 1.00 96.69 490 TRP A O 1
ATOM 3837 N N . ALA A 1 491 ? 23.130 -15.344 -4.424 1.00 96.25 491 ALA A N 1
ATOM 3838 C CA . ALA A 1 491 ? 24.000 -14.307 -4.960 1.00 96.25 491 ALA A CA 1
ATOM 3839 C C . ALA A 1 491 ? 25.320 -14.884 -5.494 1.00 96.25 491 ALA A C 1
ATOM 3841 O O . ALA A 1 491 ? 25.686 -16.033 -5.240 1.00 96.25 491 ALA A O 1
ATOM 3842 N N . SER A 1 492 ? 26.088 -14.057 -6.203 1.00 95.44 492 SER A N 1
ATOM 3843 C CA . SER A 1 492 ? 27.458 -14.366 -6.627 1.00 95.44 492 SER A CA 1
ATOM 3844 C C . SER A 1 492 ? 28.447 -14.500 -5.455 1.00 95.44 492 SER A C 1
ATOM 3846 O O . SER A 1 492 ? 29.578 -14.947 -5.652 1.00 95.44 492 SER A O 1
ATOM 3848 N N . PHE A 1 493 ? 28.030 -14.156 -4.232 1.00 91.75 493 PHE A N 1
ATOM 3849 C CA . PHE A 1 493 ? 28.782 -14.317 -2.989 1.00 91.75 493 PHE A CA 1
ATOM 3850 C C . PHE A 1 493 ? 28.100 -15.318 -2.042 1.00 91.75 493 PHE A C 1
ATOM 3852 O O . PHE A 1 493 ? 26.880 -15.416 -1.971 1.00 91.75 493 PHE A O 1
ATOM 3859 N N . SER A 1 494 ? 28.899 -16.053 -1.264 1.00 83.94 494 SER A N 1
ATOM 3860 C CA . SER A 1 494 ? 28.454 -17.243 -0.515 1.00 83.94 494 SER A CA 1
ATOM 3861 C C . SER A 1 494 ? 27.543 -16.980 0.687 1.00 83.94 494 SER A C 1
ATOM 3863 O O . SER A 1 494 ? 27.043 -17.926 1.282 1.00 83.94 494 SER A O 1
ATOM 3865 N N . GLN A 1 495 ? 27.377 -15.725 1.101 1.00 85.88 495 GLN A N 1
ATOM 3866 C CA . GLN A 1 495 ? 26.580 -15.364 2.281 1.00 85.88 495 GLN A CA 1
ATOM 3867 C C . GLN A 1 495 ? 25.070 -15.395 2.006 1.00 85.88 495 GLN A C 1
ATOM 3869 O O . GLN A 1 495 ? 24.287 -15.213 2.932 1.00 85.88 495 GLN A O 1
ATOM 3874 N N . MET A 1 496 ? 24.664 -15.619 0.753 1.00 91.94 496 MET A N 1
ATOM 3875 C CA . MET A 1 496 ? 23.269 -15.627 0.339 1.00 91.94 496 MET A CA 1
ATOM 3876 C C . MET A 1 496 ? 22.990 -16.786 -0.624 1.00 91.94 496 MET A C 1
ATOM 3878 O O . MET A 1 496 ? 23.369 -16.752 -1.794 1.00 91.94 496 MET A O 1
ATOM 3882 N N . ASP A 1 497 ? 22.313 -17.804 -0.105 1.00 95.00 497 ASP A N 1
ATOM 3883 C CA . ASP A 1 497 ? 21.754 -18.943 -0.836 1.00 95.00 497 ASP A CA 1
ATOM 3884 C C . ASP A 1 497 ? 20.569 -19.454 -0.016 1.00 95.00 497 ASP A C 1
ATOM 3886 O O . ASP A 1 497 ? 20.747 -20.153 0.983 1.00 95.00 497 ASP A O 1
ATOM 3890 N N . THR A 1 498 ? 19.371 -19.030 -0.399 1.00 96.06 498 THR A N 1
ATOM 3891 C CA . THR A 1 498 ? 18.131 -19.390 0.283 1.00 96.06 498 THR A CA 1
ATOM 3892 C C . THR A 1 498 ? 17.334 -20.328 -0.605 1.00 96.06 498 THR A C 1
ATOM 3894 O O . THR A 1 498 ? 17.182 -20.080 -1.803 1.00 96.06 498 THR A O 1
ATOM 3897 N N . ARG A 1 499 ? 16.811 -21.410 -0.025 1.00 97.31 499 ARG A N 1
ATOM 3898 C CA . ARG A 1 499 ? 15.952 -22.377 -0.721 1.00 97.31 499 ARG A CA 1
ATOM 3899 C C . ARG A 1 499 ? 14.579 -22.426 -0.081 1.00 97.31 499 ARG A C 1
ATOM 3901 O O . ARG A 1 499 ? 14.458 -22.310 1.134 1.00 97.31 499 ARG A O 1
ATOM 3908 N N . TYR A 1 500 ? 13.568 -22.660 -0.900 1.00 97.44 500 TYR A N 1
ATOM 3909 C CA . TYR A 1 500 ? 12.174 -22.658 -0.486 1.00 97.44 500 TYR A CA 1
ATOM 3910 C C . TYR A 1 500 ? 11.539 -24.000 -0.833 1.00 97.44 500 TYR A C 1
ATOM 3912 O O . TYR A 1 500 ? 11.498 -24.400 -1.998 1.00 97.44 500 TYR A O 1
ATOM 3920 N N . ALA A 1 501 ? 11.048 -24.695 0.188 1.00 96.75 501 ALA A N 1
ATOM 3921 C CA . ALA A 1 501 ? 10.249 -25.899 0.050 1.00 96.75 501 ALA A CA 1
ATOM 3922 C C . ALA A 1 501 ? 8.805 -25.552 0.399 1.00 96.75 501 ALA A C 1
ATOM 3924 O O . ALA A 1 501 ? 8.476 -25.232 1.540 1.00 96.75 501 ALA A O 1
ATOM 3925 N N . TRP A 1 502 ? 7.949 -25.576 -0.608 1.00 95.25 502 TRP A N 1
ATOM 3926 C CA . TRP A 1 502 ? 6.584 -25.105 -0.482 1.00 95.25 502 TRP A CA 1
ATOM 3927 C C . TRP A 1 502 ? 5.595 -26.255 -0.318 1.00 95.25 502 TRP A C 1
ATOM 3929 O O . TRP A 1 502 ? 5.708 -27.281 -0.987 1.00 95.25 502 TRP A O 1
ATOM 3939 N N . ASP A 1 503 ? 4.575 -26.027 0.498 1.00 89.19 503 ASP A N 1
ATOM 3940 C CA . ASP A 1 503 ? 3.386 -26.863 0.612 1.00 89.19 503 ASP A CA 1
ATOM 3941 C C . ASP A 1 503 ? 2.195 -26.152 -0.053 1.00 89.19 503 ASP A C 1
ATOM 3943 O O . ASP A 1 503 ? 2.006 -24.941 0.089 1.00 89.19 503 ASP A O 1
ATOM 3947 N N . ASP A 1 504 ? 1.360 -26.902 -0.767 1.00 81.31 504 ASP A N 1
ATOM 3948 C CA . ASP A 1 504 ? 0.146 -26.376 -1.399 1.00 81.31 504 ASP A CA 1
ATOM 3949 C C . ASP A 1 504 ? -0.946 -26.012 -0.366 1.00 81.31 504 ASP A C 1
ATOM 3951 O O . ASP A 1 504 ? -1.935 -25.369 -0.715 1.00 81.31 504 ASP A O 1
ATOM 3955 N N . ASN A 1 505 ? -0.753 -26.340 0.919 1.00 82.44 505 ASN A N 1
ATOM 3956 C CA . ASN A 1 505 ? -1.626 -25.913 2.022 1.00 82.44 505 ASN A CA 1
ATOM 3957 C C . ASN A 1 505 ? -1.275 -24.530 2.611 1.00 82.44 505 ASN A C 1
ATOM 3959 O O . ASN A 1 505 ? -1.708 -24.210 3.718 1.00 82.44 505 ASN A O 1
ATOM 3963 N N . GLY A 1 506 ? -0.502 -23.701 1.898 1.00 84.81 506 GLY A N 1
ATOM 3964 C CA . GLY A 1 506 ? -0.189 -22.327 2.317 1.00 84.81 506 GLY A CA 1
ATOM 3965 C C . GLY A 1 506 ? 0.976 -22.216 3.303 1.00 84.81 506 GLY A C 1
ATOM 3966 O O . GLY A 1 506 ? 1.067 -21.234 4.042 1.00 84.81 506 GLY A O 1
ATOM 3967 N N . SER A 1 507 ? 1.869 -23.209 3.321 1.00 94.19 507 SER A N 1
ATOM 3968 C CA . SER A 1 507 ? 3.087 -23.185 4.132 1.00 94.19 507 SER A CA 1
ATOM 3969 C C . SER A 1 507 ? 4.346 -23.197 3.268 1.00 94.19 507 SER A C 1
ATOM 3971 O O . SER A 1 507 ? 4.365 -23.757 2.173 1.00 94.19 507 SER A O 1
ATOM 3973 N N . VAL A 1 508 ? 5.412 -22.581 3.772 1.00 97.00 508 VAL A N 1
ATOM 3974 C CA . VAL A 1 508 ? 6.750 -22.646 3.186 1.00 97.00 508 VAL A CA 1
ATOM 3975 C C . VAL A 1 508 ? 7.782 -22.911 4.265 1.00 97.00 508 VAL A C 1
ATOM 3977 O O . VAL A 1 508 ? 7.763 -22.288 5.326 1.00 97.00 508 VAL A O 1
ATOM 3980 N N . THR A 1 509 ? 8.694 -23.831 3.970 1.00 97.31 509 THR A N 1
ATOM 3981 C CA . THR A 1 509 ? 9.928 -24.036 4.724 1.00 97.31 509 THR A CA 1
ATOM 3982 C C . THR A 1 509 ? 11.068 -23.346 3.988 1.00 97.31 509 THR A C 1
ATOM 3984 O O . THR A 1 509 ? 11.352 -23.646 2.826 1.00 97.31 509 THR A O 1
ATOM 3987 N N . VAL A 1 510 ? 11.715 -22.407 4.665 1.00 97.62 510 VAL A N 1
ATOM 3988 C CA . VAL A 1 510 ? 12.887 -21.680 4.186 1.00 97.62 510 VAL A CA 1
ATOM 3989 C C . VAL A 1 510 ? 14.131 -22.377 4.716 1.00 97.62 510 VAL A C 1
ATOM 3991 O O . VAL A 1 510 ? 14.229 -22.634 5.912 1.00 97.62 510 VAL A O 1
ATOM 3994 N N . HIS A 1 511 ? 15.086 -22.672 3.841 1.00 96.69 511 HIS A N 1
ATOM 3995 C CA . HIS A 1 511 ? 16.410 -23.163 4.207 1.00 96.69 511 HIS A CA 1
ATOM 3996 C C . HIS A 1 511 ? 17.434 -22.058 3.955 1.00 96.69 511 HIS A C 1
ATOM 3998 O O . HIS A 1 511 ? 17.651 -21.660 2.806 1.00 96.69 511 HIS A O 1
ATOM 4004 N N . ASN A 1 512 ? 18.056 -21.580 5.028 1.00 93.88 512 ASN A N 1
ATOM 4005 C CA . ASN A 1 512 ? 19.044 -20.509 5.000 1.00 93.88 512 ASN A CA 1
ATOM 4006 C C . ASN A 1 512 ? 20.437 -21.033 4.613 1.00 93.88 512 ASN A C 1
ATOM 4008 O O . ASN A 1 512 ? 20.735 -22.226 4.727 1.00 93.88 512 ASN A O 1
ATOM 4012 N N . ALA A 1 513 ? 21.325 -20.121 4.209 1.00 92.06 513 ALA A N 1
ATOM 4013 C CA . ALA A 1 513 ? 22.685 -20.452 3.777 1.00 92.06 513 ALA A CA 1
ATOM 4014 C C . ALA A 1 513 ? 23.541 -21.117 4.876 1.00 92.06 513 ALA A C 1
ATOM 4016 O O . ALA A 1 513 ? 24.473 -21.863 4.576 1.00 92.06 513 ALA A O 1
ATOM 4017 N N . ASP A 1 514 ? 23.227 -20.866 6.149 1.00 91.88 514 ASP A N 1
ATOM 4018 C CA . ASP A 1 514 ? 23.884 -21.474 7.312 1.00 91.88 514 ASP A CA 1
ATOM 4019 C C . ASP A 1 514 ? 23.308 -22.854 7.695 1.00 91.88 514 ASP A C 1
ATOM 4021 O O . ASP A 1 514 ? 23.780 -23.485 8.642 1.00 91.88 514 ASP A O 1
ATOM 4025 N N . GLY A 1 515 ? 22.312 -23.342 6.946 1.00 91.50 515 GLY A N 1
ATOM 4026 C CA . GLY A 1 515 ? 21.618 -24.607 7.178 1.00 91.50 515 GLY A CA 1
ATOM 4027 C C . GLY A 1 515 ? 20.448 -24.519 8.160 1.00 91.50 515 GLY A C 1
ATOM 4028 O O . GLY A 1 515 ? 19.761 -25.525 8.354 1.00 91.50 515 GLY A O 1
ATOM 4029 N N . SER A 1 516 ? 20.201 -23.350 8.761 1.00 94.94 516 SER A N 1
ATOM 4030 C CA . SER A 1 516 ? 19.024 -23.127 9.599 1.00 94.94 516 SER A CA 1
ATOM 4031 C C . SER A 1 516 ? 17.728 -23.134 8.786 1.00 94.94 516 SER A C 1
ATOM 4033 O O . SER A 1 516 ? 17.743 -23.003 7.557 1.00 94.94 516 SER A O 1
ATOM 4035 N N . GLN A 1 517 ? 16.601 -23.348 9.471 1.00 96.62 517 GLN A N 1
ATOM 4036 C CA . GLN A 1 517 ? 15.295 -23.483 8.833 1.00 96.62 517 GLN A CA 1
ATOM 4037 C C . GLN A 1 517 ? 14.247 -22.623 9.517 1.00 96.62 517 GLN A C 1
ATOM 4039 O O . GLN A 1 517 ? 14.207 -22.560 10.738 1.00 96.62 517 GLN A O 1
ATOM 4044 N N . GLU A 1 518 ? 13.371 -22.022 8.725 1.00 96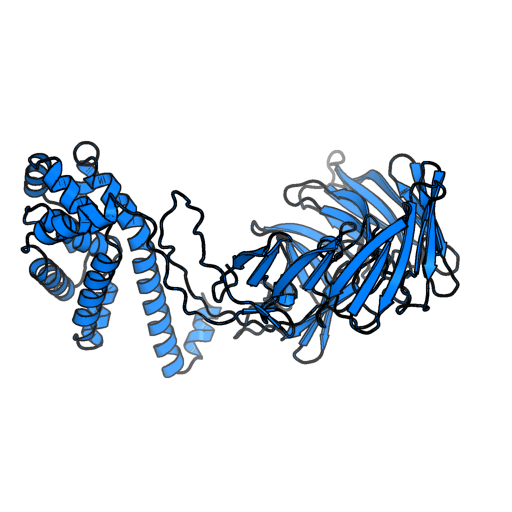.69 518 GLU A N 1
ATOM 4045 C CA . GLU A 1 518 ? 12.214 -21.273 9.212 1.00 96.69 518 GLU A CA 1
ATOM 4046 C C . GLU A 1 518 ? 10.958 -21.776 8.516 1.00 96.69 518 GLU A C 1
ATOM 4048 O O . GLU A 1 518 ? 11.000 -22.130 7.337 1.00 96.69 518 GLU A O 1
ATOM 4053 N N . VAL A 1 519 ? 9.831 -21.793 9.221 1.00 96.94 519 VAL A N 1
ATOM 4054 C CA . VAL A 1 519 ? 8.543 -22.190 8.640 1.00 96.94 519 VAL A CA 1
ATOM 4055 C C . VAL A 1 519 ? 7.571 -21.032 8.738 1.00 96.94 519 VAL A C 1
ATOM 4057 O O . VAL A 1 519 ? 7.406 -20.437 9.799 1.00 96.94 519 VAL A O 1
ATOM 4060 N N . TYR A 1 520 ? 6.895 -20.736 7.636 1.00 97.12 520 TYR A N 1
ATOM 4061 C CA . TYR A 1 520 ? 5.823 -19.752 7.582 1.00 97.12 520 TYR A CA 1
ATOM 4062 C C . TYR A 1 520 ? 4.535 -20.459 7.175 1.00 97.12 520 TYR A C 1
ATOM 4064 O O . TYR A 1 520 ? 4.532 -21.282 6.258 1.00 97.12 520 TYR A O 1
ATOM 4072 N N . VAL A 1 521 ? 3.437 -20.141 7.852 1.00 95.38 521 VAL A N 1
ATOM 4073 C CA . VAL A 1 521 ? 2.106 -20.677 7.555 1.00 95.38 521 VAL A CA 1
ATOM 4074 C C . VAL A 1 521 ? 1.155 -19.513 7.358 1.00 95.38 521 VAL A C 1
ATOM 4076 O O . VAL A 1 521 ? 1.074 -18.614 8.200 1.00 95.38 521 VAL A O 1
ATOM 4079 N N . HIS A 1 522 ? 0.421 -19.544 6.254 1.00 93.06 522 HIS A N 1
ATOM 4080 C CA . HIS A 1 522 ? -0.526 -18.510 5.877 1.00 93.06 522 HIS A CA 1
ATOM 4081 C C . HIS A 1 522 ? -1.941 -19.067 5.785 1.00 93.06 522 HIS A C 1
ATOM 4083 O O . HIS A 1 522 ? -2.157 -20.244 5.503 1.00 93.06 522 HIS A O 1
ATOM 4089 N N . ASP A 1 523 ? -2.926 -18.205 6.015 1.00 89.94 523 ASP A N 1
ATOM 4090 C CA . ASP A 1 523 ? -4.316 -18.540 5.741 1.00 89.94 523 ASP A CA 1
ATOM 4091 C C . ASP A 1 523 ? -4.679 -18.363 4.254 1.00 89.94 523 ASP A C 1
ATOM 4093 O O . ASP A 1 523 ? -3.912 -17.848 3.438 1.00 89.94 523 ASP A O 1
ATOM 4097 N N . GLN A 1 524 ? -5.910 -18.739 3.897 1.00 86.06 524 GLN A N 1
ATOM 4098 C CA . GLN A 1 524 ? -6.441 -18.619 2.530 1.00 86.06 524 GLN A CA 1
ATOM 4099 C C . GLN A 1 524 ? -6.533 -17.169 2.015 1.00 86.06 524 GLN A C 1
ATOM 4101 O O . GLN A 1 524 ? -6.824 -16.949 0.840 1.00 86.06 524 GLN A O 1
ATOM 4106 N N . ARG A 1 525 ? -6.329 -16.170 2.883 1.00 85.56 525 ARG A N 1
ATOM 4107 C CA . ARG A 1 525 ? -6.325 -14.741 2.549 1.00 85.56 525 ARG A CA 1
ATOM 4108 C C . ARG A 1 525 ? -4.904 -14.170 2.502 1.00 85.56 525 ARG A C 1
ATOM 4110 O O . ARG A 1 525 ? -4.770 -12.948 2.509 1.00 85.56 525 ARG A O 1
ATOM 4117 N N . ALA A 1 526 ? -3.879 -15.026 2.428 1.00 86.56 526 ALA A N 1
ATOM 4118 C CA . ALA A 1 526 ? -2.465 -14.655 2.361 1.00 86.56 526 ALA A CA 1
ATOM 4119 C C . ALA A 1 526 ? -1.927 -13.944 3.618 1.00 86.56 526 ALA A C 1
ATOM 4121 O O . ALA A 1 526 ? -0.962 -13.185 3.539 1.00 86.56 526 ALA A O 1
ATOM 4122 N N . ARG A 1 527 ? -2.536 -14.174 4.789 1.00 89.38 527 ARG A N 1
ATOM 4123 C CA . ARG A 1 527 ? -2.094 -13.584 6.064 1.00 89.38 527 ARG A CA 1
ATOM 4124 C C . ARG A 1 527 ? -1.260 -14.588 6.850 1.00 89.38 527 ARG A C 1
ATOM 4126 O O . ARG A 1 527 ? -1.652 -15.745 6.959 1.00 89.38 527 ARG A O 1
ATOM 4133 N N . LEU A 1 528 ? -0.136 -14.144 7.413 1.00 93.44 528 LEU A N 1
ATOM 4134 C CA . LEU A 1 528 ? 0.763 -14.979 8.218 1.00 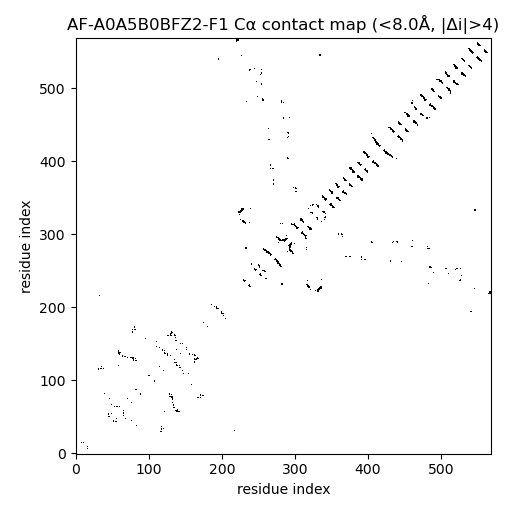93.44 528 LEU A CA 1
ATOM 4135 C C . LEU A 1 528 ? 0.095 -15.343 9.548 1.00 93.44 528 LEU A C 1
ATOM 4137 O O . LEU A 1 528 ? -0.122 -14.464 10.376 1.00 93.44 528 LEU A O 1
ATOM 4141 N N . VAL A 1 529 ? -0.209 -16.622 9.763 1.00 94.00 529 VAL A N 1
ATOM 4142 C CA . VAL A 1 529 ? -0.856 -17.121 10.991 1.00 94.00 529 VAL A CA 1
ATOM 4143 C C . VAL A 1 529 ? 0.117 -17.804 11.944 1.00 94.00 529 VAL A C 1
ATOM 4145 O O . VAL A 1 529 ? -0.116 -17.793 13.152 1.00 94.00 529 VAL A O 1
ATOM 4148 N N . GLN A 1 530 ? 1.216 -18.355 11.425 1.00 94.56 530 GLN A N 1
ATOM 4149 C CA . GLN A 1 530 ? 2.267 -18.962 12.234 1.00 94.56 530 GLN A CA 1
ATOM 4150 C C . GLN A 1 530 ? 3.637 -18.726 11.603 1.00 94.56 530 GLN A C 1
ATOM 4152 O O . GLN A 1 530 ? 3.793 -18.829 10.384 1.00 94.56 530 GLN A O 1
ATOM 4157 N N . ARG A 1 531 ? 4.631 -18.449 12.445 1.00 96.19 531 ARG A N 1
ATOM 4158 C CA . ARG A 1 531 ? 6.048 -18.472 12.079 1.00 96.19 531 ARG A CA 1
ATOM 4159 C C . ARG A 1 531 ? 6.813 -19.325 13.080 1.00 96.19 531 ARG A C 1
ATOM 4161 O O . ARG A 1 531 ? 6.610 -19.165 14.279 1.00 96.19 531 ARG A O 1
ATOM 4168 N N . ILE A 1 532 ? 7.690 -20.187 12.585 1.00 95.56 532 ILE A N 1
ATOM 4169 C CA . ILE A 1 532 ? 8.636 -20.967 13.381 1.00 95.56 532 ILE A CA 1
ATOM 4170 C C . ILE A 1 532 ? 10.037 -20.478 13.023 1.00 95.56 532 ILE A C 1
ATOM 4172 O O . ILE A 1 532 ? 10.442 -20.572 11.863 1.00 95.56 532 ILE A O 1
ATOM 4176 N N . ASP A 1 533 ? 10.734 -19.920 14.006 1.00 94.38 533 ASP A N 1
ATOM 4177 C CA . ASP A 1 533 ? 12.096 -19.400 13.875 1.00 94.38 533 ASP A CA 1
ATOM 4178 C C . ASP A 1 533 ? 13.142 -20.540 13.848 1.00 94.38 533 ASP A C 1
ATOM 4180 O O . ASP A 1 533 ? 12.827 -21.685 14.195 1.00 94.38 533 ASP A O 1
ATOM 4184 N N . PRO A 1 534 ? 14.416 -20.250 13.502 1.00 94.38 534 PRO A N 1
ATOM 4185 C CA . PRO A 1 534 ? 15.496 -21.243 13.450 1.00 94.38 534 PRO A CA 1
ATOM 4186 C C . PRO A 1 534 ? 15.729 -22.073 14.712 1.00 94.38 534 PRO A C 1
ATOM 4188 O O . PRO A 1 534 ? 16.222 -23.198 14.637 1.00 94.38 534 PRO A O 1
ATOM 4191 N N . ASP A 1 535 ? 15.429 -21.508 15.877 1.00 93.19 535 ASP A N 1
ATOM 4192 C CA . ASP A 1 535 ? 15.581 -22.145 17.185 1.00 93.19 535 ASP A CA 1
ATOM 4193 C C . ASP A 1 535 ? 14.331 -22.933 17.620 1.00 93.19 535 ASP A C 1
ATOM 4195 O O . ASP A 1 535 ? 14.318 -23.515 18.707 1.00 93.19 535 ASP A O 1
ATOM 4199 N N . GLY A 1 536 ? 13.301 -22.984 16.768 1.00 91.56 536 GLY A N 1
ATOM 4200 C CA . GLY A 1 536 ? 12.013 -23.612 17.043 1.00 91.56 536 GLY A CA 1
ATOM 4201 C C . GLY A 1 536 ? 11.032 -22.712 17.794 1.00 91.56 536 GLY A C 1
ATOM 4202 O O . GLY A 1 536 ? 9.980 -23.195 18.207 1.00 91.56 536 GLY A O 1
ATOM 4203 N N . ALA A 1 537 ? 11.349 -21.430 17.999 1.00 91.69 537 ALA A N 1
ATOM 4204 C CA . ALA A 1 537 ? 10.435 -20.483 18.619 1.00 91.69 537 ALA A CA 1
ATOM 4205 C C . ALA A 1 537 ? 9.213 -20.229 17.718 1.00 91.69 537 ALA A C 1
ATOM 4207 O O . ALA A 1 537 ? 9.346 -19.879 16.545 1.00 91.69 537 ALA A O 1
ATOM 4208 N N . GLU A 1 538 ? 8.011 -20.403 18.273 1.00 91.56 538 GLU A N 1
ATOM 4209 C CA . GLU A 1 538 ? 6.756 -20.288 17.529 1.00 91.56 538 GLU A CA 1
ATOM 4210 C C . GLU A 1 538 ? 6.040 -18.969 17.829 1.00 91.56 538 GLU A C 1
ATOM 4212 O O . GLU A 1 538 ? 5.805 -18.611 18.982 1.00 91.56 538 GLU A O 1
ATOM 4217 N N . HIS A 1 539 ? 5.639 -18.269 16.774 1.00 91.56 539 HIS A N 1
ATOM 4218 C CA . HIS A 1 539 ? 4.833 -17.054 16.836 1.00 91.56 539 HIS A CA 1
ATOM 4219 C C . HIS A 1 539 ? 3.484 -17.324 16.192 1.00 91.56 539 HIS A C 1
ATOM 4221 O O . HIS A 1 539 ? 3.438 -17.864 15.085 1.00 91.56 539 HIS A O 1
ATOM 4227 N N . PHE A 1 540 ? 2.399 -16.884 16.827 1.00 91.81 540 PHE A N 1
ATOM 4228 C CA . PHE A 1 540 ? 1.048 -17.054 16.290 1.00 91.81 540 PHE A CA 1
ATOM 4229 C C . PHE A 1 540 ? 0.324 -15.728 16.128 1.00 91.81 540 PHE A C 1
ATOM 4231 O O . PHE A 1 540 ? 0.442 -14.826 16.960 1.00 91.81 540 PHE A O 1
ATOM 4238 N N . LYS A 1 541 ? -0.482 -15.639 15.070 1.00 90.62 541 LYS A N 1
ATOM 4239 C CA . LYS A 1 541 ? -1.349 -14.495 14.788 1.00 90.62 541 LYS A CA 1
ATOM 4240 C C . LYS A 1 541 ? -2.744 -14.966 14.411 1.00 90.62 541 LYS A C 1
ATOM 4242 O O . LYS A 1 541 ? -2.917 -15.930 13.670 1.00 90.62 541 LYS A O 1
ATOM 4247 N N . SER A 1 542 ? -3.749 -14.254 14.906 1.00 87.56 542 SER A N 1
ATOM 4248 C CA . SER A 1 542 ? -5.139 -14.417 14.480 1.00 87.56 542 SER A CA 1
ATOM 4249 C C . SER A 1 542 ? -5.697 -13.090 14.000 1.00 87.56 542 SER A C 1
ATOM 4251 O O . SER A 1 542 ? -5.289 -12.024 14.464 1.00 87.56 542 SER A O 1
ATOM 4253 N N . TYR A 1 543 ? -6.649 -13.169 13.082 1.00 87.06 543 TYR A N 1
ATOM 4254 C CA . TYR A 1 543 ? -7.240 -12.004 12.453 1.00 87.06 543 TYR A CA 1
ATOM 4255 C C . TYR A 1 543 ? -8.755 -12.138 12.417 1.00 87.06 543 TYR A C 1
ATOM 4257 O O . TYR A 1 543 ? -9.278 -13.242 12.253 1.00 87.06 543 TYR A O 1
ATOM 4265 N N . ASP A 1 544 ? -9.454 -11.011 12.481 1.00 85.62 544 ASP A N 1
ATOM 4266 C CA . ASP A 1 544 ? -10.894 -10.985 12.259 1.00 85.62 544 ASP A CA 1
ATOM 4267 C C . ASP A 1 544 ? -11.265 -11.079 10.766 1.00 85.62 544 ASP A C 1
ATOM 4269 O O . ASP A 1 544 ? -10.418 -11.143 9.859 1.00 85.62 544 ASP A O 1
ATOM 4273 N N . ASP A 1 545 ? -12.573 -11.074 10.507 1.00 84.31 545 ASP A N 1
ATOM 4274 C CA . ASP A 1 545 ? -13.130 -11.130 9.158 1.00 84.31 545 ASP A CA 1
ATOM 4275 C C . ASP A 1 545 ? -12.766 -9.915 8.298 1.00 84.31 545 ASP A C 1
ATOM 4277 O O . ASP A 1 545 ? -12.737 -10.044 7.073 1.00 84.31 545 ASP A O 1
ATOM 4281 N N . LYS A 1 546 ? -12.434 -8.780 8.927 1.00 83.12 546 LYS A N 1
ATOM 4282 C CA . LYS A 1 546 ? -12.031 -7.522 8.283 1.00 83.12 546 LYS A CA 1
ATOM 4283 C C . LYS A 1 546 ? -10.526 -7.432 8.016 1.00 83.12 546 LYS A C 1
ATOM 4285 O O . LYS A 1 546 ? -10.073 -6.435 7.467 1.00 83.12 546 LYS A O 1
ATOM 4290 N N . GLY A 1 547 ? -9.737 -8.445 8.383 1.00 83.56 547 GLY A N 1
ATOM 4291 C CA . GLY A 1 547 ? -8.287 -8.429 8.156 1.00 83.56 547 GLY A CA 1
ATOM 4292 C C . GLY A 1 547 ? -7.449 -7.943 9.327 1.00 83.56 547 GLY A C 1
ATOM 4293 O O . GLY A 1 547 ? -6.227 -7.956 9.221 1.00 83.56 547 GLY A O 1
ATOM 4294 N N . ARG A 1 548 ? -8.069 -7.523 10.429 1.00 84.25 548 ARG A N 1
ATOM 4295 C CA . ARG A 1 548 ? -7.379 -6.849 11.531 1.00 84.25 548 ARG A CA 1
ATOM 4296 C C . ARG A 1 548 ? -6.827 -7.879 12.509 1.00 84.25 548 ARG A C 1
ATOM 4298 O O . ARG A 1 548 ? -7.501 -8.863 12.805 1.00 84.25 548 ARG A O 1
ATOM 4305 N N . LEU A 1 549 ? -5.608 -7.658 13.000 1.00 87.56 549 LEU A N 1
ATOM 4306 C CA . LEU A 1 549 ? -4.936 -8.546 13.952 1.00 87.56 549 LEU A CA 1
ATOM 4307 C C . LEU A 1 549 ? -5.705 -8.553 15.273 1.00 87.56 549 LEU A C 1
ATOM 4309 O O . LEU A 1 549 ? -5.756 -7.537 15.945 1.00 87.56 549 LEU A O 1
ATOM 4313 N N . THR A 1 550 ? -6.292 -9.675 15.669 1.00 84.88 550 THR A N 1
ATOM 4314 C CA . THR A 1 550 ? -7.049 -9.786 16.927 1.00 84.88 550 THR A CA 1
ATOM 4315 C C . THR A 1 550 ? -6.206 -10.312 18.071 1.00 84.88 550 THR A C 1
ATOM 4317 O O . THR A 1 550 ? -6.426 -9.930 19.219 1.00 84.88 550 THR A O 1
ATOM 4320 N N . VAL A 1 551 ? -5.244 -11.185 17.772 1.00 84.12 551 VAL A N 1
ATOM 4321 C CA . VAL A 1 551 ? -4.356 -11.784 18.770 1.00 84.12 551 VAL A CA 1
ATOM 4322 C C . VAL A 1 551 ? -2.982 -12.010 18.166 1.00 84.12 551 VAL A C 1
ATOM 4324 O O . VAL A 1 551 ? -2.882 -12.492 17.039 1.00 84.12 551 VAL A O 1
ATOM 4327 N N . GLU A 1 552 ? -1.950 -11.724 18.946 1.00 88.81 552 GLU A N 1
ATOM 4328 C CA . GLU A 1 552 ? -0.570 -12.135 18.714 1.00 88.81 552 GLU A CA 1
ATOM 4329 C C . GLU A 1 552 ? -0.072 -12.892 19.947 1.00 88.81 552 GLU A C 1
ATOM 4331 O O . GLU A 1 552 ? -0.292 -12.452 21.078 1.00 88.81 552 GLU A O 1
ATOM 4336 N N . GLN A 1 553 ? 0.569 -14.036 19.734 1.00 85.62 553 GLN A N 1
ATOM 4337 C CA . GLN A 1 553 ? 1.208 -14.821 20.783 1.00 85.62 553 GLN A CA 1
ATOM 4338 C C . GLN A 1 553 ? 2.697 -14.945 20.479 1.00 85.62 553 GLN A C 1
ATOM 4340 O O . GLN A 1 553 ? 3.072 -15.338 19.372 1.00 85.62 553 GLN A O 1
ATOM 4345 N N . ASP A 1 554 ? 3.520 -14.619 21.472 1.00 84.25 554 ASP A N 1
ATOM 4346 C CA . ASP A 1 554 ? 4.969 -14.764 21.389 1.00 84.25 554 ASP A CA 1
ATOM 4347 C C . ASP A 1 554 ? 5.434 -16.193 21.757 1.00 84.25 554 ASP A C 1
ATOM 4349 O O . ASP A 1 554 ? 4.663 -16.975 22.332 1.00 84.25 554 ASP A O 1
ATOM 4353 N N . PRO A 1 555 ? 6.708 -16.539 21.493 1.00 83.50 555 PRO A N 1
ATOM 4354 C CA . PRO A 1 555 ? 7.243 -17.867 21.797 1.00 83.50 555 PRO A CA 1
ATOM 4355 C C . PRO A 1 555 ? 7.282 -18.227 23.286 1.00 83.50 555 PRO A C 1
ATOM 4357 O O . PRO A 1 555 ? 7.413 -19.397 23.638 1.00 83.50 555 PRO A O 1
ATOM 4360 N N . LEU A 1 556 ? 7.178 -17.239 24.181 1.00 84.75 556 LEU A N 1
ATOM 4361 C CA . LEU A 1 556 ? 7.104 -17.454 25.629 1.00 84.75 556 LEU A CA 1
ATOM 4362 C C . LEU A 1 556 ? 5.659 -17.689 26.102 1.00 84.75 556 LEU A C 1
ATOM 4364 O O . LEU A 1 556 ? 5.429 -17.910 27.294 1.00 84.75 556 LEU A O 1
ATOM 4368 N N . GLY A 1 557 ? 4.688 -17.656 25.184 1.00 77.25 557 GLY A N 1
ATOM 4369 C CA . GLY A 1 557 ? 3.266 -17.832 25.451 1.00 77.25 557 GLY A CA 1
ATOM 4370 C C . GLY A 1 557 ? 2.559 -16.560 25.918 1.00 77.25 557 GLY A C 1
ATOM 4371 O O . GLY A 1 557 ? 1.410 -16.638 26.359 1.00 77.25 557 GLY A O 1
ATOM 4372 N N . ALA A 1 558 ? 3.204 -15.391 25.851 1.00 75.25 558 ALA A N 1
ATOM 4373 C CA . ALA A 1 558 ? 2.539 -14.135 26.160 1.00 75.25 558 ALA A CA 1
ATOM 4374 C C . ALA A 1 558 ? 1.582 -13.763 25.024 1.00 75.25 558 ALA A C 1
ATOM 4376 O O . ALA A 1 558 ? 1.951 -13.768 23.852 1.00 75.25 558 ALA A O 1
ATOM 4377 N N . VAL A 1 559 ? 0.349 -13.415 25.390 1.00 79.56 559 VAL A N 1
ATOM 4378 C CA . VAL A 1 559 ? -0.724 -13.104 24.444 1.00 79.56 559 VAL A CA 1
ATOM 4379 C C . VAL A 1 559 ? -1.048 -11.614 24.496 1.00 79.56 559 VAL A C 1
ATOM 4381 O O . VAL A 1 559 ? -1.390 -11.076 25.551 1.00 79.56 559 VAL A O 1
ATOM 4384 N N . THR A 1 560 ? -0.992 -10.959 23.340 1.00 77.75 560 THR A N 1
ATOM 4385 C CA . THR A 1 560 ? -1.472 -9.591 23.129 1.00 77.75 560 THR A CA 1
ATOM 4386 C C . THR A 1 560 ? -2.760 -9.648 22.318 1.00 77.75 560 THR A C 1
ATOM 4388 O O . THR A 1 560 ? -2.767 -10.166 21.207 1.00 77.75 560 THR A O 1
ATOM 4391 N N . ALA A 1 561 ? -3.858 -9.127 22.869 1.00 80.19 561 ALA A N 1
ATOM 4392 C CA . ALA A 1 561 ? -5.153 -9.077 22.195 1.00 80.19 561 ALA A CA 1
ATOM 4393 C C . ALA A 1 561 ? -5.528 -7.637 21.832 1.00 80.19 561 ALA A C 1
ATOM 4395 O O . ALA A 1 561 ? -5.370 -6.724 22.647 1.00 80.19 561 ALA A O 1
ATOM 4396 N N . TYR A 1 562 ? -6.073 -7.457 20.633 1.00 76.81 562 TYR A N 1
ATOM 4397 C CA . TYR A 1 562 ? -6.512 -6.173 20.099 1.00 76.81 562 TYR A CA 1
ATOM 4398 C C . TYR A 1 562 ? -8.035 -6.158 19.968 1.00 76.81 562 TYR A C 1
ATOM 4400 O O . TYR A 1 562 ? -8.661 -7.154 19.601 1.00 76.81 562 TYR A O 1
ATOM 4408 N N . GLN A 1 563 ? -8.636 -5.012 20.272 1.00 76.56 563 GLN A N 1
ATOM 4409 C CA . GLN A 1 563 ? -10.057 -4.758 20.068 1.00 76.56 563 GLN A CA 1
ATOM 4410 C C . GLN A 1 563 ? -10.199 -3.505 19.224 1.00 76.56 563 GLN A C 1
ATOM 4412 O O . GLN A 1 563 ? -9.509 -2.521 19.474 1.00 76.56 563 GLN A O 1
ATOM 4417 N N . TYR A 1 564 ? -11.106 -3.566 18.257 1.00 73.62 564 TYR A N 1
ATOM 4418 C CA . TYR A 1 564 ? -11.363 -2.481 17.326 1.00 73.62 564 TYR A CA 1
ATOM 4419 C C . TYR A 1 564 ? -12.827 -2.079 17.389 1.00 73.62 564 TYR A C 1
ATOM 4421 O O . TYR A 1 564 ? -13.705 -2.934 17.552 1.00 73.62 564 TYR A O 1
ATOM 4429 N N . ASP A 1 565 ? -13.100 -0.796 17.189 1.00 70.19 565 ASP A N 1
ATOM 4430 C CA . ASP A 1 565 ? -14.465 -0.336 16.962 1.00 70.19 565 ASP A CA 1
ATOM 4431 C C . ASP A 1 565 ? -14.990 -0.733 15.560 1.00 70.19 565 ASP A C 1
ATOM 4433 O O . ASP A 1 565 ? -14.302 -1.363 14.741 1.00 70.19 565 ASP A O 1
ATOM 4437 N N . GLU A 1 566 ? -16.252 -0.395 15.268 1.00 68.12 566 GLU A N 1
ATOM 4438 C CA . GLU A 1 566 ? -16.863 -0.674 13.958 1.00 68.12 566 GLU A CA 1
ATOM 4439 C C . GLU A 1 566 ? -16.143 0.029 12.798 1.00 68.12 566 GLU A C 1
ATOM 4441 O O . GLU A 1 566 ? -16.107 -0.518 11.691 1.00 68.12 566 GLU A O 1
ATOM 4446 N N . ALA A 1 567 ? -15.533 1.186 13.073 1.00 64.94 567 ALA A N 1
ATOM 4447 C CA . ALA A 1 567 ? -14.790 2.009 12.125 1.00 64.94 567 ALA A CA 1
ATOM 4448 C C . ALA A 1 567 ? -13.318 1.578 11.963 1.00 64.94 567 ALA A C 1
ATOM 4450 O O . ALA A 1 567 ? -12.616 2.136 11.125 1.00 64.94 567 ALA A O 1
ATOM 4451 N N . GLY A 1 568 ? -12.846 0.583 12.723 1.00 66.19 568 GLY A N 1
ATOM 4452 C CA . GLY A 1 568 ? -11.483 0.060 12.609 1.00 66.19 568 GLY A CA 1
ATOM 4453 C C . GLY A 1 568 ? -10.427 0.724 13.482 1.00 66.19 568 GLY A C 1
ATOM 4454 O O . GLY A 1 568 ? -9.250 0.472 13.238 1.00 66.19 568 GLY A O 1
ATOM 4455 N N . ARG A 1 569 ? -10.818 1.531 14.472 1.00 66.69 569 ARG A N 1
ATOM 4456 C CA . ARG A 1 569 ? -9.897 2.212 15.396 1.00 66.69 569 ARG A CA 1
ATOM 4457 C C . ARG A 1 569 ? -9.639 1.424 16.667 1.00 66.69 569 ARG A C 1
ATOM 4459 O O . ARG A 1 569 ? -10.574 0.712 17.108 1.00 66.69 569 ARG A O 1
#

Solvent-accessible surface area (backbone atoms only — not comparable to full-atom values): 31081 Å² total; per-residue (Å²): 109,70,70,60,50,54,52,55,71,71,45,53,72,68,55,45,52,47,51,54,52,50,55,48,52,49,54,52,47,52,36,57,57,52,36,56,63,46,51,60,48,50,48,57,36,61,75,44,47,76,90,30,44,77,65,48,52,57,44,33,53,72,70,53,50,55,56,58,73,70,53,50,74,66,33,48,48,39,16,48,50,52,72,68,34,60,69,60,50,50,51,53,50,48,49,52,52,53,56,47,68,71,42,58,72,73,56,34,51,56,37,58,74,55,63,44,41,66,51,54,49,42,53,51,49,33,41,26,41,7,31,40,67,44,78,57,68,85,19,68,67,52,53,65,70,36,80,52,73,63,41,44,55,51,53,52,50,57,45,63,79,49,25,78,58,69,36,61,71,55,39,62,63,43,47,56,58,76,75,56,69,65,87,72,76,76,83,67,78,87,66,68,45,72,57,89,96,44,72,47,80,79,73,83,84,78,82,79,86,70,104,61,82,92,73,79,91,75,82,87,60,96,71,58,65,54,64,44,66,21,19,37,68,63,66,47,48,43,66,54,71,93,72,43,59,57,75,99,46,54,38,30,55,68,69,26,25,45,43,47,76,45,76,60,43,71,46,82,64,98,64,62,43,66,47,30,41,30,36,29,36,30,32,23,88,41,65,69,30,53,16,46,16,22,30,27,66,79,52,41,39,44,45,80,56,92,69,28,31,40,37,29,39,34,78,55,32,38,35,70,41,68,55,56,40,96,92,43,42,52,35,36,18,55,44,57,56,30,34,39,27,59,43,97,52,91,76,28,40,30,37,38,42,87,72,38,34,42,33,25,45,93,39,39,66,41,34,40,26,39,94,84,66,44,49,37,41,50,42,58,45,98,86,69,47,72,33,32,44,31,56,83,79,50,40,33,43,37,48,40,70,53,103,73,31,52,36,30,37,28,38,28,35,56,42,74,47,95,97,53,72,72,41,81,42,76,78,40,60,34,30,37,44,41,61,51,99,87,45,40,54,34,36,42,29,40,63,88,70,51,42,34,37,45,41,58,55,97,51,47,44,70,38,35,40,35,42,63,88,73,52,36,37,38,49,40,61,77,47,62,46,35,66,24,24,51,36,32,45,33,43,81,48,88,87,40,40,38,35,44,52,75,46,97,82,33,32,28,38,39,37,42,63,88,71,46,45,33,38,37,33,30,47,96,70,49,43,75,33,35,40,33,42,69,88,67,46,44,36,40,41,42,60,49,94,50,62,48,70,34,35,39,32,45,67,88,69,53,73,50,74,53,84,62,52,95,82,69,88

Mean predicted aligned error: 14.03 Å

Secondary structure (DSSP, 8-state):
-HHHHHHHHHS-HHHHHHHHHHHHHHHHHHHHHHHHHHHHHHHHHHHTTTTTHHHHTTTS-HHHHHHHHTS-HHHHHHHHHHHH-HHHHHHHHHHHHHHHHTS-HHHHHHHHTT--HHHHHHHHHHHHHHHTT------HHHHHH---HHHHHHHHHHHHTTSS---HHHHHHHHHHHH------------PEEETTEEE--PPP-----SS-S----------B-----B-TTS-B---TTTS--BSBSB-TTT--BEEEEEEEEE-SSS-EEEEEEEEGGGTT-BSSS-BTEEETT--EEEEETTEEEEE-TTS-EEEEEPPBTTB-EEEEGGGTEEEEE-SSTTEEEEEETTEEEEEETTEEEEEE-TT--EEEEEE-TTS-EEEEE-SSSEEEEEEEETTEEEEEEEEEEEE-TTS-EEEEEEEEEEEEEE-TT--EEEEEETTS-EEEEEE-TTS-EEEEE-TTS-EEEEEESS-GGG--EEEEEESSTT-EEEEEEETTTEEEEE-TTS-EEEEEE-TTS-EEEEE-TT--EEEEEE-TTS-EEEEE-TT--EEE----TT--